Protein 7ST8 (pdb70)

Structure (mmCIF, N/CA/C/O backbone):
data_7ST8
#
_entry.id   7ST8
#
_cell.length_a   132.355
_cell.length_b   43.030
_cell.length_c   106.227
_cell.angle_alpha   90.000
_cell.angle_beta   123.890
_cell.angle_gamma   90.000
#
_symmetry.space_group_name_H-M   'C 1 2 1'
#
loop_
_entity.id
_entity.type
_entity.pdbx_description
1 polymer '7H2.2 Fab Heavy Chain'
2 polymer '7H2.2 Fab Light Chain'
3 polymer 'Astacin-like metalloendopeptidase'
4 water water
#
loop_
_atom_site.group_PDB
_atom_site.id
_atom_site.type_symbol
_atom_site.label_atom_id
_atom_site.label_alt_id
_atom_site.label_comp_id
_atom_site.label_asym_id
_atom_site.label_entity_id
_atom_site.label_seq_id
_atom_site.pdbx_PDB_ins_code
_atom_site.Cartn_x
_atom_site.Cartn_y
_atom_site.Cartn_z
_atom_site.occupancy
_atom_site.B_iso_or_equiv
_atom_site.auth_seq_id
_atom_site.auth_comp_id
_atom_site.auth_asym_id
_atom_site.auth_atom_id
_atom_site.pdbx_PDB_model_num
ATOM 1 N N . GLN A 1 1 ? 14.209 -0.525 19.615 1.00 54.86 1 GLN H N 1
ATOM 2 C CA . GLN A 1 1 ? 15.444 -0.761 18.804 1.00 54.83 1 GLN H CA 1
ATOM 3 C C . GLN A 1 1 ? 15.989 -2.174 19.069 1.00 55.21 1 GLN H C 1
ATOM 4 O O . GLN A 1 1 ? 16.285 -2.879 18.077 1.00 54.42 1 GLN H O 1
ATOM 6 N N . VAL A 1 2 ? 16.109 -2.573 20.345 1.00 53.81 2 VAL H N 1
ATOM 7 C CA . VAL A 1 2 ? 16.840 -3.804 20.786 1.00 52.75 2 VAL H CA 1
ATOM 8 C C . VAL A 1 2 ? 16.079 -5.053 20.323 1.00 51.73 2 VAL H C 1
ATOM 9 O O . VAL A 1 2 ? 15.099 -5.433 20.988 1.00 51.62 2 VAL H O 1
ATOM 13 N N . THR A 1 3 ? 16.543 -5.664 19.228 1.00 51.28 3 THR H N 1
ATOM 14 C CA . THR A 1 3 ? 16.055 -6.955 18.675 1.00 49.76 3 THR H CA 1
ATOM 15 C C . THR A 1 3 ? 17.237 -7.912 18.510 1.00 47.65 3 THR H C 1
ATOM 16 O O . THR A 1 3 ? 18.295 -7.460 18.033 1.00 46.21 3 THR H O 1
ATOM 20 N N . LEU A 1 4 ? 17.048 -9.171 18.911 1.00 45.98 4 LEU H N 1
ATOM 21 C CA . LEU A 1 4 ? 17.941 -10.319 18.606 1.00 44.99 4 LEU H CA 1
ATOM 22 C C . LEU A 1 4 ? 17.107 -11.365 17.866 1.00 43.02 4 LEU H C 1
ATOM 23 O O . LEU A 1 4 ? 15.965 -11.601 18.288 1.00 41.40 4 LEU H O 1
ATOM 28 N N . LYS A 1 5 ? 17.638 -11.954 16.796 1.00 43.06 5 LYS H N 1
ATOM 29 C CA . LYS A 1 5 ? 16.945 -13.044 16.061 1.00 43.39 5 LYS H CA 1
ATOM 30 C C . LYS A 1 5 ? 17.922 -14.193 15.820 1.00 42.17 5 LYS H C 1
ATOM 31 O O . LYS A 1 5 ? 19.007 -13.950 15.265 1.00 40.66 5 LYS H O 1
ATOM 37 N N . GLU A 1 6 ? 17.524 -15.395 16.235 1.00 43.26 6 GLU H N 1
ATOM 38 C CA . GLU A 1 6 ? 18.267 -16.656 16.001 1.00 43.86 6 GLU H CA 1
ATOM 39 C C . GLU A 1 6 ? 17.945 -17.147 14.587 1.00 43.39 6 GLU H C 1
ATOM 40 O O . GLU A 1 6 ? 16.794 -16.964 14.141 1.00 43.28 6 GLU H O 1
ATOM 46 N N . SER A 1 7 ? 18.943 -17.715 13.907 1.00 43.78 7 SER H N 1
ATOM 47 C CA . SER A 1 7 ? 18.799 -18.496 12.651 1.00 43.52 7 SER H CA 1
ATOM 48 C C . SER A 1 7 ? 19.656 -19.758 12.772 1.00 43.63 7 SER H C 1
ATOM 49 O O . SER A 1 7 ? 20.791 -19.658 13.279 1.00 42.12 7 SER H O 1
ATOM 52 N N . GLY A 1 8 ? 19.104 -20.902 12.362 1.00 45.79 8 GLY H N 1
ATOM 53 C CA . GLY A 1 8 ? 19.724 -22.229 12.527 1.00 46.71 8 GLY H CA 1
ATOM 54 C C . GLY A 1 8 ? 19.130 -23.255 11.567 1.00 47.41 8 GLY H C 1
ATOM 55 O O . GLY A 1 8 ? 18.202 -22.946 10.823 1.00 47.73 8 GLY H O 1
ATOM 56 N N . PRO A 1 9 ? 19.651 -24.502 11.569 1.00 48.52 9 PRO H N 1
ATOM 57 C CA . PRO A 1 9 ? 19.257 -25.526 10.598 1.00 49.51 9 PRO H CA 1
ATOM 58 C C . PRO A 1 9 ? 17.757 -25.865 10.571 1.00 50.94 9 PRO H C 1
ATOM 59 O O . PRO A 1 9 ? 17.188 -25.896 9.489 1.00 52.61 9 PRO H O 1
ATOM 63 N N . GLY A 1 10 ? 17.165 -26.105 11.745 1.00 50.08 10 GLY H N 1
ATOM 64 C CA . GLY A 1 10 ? 15.794 -26.627 11.894 1.00 49.30 10 GLY H CA 1
ATOM 65 C C . GLY A 1 10 ? 15.818 -28.124 12.139 1.00 49.48 10 GLY H C 1
ATOM 66 O O . GLY A 1 10 ? 15.300 -28.559 13.184 1.00 51.59 10 GLY H O 1
ATOM 67 N N . ILE A 1 11 ? 16.411 -28.884 11.212 1.00 49.49 11 ILE H N 1
ATOM 68 C CA . ILE A 1 11 ? 16.690 -30.344 11.369 1.00 50.09 11 ILE H CA 1
ATOM 69 C C . ILE A 1 11 ? 18.190 -30.579 11.180 1.00 49.57 11 ILE H C 1
ATOM 70 O O . ILE A 1 11 ? 18.810 -29.831 10.399 1.00 49.41 11 ILE H O 1
ATOM 75 N N . LEU A 1 12 ? 18.727 -31.595 11.860 1.00 49.65 12 LEU H N 1
ATOM 76 C CA . LEU A 1 12 ? 20.173 -31.939 11.875 1.00 50.28 12 LEU H CA 1
ATOM 77 C C . LEU A 1 12 ? 20.324 -33.463 11.842 1.00 50.35 12 LEU H C 1
ATOM 78 O O . LEU A 1 12 ? 19.433 -34.157 12.372 1.00 48.86 12 LEU H O 1
ATOM 83 N N . GLN A 1 13 ? 21.411 -33.950 11.235 1.00 51.66 13 GLN H N 1
ATOM 84 C CA . GLN A 1 13 ? 21.799 -35.386 11.204 1.00 52.93 13 GLN H CA 1
ATOM 85 C C . GLN A 1 13 ? 22.619 -35.700 12.455 1.00 51.63 13 GLN H C 1
ATOM 86 O O . GLN A 1 13 ? 23.610 -35.025 12.726 1.00 52.35 13 GLN H O 1
ATOM 92 N N . PRO A 1 14 ? 22.241 -36.719 13.263 1.00 50.73 14 PRO H N 1
ATOM 93 C CA . PRO A 1 14 ? 23.042 -37.112 14.423 1.00 50.43 14 PRO H CA 1
ATOM 94 C C . PRO A 1 14 ? 24.529 -37.266 14.065 1.00 51.25 14 PRO H C 1
ATOM 95 O O . PRO A 1 14 ? 24.832 -37.969 13.122 1.00 50.74 14 PRO H O 1
ATOM 99 N N . SER A 1 15 ? 25.400 -36.568 14.801 1.00 52.93 15 SER H N 1
ATOM 100 C CA . SER A 1 15 ? 26.880 -36.571 14.654 1.00 52.75 15 SER H CA 1
ATOM 101 C C . SER A 1 15 ? 27.339 -35.393 13.783 1.00 53.34 15 SER H C 1
ATOM 102 O O . SER A 1 15 ? 28.548 -35.108 13.800 1.00 55.13 15 SER H O 1
ATOM 104 N N . GLN A 1 16 ? 26.422 -34.730 13.067 1.00 54.29 16 GLN H N 1
ATOM 105 C CA . GLN A 1 16 ? 26.718 -33.509 12.265 1.00 56.56 16 GLN H CA 1
ATOM 106 C C . GLN A 1 16 ? 26.763 -32.293 13.206 1.00 55.78 16 GLN H C 1
ATOM 107 O O . GLN A 1 16 ? 26.224 -32.381 14.324 1.00 56.30 16 GLN H O 1
ATOM 113 N N . THR A 1 17 ? 27.405 -31.206 12.772 1.00 55.74 17 THR H N 1
ATOM 114 C CA . THR A 1 17 ? 27.678 -29.985 13.579 1.00 55.13 17 THR H CA 1
ATOM 115 C C . THR A 1 17 ? 26.498 -29.006 13.489 1.00 55.44 17 THR H C 1
ATOM 116 O O . THR A 1 17 ? 26.254 -28.453 12.394 1.00 56.11 17 THR H O 1
ATOM 120 N N . LEU A 1 18 ? 25.816 -28.787 14.617 1.00 53.13 18 LEU H N 1
ATOM 121 C CA . LEU A 1 18 ? 24.789 -27.727 14.807 1.00 49.91 18 LEU H CA 1
ATOM 122 C C . LEU A 1 18 ? 25.479 -26.360 14.761 1.00 46.97 18 LEU H C 1
ATOM 123 O O . LEU A 1 18 ? 26.382 -26.138 15.583 1.00 46.86 18 LEU H O 1
ATOM 128 N N . SER A 1 19 ? 25.073 -25.491 13.831 1.00 45.14 19 SER H N 1
ATOM 129 C CA . SER A 1 19 ? 25.604 -24.113 13.665 1.00 44.20 19 SER H CA 1
ATOM 130 C C . SER A 1 19 ? 24.467 -23.090 13.757 1.00 42.31 19 SER H C 1
ATOM 131 O O . SER A 1 19 ? 23.583 -23.115 12.882 1.00 41.97 19 SER H O 1
ATOM 134 N N . LEU A 1 20 ? 24.527 -22.204 14.756 1.00 41.01 20 LEU H N 1
ATOM 135 C CA . LEU A 1 20 ? 23.479 -21.196 15.071 1.00 40.45 20 LEU H CA 1
ATOM 136 C C . LEU A 1 20 ? 24.060 -19.787 14.918 1.00 39.77 20 LEU H C 1
ATOM 137 O O . LEU A 1 20 ? 25.241 -19.598 15.257 1.00 39.66 20 LEU H O 1
ATOM 142 N N . THR A 1 21 ? 23.248 -18.842 14.440 1.00 40.36 21 THR H N 1
ATOM 143 C CA . THR A 1 21 ? 23.622 -17.416 14.241 1.00 41.61 21 THR H CA 1
ATOM 144 C C . THR A 1 21 ? 22.627 -16.528 14.997 1.00 42.11 21 THR H C 1
ATOM 145 O O . THR A 1 21 ? 21.410 -16.795 14.916 1.00 42.25 21 THR H O 1
ATOM 149 N N . CYS A 1 22 ? 23.139 -15.521 15.711 1.00 41.90 22 CYS H N 1
ATOM 150 C CA . CYS A 1 22 ? 22.348 -14.523 16.476 1.00 42.34 22 CYS H CA 1
ATOM 151 C C . CYS A 1 22 ? 22.667 -13.129 15.938 1.00 41.95 22 CYS H C 1
ATOM 152 O O . CYS A 1 22 ? 23.650 -12.533 16.402 1.00 44.80 22 CYS H O 1
ATOM 155 N N . SER A 1 23 ? 21.874 -12.661 14.973 1.00 41.60 23 SER H N 1
ATOM 156 C CA . SER A 1 23 ? 21.871 -11.267 14.458 1.00 41.14 23 SER H CA 1
ATOM 157 C C . SER A 1 23 ? 21.168 -10.366 15.479 1.00 40.70 23 SER H C 1
ATOM 158 O O . SER A 1 23 ? 20.169 -10.825 16.069 1.00 40.46 23 SER H O 1
ATOM 161 N N . PHE A 1 24 ? 21.670 -9.144 15.692 1.00 40.89 24 PHE H N 1
ATOM 162 C CA . PHE A 1 24 ? 21.097 -8.164 16.656 1.00 41.67 24 PHE H CA 1
ATOM 163 C C . PHE A 1 24 ? 21.254 -6.726 16.140 1.00 43.11 24 PHE H C 1
ATOM 164 O O . PHE A 1 24 ? 22.188 -6.449 15.353 1.00 44.06 24 PHE H O 1
ATOM 172 N N . SER A 1 25 ? 20.334 -5.852 16.567 1.00 42.83 25 SER H N 1
ATOM 173 C CA . SER A 1 25 ? 20.386 -4.373 16.418 1.00 42.13 25 SER H CA 1
ATOM 174 C C . SER A 1 25 ? 19.818 -3.727 17.687 1.00 41.66 25 SER H C 1
ATOM 175 O O . SER A 1 25 ? 19.261 -4.464 18.523 1.00 41.66 25 SER H O 1
ATOM 178 N N . GLY A 1 26 ? 19.956 -2.403 17.812 1.00 41.46 26 GLY H N 1
ATOM 179 C CA . GLY A 1 26 ? 19.542 -1.619 18.993 1.00 40.44 26 GLY H CA 1
ATOM 180 C C . GLY A 1 26 ? 20.676 -1.428 19.990 1.00 38.97 26 GLY H C 1
ATOM 181 O O . GLY A 1 26 ? 20.507 -0.616 20.916 1.00 37.62 26 GLY H O 1
ATOM 182 N N . PHE A 1 27 ? 21.785 -2.154 19.819 1.00 38.57 27 PHE H N 1
ATOM 183 C CA . PHE A 1 27 ? 22.991 -2.092 20.686 1.00 39.11 27 PHE H CA 1
ATOM 184 C C . PHE A 1 27 ? 24.189 -2.672 19.932 1.00 39.21 27 PHE H C 1
ATOM 185 O O . PHE A 1 27 ? 23.979 -3.393 18.940 1.00 40.33 27 PHE H O 1
ATOM 193 N N . SER A 1 28 ? 25.395 -2.391 20.427 1.00 39.23 28 SER H N 1
ATOM 194 C CA . SER A 1 28 ? 26.691 -2.813 19.838 1.00 39.66 28 SER H CA 1
ATOM 195 C C . SER A 1 28 ? 27.464 -3.666 20.851 1.00 40.64 28 SER H C 1
ATOM 196 O O . SER A 1 28 ? 27.539 -3.258 22.025 1.00 40.81 28 SER H O 1
ATOM 199 N N . LEU A 1 29 ? 28.042 -4.785 20.402 1.00 41.79 29 LEU H N 1
ATOM 200 C CA . LEU A 1 29 ? 28.810 -5.743 21.247 1.00 42.88 29 LEU H CA 1
ATOM 201 C C . LEU A 1 29 ? 30.269 -5.273 21.384 1.00 44.25 29 LEU H C 1
ATOM 202 O O . LEU A 1 29 ? 31.156 -6.129 21.586 1.00 46.09 29 LEU H O 1
ATOM 207 N N . SER A 1 30 ? 30.515 -3.965 21.253 1.00 44.54 30 SER H N 1
ATOM 208 C CA . SER A 1 30 ? 31.788 -3.291 21.624 1.00 44.38 30 SER H CA 1
ATOM 209 C C . SER A 1 30 ? 31.523 -2.220 22.691 1.00 43.11 30 SER H C 1
ATOM 210 O O . SER A 1 30 ? 32.498 -1.631 23.184 1.00 42.50 30 SER H O 1
ATOM 213 N N . THR A 1 31 ? 30.252 -1.970 23.022 1.00 43.29 31 THR H N 1
ATOM 214 C CA . THR A 1 31 ? 29.828 -1.140 24.181 1.00 43.28 31 THR H CA 1
ATOM 215 C C . THR A 1 31 ? 30.310 -1.829 25.462 1.00 43.43 31 THR H C 1
ATOM 216 O O . THR A 1 31 ? 30.105 -3.053 25.587 1.00 42.46 31 THR H O 1
ATOM 220 N N . SER A 1 32 ? 30.949 -1.077 26.359 1.00 45.24 32 SER H N 1
ATOM 221 C CA . SER A 1 32 ? 31.472 -1.575 27.658 1.00 46.33 32 SER H CA 1
ATOM 222 C C . SER A 1 32 ? 30.319 -2.178 28.472 1.00 45.87 32 SER H C 1
ATOM 223 O O . SER A 1 32 ? 29.239 -1.549 28.523 1.00 45.02 32 SER H O 1
ATOM 226 N N . GLY A 1 33 ? 30.546 -3.360 29.059 1.00 45.13 33 GLY H N 1
ATOM 227 C CA . GLY A 1 33 ? 29.580 -4.105 29.892 1.00 43.84 33 GLY H CA 1
ATOM 228 C C . GLY A 1 33 ? 28.749 -5.101 29.098 1.00 42.65 33 GLY H C 1
ATOM 229 O O . GLY A 1 33 ? 28.324 -6.115 29.685 1.00 41.26 33 GLY H O 1
ATOM 230 N N . MET A 1 34 ? 28.518 -4.834 27.810 1.00 42.75 34 MET H N 1
ATOM 231 C CA . MET A 1 34 ? 27.590 -5.618 26.951 1.00 42.01 34 MET H CA 1
ATOM 232 C C . MET A 1 34 ? 28.134 -7.043 26.754 1.00 39.35 34 MET H C 1
ATOM 233 O O . MET A 1 34 ? 29.367 -7.229 26.788 1.00 36.86 34 MET H O 1
ATOM 238 N N . GLY A 1 35 ? 27.228 -8.010 26.587 1.00 36.34 35 GLY H N 1
ATOM 239 C CA . GLY A 1 35 ? 27.536 -9.423 26.301 1.00 34.72 35 GLY H CA 1
ATOM 240 C C . GLY A 1 35 ? 26.351 -10.102 25.639 1.00 34.19 35 GLY H C 1
ATOM 241 O O . GLY A 1 35 ? 25.232 -9.568 25.757 1.00 35.33 35 GLY H O 1
ATOM 242 N N . VAL A 1 36 A 26.583 -11.218 24.945 1.00 32.79 35 VAL H N 1
ATOM 243 C CA . VAL A 1 36 A 25.520 -12.050 24.307 1.00 32.47 35 VAL H CA 1
ATOM 244 C C . VAL A 1 36 A 25.779 -13.513 24.670 1.00 31.64 35 VAL H C 1
ATOM 245 O O . VAL A 1 36 A 26.950 -13.944 24.634 1.00 31.11 35 VAL H O 1
ATOM 249 N N . GLY A 1 37 B 24.714 -14.235 25.008 1.00 31.08 35 GLY H N 1
ATOM 250 C CA . GLY A 1 37 B 24.781 -15.624 25.492 1.00 31.34 35 GLY H CA 1
ATOM 251 C C . GLY A 1 37 B 23.718 -16.489 24.846 1.00 31.34 35 GLY H C 1
ATOM 252 O O . GLY A 1 37 B 22.730 -15.936 24.333 1.00 31.12 35 GLY H O 1
ATOM 253 N N . TRP A 1 38 ? 23.924 -17.805 24.875 1.00 31.51 36 TRP H N 1
ATOM 254 C CA . TRP A 1 38 ? 22.982 -18.817 24.342 1.00 32.30 36 TRP H CA 1
ATOM 255 C C . TRP A 1 38 ? 22.402 -19.633 25.500 1.00 31.31 36 TRP H C 1
ATOM 256 O O . TRP A 1 38 ? 23.181 -20.150 26.317 1.00 29.28 36 TRP H O 1
ATOM 267 N N . ILE A 1 39 ? 21.073 -19.701 25.562 1.00 32.12 37 ILE H N 1
ATOM 268 C CA . ILE A 1 39 ? 20.292 -20.590 26.470 1.00 32.64 37 ILE H CA 1
ATOM 269 C C . ILE A 1 39 ? 19.428 -21.480 25.574 1.00 32.50 37 ILE H C 1
ATOM 270 O O . ILE A 1 39 ? 18.960 -20.969 24.536 1.00 31.73 37 ILE H O 1
ATOM 275 N N . ARG A 1 40 ? 19.255 -22.755 25.940 1.00 32.32 38 ARG H N 1
ATOM 276 C CA . ARG A 1 40 ? 18.433 -23.725 25.170 1.00 32.33 38 ARG H CA 1
ATOM 277 C C . ARG A 1 40 ? 17.366 -24.348 26.078 1.00 32.25 38 ARG H C 1
ATOM 278 O O . ARG A 1 40 ? 17.644 -24.564 27.271 1.00 30.33 38 ARG H O 1
ATOM 286 N N . GLN A 1 41 ? 16.194 -24.630 25.499 1.00 33.35 39 GLN H N 1
ATOM 287 C CA . GLN A 1 41 ? 15.006 -25.199 26.185 1.00 33.79 39 GLN H CA 1
ATOM 288 C C . GLN A 1 41 ? 14.478 -26.387 25.385 1.00 34.88 39 GLN H C 1
ATOM 289 O O . GLN A 1 41 ? 13.912 -26.197 24.312 1.00 35.35 39 GLN H O 1
ATOM 295 N N . PRO A 1 42 ? 14.652 -27.641 25.866 1.00 36.02 40 PRO H N 1
ATOM 296 C CA . PRO A 1 42 ? 13.941 -28.791 25.300 1.00 37.49 40 PRO H CA 1
ATOM 297 C C . PRO A 1 42 ? 12.417 -28.694 25.489 1.00 39.75 40 PRO H C 1
ATOM 298 O O . PRO A 1 42 ? 11.970 -27.847 26.242 1.00 41.20 40 PRO H O 1
ATOM 302 N N . SER A 1 43 ? 11.662 -29.566 24.813 1.00 42.35 41 SER H N 1
ATOM 303 C CA . SER A 1 43 ? 10.174 -29.555 24.751 1.00 43.51 41 SER H CA 1
ATOM 304 C C . SER A 1 43 ? 9.585 -29.880 26.131 1.00 44.86 41 SER H C 1
ATOM 305 O O . SER A 1 43 ? 9.755 -31.030 26.595 1.00 46.29 41 SER H O 1
ATOM 308 N N . GLY A 1 44 ? 8.937 -28.896 26.766 1.00 44.67 42 GLY H N 1
ATOM 309 C CA . GLY A 1 44 ? 8.278 -29.030 28.082 1.00 43.09 42 GLY H CA 1
ATOM 310 C C . GLY A 1 44 ? 9.264 -29.068 29.244 1.00 41.89 42 GLY H C 1
ATOM 311 O O . GLY A 1 44 ? 8.794 -29.161 30.403 1.00 41.30 42 GLY H O 1
ATOM 312 N N . LYS A 1 45 ? 10.572 -28.996 28.965 1.00 38.68 43 LYS H N 1
ATOM 313 C CA . LYS A 1 45 ? 11.655 -29.046 29.983 1.00 36.64 43 LYS H CA 1
ATOM 314 C C . LYS A 1 45 ? 12.095 -27.614 30.315 1.00 34.85 43 LYS H C 1
ATOM 315 O O . LYS A 1 45 ? 11.539 -26.666 29.723 1.00 33.52 43 LYS H O 1
ATOM 317 N N . GLY A 1 46 ? 13.049 -27.474 31.241 1.00 33.99 44 GLY H N 1
ATOM 318 C CA . GLY A 1 46 ? 13.507 -26.182 31.789 1.00 33.40 44 GLY H CA 1
ATOM 319 C C . GLY A 1 46 ? 14.526 -25.506 30.888 1.00 32.47 44 GLY H C 1
ATOM 320 O O . GLY A 1 46 ? 14.597 -25.873 29.695 1.00 33.49 44 GLY H O 1
ATOM 321 N N . LEU A 1 47 ? 15.294 -24.561 31.443 1.00 30.35 45 LEU H N 1
ATOM 322 C CA . LEU A 1 47 ? 16.280 -23.723 30.707 1.00 28.91 45 LEU H CA 1
ATOM 323 C C . LEU A 1 47 ? 17.710 -24.134 31.084 1.00 28.26 45 LEU H C 1
ATOM 324 O O . LEU A 1 47 ? 17.922 -24.574 32.224 1.00 28.75 45 LEU H O 1
ATOM 329 N N . GLU A 1 48 ? 18.649 -24.004 30.143 1.00 28.15 46 GLU H N 1
ATOM 330 C CA . GLU A 1 48 ? 20.067 -24.435 30.289 1.00 27.90 46 GLU H CA 1
ATOM 331 C C . GLU A 1 48 ? 20.986 -23.406 29.622 1.00 27.04 46 GLU H C 1
ATOM 332 O O . GLU A 1 48 ? 20.860 -23.197 28.406 1.00 26.82 46 GLU H O 1
ATOM 338 N N . TRP A 1 49 ? 21.877 -22.789 30.397 1.00 27.08 47 TRP H N 1
ATOM 339 C CA . TRP A 1 49 ? 22.898 -21.837 29.886 1.00 27.32 47 TRP H CA 1
ATOM 340 C C . TRP A 1 49 ? 24.003 -22.628 29.180 1.00 28.14 47 TRP H C 1
ATOM 341 O O . TRP A 1 49 ? 24.619 -23.493 29.832 1.00 29.30 47 TRP H O 1
ATOM 352 N N . LEU A 1 50 ? 24.243 -22.336 27.900 1.00 28.89 48 LEU H N 1
ATOM 353 C CA . LEU A 1 50 ? 25.248 -23.038 27.059 1.00 29.46 48 LEU H CA 1
ATOM 354 C C . LEU A 1 50 ? 26.579 -22.283 27.098 1.00 29.56 48 LEU H C 1
ATOM 355 O O . LEU A 1 50 ? 27.587 -22.883 27.515 1.00 30.96 48 LEU H O 1
ATOM 360 N N . ALA A 1 51 ? 26.581 -21.024 26.660 1.00 28.63 49 ALA H N 1
ATOM 361 C CA . ALA A 1 51 ? 27.805 -20.213 26.484 1.00 28.67 49 ALA H CA 1
ATOM 362 C C . ALA A 1 51 ? 27.449 -18.732 26.395 1.00 28.07 49 ALA H C 1
ATOM 363 O O . ALA A 1 51 ? 26.257 -18.423 26.225 1.00 27.57 49 ALA H O 1
ATOM 365 N N . HIS A 1 52 ? 28.457 -17.864 26.493 1.00 27.80 50 HIS H N 1
ATOM 366 C CA . HIS A 1 52 ? 28.333 -16.408 26.223 1.00 28.47 50 HIS H CA 1
ATOM 367 C C . HIS A 1 52 ? 29.703 -15.802 25.900 1.00 28.67 50 HIS H C 1
ATOM 368 O O . HIS A 1 52 ? 30.738 -16.424 26.229 1.00 27.71 50 HIS H O 1
ATOM 375 N N . ILE A 1 53 ? 29.679 -14.638 25.247 1.00 29.11 51 ILE H N 1
ATOM 376 C CA . ILE A 1 53 ? 30.873 -13.825 24.882 1.00 30.28 51 ILE H CA 1
ATOM 377 C C . ILE A 1 53 ? 30.618 -12.397 25.365 1.00 30.66 51 ILE H C 1
ATOM 378 O O . ILE A 1 53 ? 29.493 -11.904 25.168 1.00 30.23 51 ILE H O 1
ATOM 383 N N . TRP A 1 54 ? 31.614 -11.778 26.001 1.00 31.82 52 TRP H N 1
ATOM 384 C CA . TRP A 1 54 ? 31.540 -10.380 26.496 1.00 32.50 52 TRP H CA 1
ATOM 385 C C . TRP A 1 54 ? 32.084 -9.439 25.418 1.00 33.70 52 TRP H C 1
ATOM 386 O O . TRP A 1 54 ? 32.705 -9.927 24.456 1.00 34.31 52 TRP H O 1
ATOM 397 N N . TRP A 1 55 ? 31.863 -8.136 25.599 1.00 34.80 53 TRP H N 1
ATOM 398 C CA . TRP A 1 55 ? 32.265 -7.050 24.669 1.00 35.38 53 TRP H CA 1
ATOM 399 C C . TRP A 1 55 ? 33.763 -7.128 24.341 1.00 37.62 53 TRP H C 1
ATOM 400 O O . TRP A 1 55 ? 34.141 -6.656 23.257 1.00 38.48 53 TRP H O 1
ATOM 411 N N . ASP A 1 56 ? 34.578 -7.683 25.246 1.00 40.05 54 ASP H N 1
ATOM 412 C CA . ASP A 1 56 ? 36.066 -7.707 25.159 1.00 41.58 54 ASP H CA 1
ATOM 413 C C . ASP A 1 56 ? 36.566 -9.098 24.736 1.00 42.38 54 ASP H C 1
ATOM 414 O O . ASP A 1 56 ? 37.782 -9.346 24.853 1.00 42.52 54 ASP H O 1
ATOM 419 N N . ASP A 1 57 ? 35.664 -9.974 24.283 1.00 42.58 55 ASP H N 1
ATOM 420 C CA . ASP A 1 57 ? 35.979 -11.275 23.627 1.00 42.61 55 ASP H CA 1
ATOM 421 C C . ASP A 1 57 ? 36.340 -12.342 24.670 1.00 40.70 55 ASP H C 1
ATOM 422 O O . ASP A 1 57 ? 36.818 -13.415 24.252 1.00 39.54 55 ASP H O 1
ATOM 427 N N . VAL A 1 58 ? 36.106 -12.085 25.964 1.00 40.27 56 VAL H N 1
ATOM 428 C CA . VAL A 1 58 ? 36.160 -13.132 27.030 1.00 39.70 56 VAL H CA 1
ATOM 429 C C . VAL A 1 58 ? 34.965 -14.061 26.790 1.00 39.74 56 VAL H C 1
ATOM 430 O O . VAL A 1 58 ? 33.828 -13.559 26.738 1.00 39.47 56 VAL H O 1
ATOM 434 N N . LYS A 1 59 ? 35.223 -15.357 26.615 1.00 40.11 57 LYS H N 1
ATOM 435 C CA . LYS A 1 59 ? 34.192 -16.385 26.323 1.00 40.97 57 LYS H CA 1
ATOM 436 C C . LYS A 1 59 ? 34.064 -17.307 27.537 1.00 41.31 57 LYS H C 1
ATOM 437 O O . LYS A 1 59 ? 35.079 -17.519 28.229 1.00 41.41 57 LYS H O 1
ATOM 443 N N . ARG A 1 60 ? 32.858 -17.824 27.779 1.00 41.78 58 ARG H N 1
ATOM 444 C CA . ARG A 1 60 ? 32.570 -18.831 28.834 1.00 41.70 58 ARG H CA 1
ATOM 445 C C . ARG A 1 60 ? 31.667 -19.914 28.239 1.00 39.71 58 ARG H C 1
ATOM 446 O O . ARG A 1 60 ? 30.821 -19.580 27.393 1.00 37.75 58 ARG H O 1
ATOM 454 N N . TYR A 1 61 ? 31.864 -21.160 28.670 1.00 39.16 59 TYR H N 1
ATOM 455 C CA . TYR A 1 61 ? 31.159 -22.367 28.173 1.00 39.24 59 TYR H CA 1
ATOM 456 C C . TYR A 1 61 ? 30.656 -23.180 29.368 1.00 39.54 59 TYR H C 1
ATOM 457 O O . TYR A 1 61 ? 31.315 -23.173 30.427 1.00 39.05 59 TYR H O 1
ATOM 466 N N . ASN A 1 62 ? 29.523 -23.864 29.197 1.00 40.05 60 ASN H N 1
ATOM 467 C CA . ASN A 1 62 ? 29.012 -24.857 30.176 1.00 40.74 60 ASN H CA 1
ATOM 468 C C . ASN A 1 62 ? 30.001 -26.016 30.208 1.00 42.57 60 ASN H C 1
ATOM 469 O O . ASN A 1 62 ? 30.204 -26.688 29.200 1.00 41.92 60 ASN H O 1
ATOM 474 N N . PRO A 1 63 ? 30.664 -26.273 31.356 1.00 46.54 61 PRO H N 1
ATOM 475 C CA . PRO A 1 63 ? 31.626 -27.368 31.458 1.00 50.27 61 PRO H CA 1
ATOM 476 C C . PRO A 1 63 ? 31.076 -28.701 30.929 1.00 54.28 61 PRO H C 1
ATOM 477 O O . PRO A 1 63 ? 31.816 -29.412 30.280 1.00 58.64 61 PRO H O 1
ATOM 481 N N . ALA A 1 64 ? 29.798 -28.984 31.204 1.00 57.02 62 ALA H N 1
ATOM 482 C CA . ALA A 1 64 ? 29.108 -30.263 30.904 1.00 60.06 62 ALA H CA 1
ATOM 483 C C . ALA A 1 64 ? 29.279 -30.648 29.428 1.00 62.69 62 ALA H C 1
ATOM 484 O O . ALA A 1 64 ? 29.298 -31.863 29.143 1.00 66.66 62 ALA H O 1
ATOM 486 N N . LEU A 1 65 ? 29.388 -29.664 28.529 1.00 62.21 63 LEU H N 1
ATOM 487 C CA . LEU A 1 65 ? 29.537 -29.895 27.066 1.00 62.00 63 LEU H CA 1
ATOM 488 C C . LEU A 1 65 ? 30.616 -28.970 26.482 1.00 62.02 63 LEU H C 1
ATOM 489 O O . LEU A 1 65 ? 30.603 -28.778 25.251 1.00 64.25 63 LEU H O 1
ATOM 494 N N . LYS A 1 66 ? 31.548 -28.483 27.317 1.00 61.28 64 LYS H N 1
ATOM 495 C CA . LYS A 1 66 ? 32.666 -27.567 26.933 1.00 58.89 64 LYS H CA 1
ATOM 496 C C . LYS A 1 66 ? 33.492 -28.204 25.808 1.00 57.06 64 LYS H C 1
ATOM 497 O O . LYS A 1 66 ? 34.000 -27.450 24.947 1.00 55.73 64 LYS H O 1
ATOM 499 N N . SER A 1 67 ? 33.610 -29.539 25.821 1.00 54.23 65 SER H N 1
ATOM 500 C CA . SER A 1 67 ? 34.233 -30.366 24.753 1.00 51.59 65 SER H CA 1
ATOM 501 C C . SER A 1 67 ? 33.755 -29.899 23.371 1.00 50.46 65 SER H C 1
ATOM 502 O O . SER A 1 67 ? 34.597 -29.826 22.454 1.00 50.27 65 SER H O 1
ATOM 504 N N . ARG A 1 68 ? 32.462 -29.569 23.247 1.00 47.93 66 ARG H N 1
ATOM 505 C CA . ARG A 1 68 ? 31.724 -29.481 21.957 1.00 45.18 66 ARG H CA 1
ATOM 506 C C . ARG A 1 68 ? 31.426 -28.032 21.549 1.00 42.86 66 ARG H C 1
ATOM 507 O O . ARG A 1 68 ? 30.975 -27.842 20.400 1.00 40.75 66 ARG H O 1
ATOM 515 N N . LEU A 1 69 ? 31.658 -27.054 22.431 1.00 42.06 67 LEU H N 1
ATOM 516 C CA . LEU A 1 69 ? 31.182 -25.657 22.233 1.00 42.85 67 LEU H CA 1
ATOM 517 C C . LEU A 1 69 ? 32.294 -24.782 21.644 1.00 42.19 67 LEU H C 1
ATOM 518 O O . LEU A 1 69 ? 33.472 -24.975 22.013 1.00 42.98 67 LEU H O 1
ATOM 523 N N . THR A 1 70 ? 31.897 -23.856 20.763 1.00 41.12 68 THR H N 1
ATOM 524 C CA . THR A 1 70 ? 32.739 -22.810 20.126 1.00 40.12 68 THR H CA 1
ATOM 525 C C . THR A 1 70 ? 31.852 -21.594 19.828 1.00 40.21 68 THR H C 1
ATOM 526 O O . THR A 1 70 ? 30.866 -21.755 19.087 1.00 39.58 68 THR H O 1
ATOM 530 N N . ILE A 1 71 ? 32.180 -20.430 20.395 1.00 41.07 69 ILE H N 1
ATOM 531 C CA . ILE A 1 71 ? 31.401 -19.164 20.229 1.00 41.19 69 ILE H CA 1
ATOM 532 C C . ILE A 1 71 ? 32.338 -18.087 19.674 1.00 40.07 69 ILE H C 1
ATOM 533 O O . ILE A 1 71 ? 33.546 -18.171 19.939 1.00 40.54 69 ILE H O 1
ATOM 538 N N . SER A 1 72 ? 31.795 -17.121 18.931 1.00 40.34 70 SER H N 1
ATOM 539 C CA . SER A 1 72 ? 32.546 -15.974 18.358 1.00 42.14 70 SER H CA 1
ATOM 540 C C . SER A 1 72 ? 31.577 -14.851 17.975 1.00 42.97 70 SER H C 1
ATOM 541 O O . SER A 1 72 ? 30.364 -15.122 17.878 1.00 42.14 70 SER H O 1
ATOM 544 N N . LYS A 1 73 ? 32.108 -13.644 17.758 1.00 44.78 71 LYS H N 1
ATOM 545 C CA . LYS A 1 73 ? 31.326 -12.426 17.421 1.00 46.09 71 LYS H CA 1
ATOM 546 C C . LYS A 1 73 ? 31.914 -11.757 16.175 1.00 46.18 71 LYS H C 1
ATOM 547 O O . LYS A 1 73 ? 33.149 -11.751 16.032 1.00 43.96 71 LYS H O 1
ATOM 553 N N . ASP A 1 74 ? 31.038 -11.235 15.312 1.00 49.76 72 ASP H N 1
ATOM 554 C CA . ASP A 1 74 ? 31.364 -10.279 14.222 1.00 52.33 72 ASP H CA 1
ATOM 555 C C . ASP A 1 74 ? 30.745 -8.930 14.604 1.00 53.03 72 ASP H C 1
ATOM 556 O O . ASP A 1 74 ? 29.636 -8.621 14.127 1.00 54.00 72 ASP H O 1
ATOM 561 N N . THR A 1 75 ? 31.438 -8.179 15.464 1.00 54.73 73 THR H N 1
ATOM 562 C CA . THR A 1 75 ? 31.010 -6.856 15.996 1.00 55.64 73 THR H CA 1
ATOM 563 C C . THR A 1 75 ? 30.592 -5.955 14.823 1.00 54.34 73 THR H C 1
ATOM 564 O O . THR A 1 75 ? 29.578 -5.246 14.961 1.00 52.79 73 THR H O 1
ATOM 568 N N . SER A 1 76 ? 31.331 -6.016 13.710 1.00 55.41 74 SER H N 1
ATOM 569 C CA . SER A 1 76 ? 31.095 -5.232 12.468 1.00 55.66 74 SER H CA 1
ATOM 570 C C . SER A 1 76 ? 29.666 -5.466 11.959 1.00 53.96 74 SER H C 1
ATOM 571 O O . SER A 1 76 ? 28.933 -4.472 11.787 1.00 53.68 74 SER H O 1
ATOM 574 N N . SER A 1 77 ? 29.284 -6.731 11.752 1.00 51.94 75 SER H N 1
ATOM 575 C CA . SER A 1 77 ? 27.979 -7.147 11.169 1.00 51.20 75 SER H CA 1
ATOM 576 C C . SER A 1 77 ? 26.892 -7.241 12.252 1.00 50.66 75 SER H C 1
ATOM 577 O O . SER A 1 77 ? 25.722 -7.455 11.878 1.00 51.83 75 SER H O 1
ATOM 580 N N . SER A 1 78 ? 27.258 -7.089 13.532 1.00 48.56 76 SER H N 1
ATOM 581 C CA . SER A 1 78 ? 26.365 -7.219 14.717 1.00 46.95 76 SER H CA 1
ATOM 582 C C . SER A 1 78 ? 25.760 -8.630 14.761 1.00 45.15 76 SER H C 1
ATOM 583 O O . SER A 1 78 ? 24.519 -8.750 14.748 1.00 44.48 76 SER H O 1
ATOM 586 N N . GLN A 1 79 ? 26.619 -9.652 14.811 1.00 43.55 77 GLN H N 1
ATOM 587 C CA . GLN A 1 79 ? 26.231 -11.089 14.800 1.00 42.83 77 GLN H CA 1
ATOM 588 C C . GLN A 1 79 ? 27.081 -11.865 15.812 1.00 42.96 77 GLN H C 1
ATOM 589 O O . GLN A 1 79 ? 28.243 -11.470 16.040 1.00 44.48 77 GLN H O 1
ATOM 595 N N . VAL A 1 80 ? 26.518 -12.931 16.387 1.00 41.15 78 VAL H N 1
ATOM 596 C CA . VAL A 1 80 ? 27.244 -13.909 17.251 1.00 40.73 78 VAL H CA 1
ATOM 597 C C . VAL A 1 80 ? 26.978 -15.309 16.695 1.00 40.20 78 VAL H C 1
ATOM 598 O O . VAL A 1 80 ? 25.825 -15.579 16.310 1.00 40.55 78 VAL H O 1
ATOM 602 N N . PHE A 1 81 ? 28.006 -16.158 16.661 1.00 40.28 79 PHE H N 1
ATOM 603 C CA . PHE A 1 81 ? 27.951 -17.531 16.097 1.00 41.27 79 PHE H CA 1
ATOM 604 C C . PHE A 1 81 ? 28.243 -18.550 17.203 1.00 41.23 79 PHE H C 1
ATOM 605 O O . PHE A 1 81 ? 29.188 -18.341 17.984 1.00 42.13 79 PHE H O 1
ATOM 613 N N . LEU A 1 82 ? 27.432 -19.608 17.267 1.00 40.63 80 LEU H N 1
ATOM 614 C CA . LEU A 1 82 ? 27.642 -20.779 18.155 1.00 41.22 80 LEU H CA 1
ATOM 615 C C . LEU A 1 82 ? 27.717 -22.032 17.283 1.00 40.96 80 LEU H C 1
ATOM 616 O O . LEU A 1 82 ? 26.885 -22.161 16.373 1.00 42.13 80 LEU H O 1
ATOM 621 N N . LYS A 1 83 ? 28.688 -22.904 17.552 1.00 42.10 81 LYS H N 1
ATOM 622 C CA . LYS A 1 83 ? 28.822 -24.237 16.909 1.00 43.64 81 LYS H CA 1
ATOM 623 C C . LYS A 1 83 ? 28.883 -25.305 18.006 1.00 42.67 81 LYS H C 1
ATOM 624 O O . LYS A 1 83 ? 29.590 -25.096 19.015 1.00 40.91 81 LYS H O 1
ATOM 630 N N . ILE A 1 84 ? 28.146 -26.398 17.815 1.00 41.82 82 ILE H N 1
ATOM 631 C CA . ILE A 1 84 ? 28.013 -27.504 18.805 1.00 41.86 82 ILE H CA 1
ATOM 632 C C . ILE A 1 84 ? 28.280 -28.821 18.072 1.00 42.26 82 ILE H C 1
ATOM 633 O O . ILE A 1 84 ? 27.358 -29.333 17.403 1.00 40.31 82 ILE H O 1
ATOM 638 N N . ALA A 1 85 A 29.514 -29.324 18.186 1.00 43.15 82 ALA H N 1
ATOM 639 C CA . ALA A 1 85 A 30.029 -30.514 17.470 1.00 42.96 82 ALA H CA 1
ATOM 640 C C . ALA A 1 85 A 29.240 -31.752 17.897 1.00 42.48 82 ALA H C 1
ATOM 641 O O . ALA A 1 85 A 28.468 -31.651 18.867 1.00 41.67 82 ALA H O 1
ATOM 643 N N . SER A 1 86 B 29.431 -32.866 17.185 1.00 43.36 82 SER H N 1
ATOM 644 C CA . SER A 1 86 B 28.858 -34.201 17.499 1.00 44.79 82 SER H CA 1
ATOM 645 C C . SER A 1 86 B 27.434 -34.043 18.043 1.00 45.56 82 SER H C 1
ATOM 646 O O . SER A 1 86 B 27.152 -34.576 19.139 1.00 45.95 82 SER H O 1
ATOM 649 N N . GLY A 1 87 C 26.585 -33.318 17.305 1.00 45.93 82 GLY H N 1
ATOM 650 C CA . GLY A 1 87 C 25.157 -33.116 17.621 1.00 46.49 82 GLY H CA 1
ATOM 651 C C . GLY A 1 87 C 24.433 -34.441 17.781 1.00 47.01 82 GLY H C 1
ATOM 652 O O . GLY A 1 87 C 24.675 -35.343 16.961 1.00 46.03 82 GLY H O 1
ATOM 653 N N . ASP A 1 88 ? 23.580 -34.554 18.802 1.00 48.50 83 ASP H N 1
ATOM 654 C CA . ASP A 1 88 ? 22.890 -35.812 19.190 1.00 50.34 83 ASP H CA 1
ATOM 655 C C . ASP A 1 88 ? 21.430 -35.491 19.532 1.00 50.00 83 ASP H C 1
ATOM 656 O O . ASP A 1 88 ? 21.122 -34.307 19.725 1.00 49.39 83 ASP H O 1
ATOM 661 N N . THR A 1 89 ? 20.576 -36.516 19.617 1.00 50.38 84 THR H N 1
ATOM 662 C CA . THR A 1 89 ? 19.110 -36.404 19.850 1.00 50.60 84 THR H CA 1
ATOM 663 C C . THR A 1 89 ? 18.821 -35.420 20.990 1.00 49.63 84 THR H C 1
ATOM 664 O O . THR A 1 89 ? 17.997 -34.518 20.777 1.00 51.01 84 THR H O 1
ATOM 668 N N . ILE A 1 90 ? 19.480 -35.577 22.142 1.00 48.44 85 ILE H N 1
ATOM 669 C CA . ILE A 1 90 ? 19.229 -34.758 23.373 1.00 47.16 85 ILE H CA 1
ATOM 670 C C . ILE A 1 90 ? 19.559 -33.271 23.136 1.00 45.66 85 ILE H C 1
ATOM 671 O O . ILE A 1 90 ? 19.097 -32.444 23.949 1.00 45.94 85 ILE H O 1
ATOM 676 N N . ASP A 1 91 ? 20.288 -32.921 22.067 1.00 42.84 86 ASP H N 1
ATOM 677 C CA . ASP A 1 91 ? 20.509 -31.508 21.648 1.00 40.43 86 ASP H CA 1
ATOM 678 C C . ASP A 1 91 ? 19.286 -30.981 20.880 1.00 37.69 86 ASP H C 1
ATOM 679 O O . ASP A 1 91 ? 19.348 -29.831 20.414 1.00 36.77 86 ASP H O 1
ATOM 684 N N . THR A 1 92 ? 18.222 -31.781 20.746 1.00 36.29 87 THR H N 1
ATOM 685 C CA . THR A 1 92 ? 16.890 -31.355 20.229 1.00 36.25 87 THR H CA 1
ATOM 686 C C . THR A 1 92 ? 16.274 -30.353 21.211 1.00 35.06 87 THR H C 1
ATOM 687 O O . THR A 1 92 ? 15.938 -30.772 22.335 1.00 36.66 87 THR H O 1
ATOM 691 N N . ALA A 1 93 ? 16.123 -29.090 20.806 1.00 33.36 88 ALA H N 1
ATOM 692 C CA . ALA A 1 93 ? 15.624 -28.005 21.682 1.00 33.03 88 ALA H CA 1
ATOM 693 C C . ALA A 1 93 ? 15.360 -26.720 20.891 1.00 32.24 88 ALA H C 1
ATOM 694 O O . ALA A 1 93 ? 15.722 -26.643 19.701 1.00 31.12 88 ALA H O 1
ATOM 696 N N . THR A 1 94 ? 14.718 -25.755 21.552 1.00 32.05 89 THR H N 1
ATOM 697 C CA . THR A 1 94 ? 14.682 -24.327 21.153 1.00 32.01 89 THR H CA 1
ATOM 698 C C . THR A 1 94 ? 15.972 -23.687 21.664 1.00 31.38 89 THR H C 1
ATOM 699 O O . THR A 1 94 ? 16.226 -23.791 22.878 1.00 30.77 89 THR H O 1
ATOM 703 N N . TYR A 1 95 ? 16.758 -23.084 20.770 1.00 30.35 90 TYR H N 1
ATOM 704 C CA . TYR A 1 95 ? 17.994 -22.340 21.112 1.00 30.24 90 TYR H CA 1
ATOM 705 C C . TYR A 1 95 ? 17.679 -20.844 21.072 1.00 30.23 90 TYR H C 1
ATOM 706 O O . TYR A 1 95 ? 17.286 -20.335 20.007 1.00 31.41 90 TYR H O 1
ATOM 715 N N . TYR A 1 96 ? 17.800 -20.180 22.224 1.00 29.88 91 TYR H N 1
ATOM 716 C CA . TYR A 1 96 ? 17.666 -18.710 22.379 1.00 29.90 91 TYR H CA 1
ATOM 717 C C . TYR A 1 96 ? 19.062 -18.084 22.415 1.00 31.64 91 TYR H C 1
ATOM 718 O O . TYR A 1 96 ? 19.999 -18.709 22.958 1.00 31.75 91 TYR H O 1
ATOM 727 N N . CYS A 1 97 ? 19.195 -16.891 21.834 1.00 32.88 92 CYS H N 1
ATOM 728 C CA . CYS A 1 97 ? 20.271 -15.928 22.162 1.00 34.58 92 CYS H CA 1
ATOM 729 C C . CYS A 1 97 ? 19.621 -14.761 22.909 1.00 34.26 92 CYS H C 1
ATOM 730 O O . CYS A 1 97 ? 18.452 -14.433 22.598 1.00 33.62 92 CYS H O 1
ATOM 733 N N . ALA A 1 98 ? 20.323 -14.227 23.911 1.00 33.77 93 ALA H N 1
ATOM 734 C CA . ALA A 1 98 ? 19.870 -13.107 24.765 1.00 33.29 93 ALA H CA 1
ATOM 735 C C . ALA A 1 98 ? 21.059 -12.196 25.077 1.00 32.94 93 ALA H C 1
ATOM 736 O O . ALA A 1 98 ? 22.213 -12.681 25.054 1.00 31.54 93 ALA H O 1
ATOM 738 N N . ARG A 1 99 ? 20.773 -10.923 25.351 1.00 32.88 94 ARG H N 1
ATOM 739 C CA . ARG A 1 99 ? 21.792 -9.900 25.692 1.00 33.27 94 ARG H CA 1
ATOM 740 C C . ARG A 1 99 ? 21.998 -9.874 27.209 1.00 33.21 94 ARG H C 1
ATOM 741 O O . ARG A 1 99 ? 21.002 -10.038 27.949 1.00 32.58 94 ARG H O 1
ATOM 749 N N . ILE A 1 100 ? 23.251 -9.689 27.639 1.00 33.12 95 ILE H N 1
ATOM 750 C CA . ILE A 1 100 ? 23.626 -9.295 29.029 1.00 33.21 95 ILE H CA 1
ATOM 751 C C . ILE A 1 100 ? 23.980 -7.812 28.986 1.00 33.10 95 ILE H C 1
ATOM 752 O O . ILE A 1 100 ? 25.009 -7.442 28.425 1.00 33.74 95 ILE H O 1
ATOM 757 N N . PRO A 1 101 ? 23.122 -6.924 29.542 1.00 33.18 96 PRO H N 1
ATOM 758 C CA . PRO A 1 101 ? 23.252 -5.480 29.335 1.00 33.34 96 PRO H CA 1
ATOM 759 C C . PRO A 1 101 ? 24.405 -4.761 30.058 1.00 33.69 96 PRO H C 1
ATOM 760 O O . PRO A 1 101 ? 24.761 -3.688 29.595 1.00 32.34 96 PRO H O 1
ATOM 764 N N . THR A 1 102 ? 24.946 -5.322 31.149 1.00 35.10 97 THR H N 1
ATOM 765 C CA . THR A 1 102 ? 26.012 -4.671 31.966 1.00 36.17 97 THR H CA 1
ATOM 766 C C . THR A 1 102 ? 27.085 -5.667 32.424 1.00 37.32 97 THR H C 1
ATOM 767 O O . THR A 1 102 ? 26.851 -6.891 32.377 1.00 37.27 97 THR H O 1
ATOM 771 N N . ASP A 1 103 ? 28.215 -5.097 32.857 1.00 40.14 98 ASP H N 1
ATOM 772 C CA . ASP A 1 103 ? 29.398 -5.736 33.496 1.00 40.01 98 ASP H CA 1
ATOM 773 C C . ASP A 1 103 ? 28.995 -6.259 34.885 1.00 38.83 98 ASP H C 1
ATOM 774 O O . ASP A 1 103 ? 29.628 -7.209 35.378 1.00 37.95 98 ASP H O 1
ATOM 779 N N . ASP A 1 104 ? 27.945 -5.676 35.469 1.00 37.68 99 ASP H N 1
ATOM 780 C CA . ASP A 1 104 ? 27.685 -5.653 36.931 1.00 37.45 99 ASP H CA 1
ATOM 781 C C . ASP A 1 104 ? 26.877 -6.875 37.382 1.00 35.59 99 ASP H C 1
ATOM 782 O O . ASP A 1 104 ? 27.011 -7.247 38.563 1.00 35.71 99 ASP H O 1
ATOM 787 N N . TYR A 1 105 ? 26.044 -7.450 36.511 1.00 33.05 100 TYR H N 1
ATOM 788 C CA . TYR A 1 105 ? 25.224 -8.650 36.826 1.00 31.22 100 TYR H CA 1
ATOM 789 C C . TYR A 1 105 ? 24.894 -9.412 35.539 1.00 30.41 100 TYR H C 1
ATOM 790 O O . TYR A 1 105 ? 24.561 -8.767 34.526 1.00 30.02 100 TYR H O 1
ATOM 799 N N . TYR A 1 106 A 25.001 -10.744 35.590 1.00 30.06 100 TYR H N 1
ATOM 800 C CA . TYR A 1 106 A 24.654 -11.666 34.479 1.00 30.29 100 TYR H CA 1
ATOM 801 C C . TYR A 1 106 A 23.184 -12.063 34.618 1.00 29.53 100 TYR H C 1
ATOM 802 O O . TYR A 1 106 A 22.877 -13.118 35.207 1.00 29.54 100 TYR H O 1
ATOM 811 N N . ALA A 1 107 B 22.309 -11.192 34.121 1.00 28.52 100 ALA H N 1
ATOM 812 C CA . ALA A 1 107 B 20.896 -11.477 33.804 1.00 28.97 100 ALA H CA 1
ATOM 813 C C . ALA A 1 107 B 20.697 -11.200 32.314 1.00 29.58 100 ALA H C 1
ATOM 814 O O . ALA A 1 107 B 21.569 -10.541 31.719 1.00 29.59 100 ALA H O 1
ATOM 816 N N . LEU A 1 108 C 19.599 -11.695 31.743 1.00 30.46 100 LEU H N 1
ATOM 817 C CA . LEU A 1 108 C 19.326 -11.678 30.283 1.00 31.44 100 LEU H CA 1
ATOM 818 C C . LEU A 1 108 C 18.058 -10.848 30.030 1.00 31.75 100 LEU H C 1
ATOM 819 O O . LEU A 1 108 C 16.963 -11.337 30.347 1.00 31.62 100 LEU H O 1
ATOM 824 N N . ASP A 1 109 ? 18.202 -9.621 29.517 1.00 32.01 101 ASP H N 1
ATOM 825 C CA . ASP A 1 109 ? 17.130 -8.587 29.569 1.00 33.11 101 ASP H CA 1
ATOM 826 C C . ASP A 1 109 ? 16.320 -8.580 28.263 1.00 32.92 101 ASP H C 1
ATOM 827 O O . ASP A 1 109 ? 15.109 -8.299 28.345 1.00 34.00 101 ASP H O 1
ATOM 832 N N . HIS A 1 110 ? 16.939 -8.890 27.117 1.00 32.06 102 HIS H N 1
ATOM 833 C CA . HIS A 1 110 ? 16.258 -9.051 25.801 1.00 31.48 102 HIS H CA 1
ATOM 834 C C . HIS A 1 110 ? 16.623 -10.407 25.185 1.00 30.16 102 HIS H C 1
ATOM 835 O O . HIS A 1 110 ? 17.832 -10.702 25.089 1.00 29.25 102 HIS H O 1
ATOM 842 N N . TRP A 1 111 ? 15.606 -11.191 24.800 1.00 29.06 103 TRP H N 1
ATOM 843 C CA . TRP A 1 111 ? 15.730 -12.536 24.171 1.00 28.16 103 TRP H CA 1
ATOM 844 C C . TRP A 1 111 ? 15.180 -12.489 22.746 1.00 28.65 103 TRP H C 1
ATOM 845 O O . TRP A 1 111 ? 14.196 -11.767 22.519 1.00 28.95 103 TRP H O 1
ATOM 856 N N . GLY A 1 112 ? 15.776 -13.266 21.839 1.00 29.69 104 GLY H N 1
ATOM 857 C CA . GLY A 1 112 ? 15.181 -13.586 20.530 1.00 30.33 104 GLY H CA 1
ATOM 858 C C . GLY A 1 112 ? 14.011 -14.545 20.681 1.00 30.96 104 GLY H C 1
ATOM 859 O O . GLY A 1 112 ? 13.892 -15.176 21.746 1.00 30.15 104 GLY H O 1
ATOM 860 N N . GLN A 1 113 ? 13.198 -14.676 19.629 1.00 33.34 105 GLN H N 1
ATOM 861 C CA . GLN A 1 113 ? 11.931 -15.457 19.618 1.00 34.75 105 GLN H CA 1
ATOM 862 C C . GLN A 1 113 ? 12.227 -16.964 19.641 1.00 34.02 105 GLN H C 1
ATOM 863 O O . GLN A 1 113 ? 11.261 -17.739 19.664 1.00 33.49 105 GLN H O 1
ATOM 869 N N . GLY A 1 114 ? 13.505 -17.361 19.641 1.00 34.31 106 GLY H N 1
ATOM 870 C CA . GLY A 1 114 ? 13.941 -18.770 19.690 1.00 34.72 106 GLY H CA 1
ATOM 871 C C . GLY A 1 114 ? 14.205 -19.309 18.298 1.00 35.40 106 GLY H C 1
ATOM 872 O O . GLY A 1 114 ? 13.840 -18.625 17.324 1.00 37.43 106 GLY H O 1
ATOM 873 N N . ALA A 1 115 ? 14.837 -20.480 18.207 1.00 35.36 107 ALA H N 1
ATOM 874 C CA . ALA A 1 115 ? 15.139 -21.187 16.942 1.00 35.31 107 ALA H CA 1
ATOM 875 C C . ALA A 1 115 ? 15.060 -22.695 17.187 1.00 35.80 107 ALA H C 1
ATOM 876 O O . ALA A 1 115 ? 16.042 -23.267 17.696 1.00 35.77 107 ALA H O 1
ATOM 878 N N . SER A 1 116 ? 13.922 -23.302 16.845 1.00 36.97 108 SER H N 1
ATOM 879 C CA . SER A 1 116 ? 13.624 -24.742 17.066 1.00 37.41 108 SER H CA 1
ATOM 880 C C . SER A 1 116 ? 14.628 -25.601 16.290 1.00 36.77 108 SER H C 1
ATOM 881 O O . SER A 1 116 ? 14.592 -25.571 15.047 1.00 37.24 108 SER H O 1
ATOM 884 N N . VAL A 1 117 ? 15.491 -26.327 17.005 1.00 36.45 109 VAL H N 1
ATOM 885 C CA . VAL A 1 117 ? 16.472 -27.281 16.410 1.00 36.61 109 VAL H CA 1
ATOM 886 C C . VAL A 1 117 ? 16.076 -28.701 16.819 1.00 36.56 109 VAL H C 1
ATOM 887 O O . VAL A 1 117 ? 16.079 -28.995 18.027 1.00 35.63 109 VAL H O 1
ATOM 891 N N . THR A 1 118 ? 15.734 -29.527 15.830 1.00 38.08 110 THR H N 1
ATOM 892 C CA . THR A 1 118 ? 15.521 -30.991 15.957 1.00 39.27 110 THR H CA 1
ATOM 893 C C . THR A 1 118 ? 16.752 -31.690 15.380 1.00 39.52 110 THR H C 1
ATOM 894 O O . THR A 1 118 ? 17.290 -31.180 14.386 1.00 39.37 110 THR H O 1
ATOM 898 N N . VAL A 1 119 ? 17.192 -32.791 15.989 1.00 41.58 111 VAL H N 1
ATOM 899 C CA . VAL A 1 119 ? 18.306 -33.636 15.461 1.00 44.80 111 VAL H CA 1
ATOM 900 C C . VAL A 1 119 ? 17.853 -35.101 15.511 1.00 45.14 111 VAL H C 1
ATOM 901 O O . VAL A 1 119 ? 17.596 -35.615 16.617 1.00 46.09 111 VAL H O 1
ATOM 905 N N . SER A 1 120 ? 17.748 -35.728 14.337 1.00 45.64 112 SER H N 1
ATOM 906 C CA . SER A 1 120 ? 17.001 -36.990 14.100 1.00 45.84 112 SER H CA 1
ATOM 907 C C . SER A 1 120 ? 17.373 -37.564 12.727 1.00 46.87 112 SER H C 1
ATOM 908 O O . SER A 1 120 ? 17.692 -36.772 11.813 1.00 45.08 112 SER H O 1
ATOM 911 N N . SER A 1 121 ? 17.330 -38.894 12.596 1.00 48.71 113 SER H N 1
ATOM 912 C CA . SER A 1 121 ? 17.564 -39.635 11.327 1.00 49.64 113 SER H CA 1
ATOM 913 C C . SER A 1 121 ? 16.357 -39.472 10.390 1.00 48.56 113 SER H C 1
ATOM 914 O O . SER A 1 121 ? 16.534 -39.674 9.174 1.00 46.16 113 SER H O 1
ATOM 916 N N . ALA A 1 122 ? 15.187 -39.107 10.935 1.00 48.61 114 ALA H N 1
ATOM 917 C CA . ALA A 1 122 ? 13.896 -38.965 10.215 1.00 48.99 114 ALA H CA 1
ATOM 918 C C . ALA A 1 122 ? 14.014 -37.946 9.072 1.00 50.38 114 ALA H C 1
ATOM 919 O O . ALA A 1 122 ? 14.860 -37.026 9.162 1.00 48.80 114 ALA H O 1
ATOM 921 N N . LYS A 1 123 ? 13.174 -38.111 8.043 1.00 51.90 115 LYS H N 1
ATOM 922 C CA . LYS A 1 123 ? 13.199 -37.330 6.777 1.00 52.65 115 LYS H CA 1
ATOM 923 C C . LYS A 1 123 ? 12.280 -36.111 6.897 1.00 51.24 115 LYS H C 1
ATOM 924 O O . LYS A 1 123 ? 11.134 -36.280 7.355 1.00 51.09 115 LYS H O 1
ATOM 930 N N . THR A 1 124 ? 12.772 -34.938 6.485 1.00 49.39 116 THR H N 1
ATOM 931 C CA . THR A 1 124 ? 12.007 -33.664 6.415 1.00 49.34 116 THR H CA 1
ATOM 932 C C . THR A 1 124 ? 10.777 -33.871 5.521 1.00 49.83 116 THR H C 1
ATOM 933 O O . THR A 1 124 ? 10.952 -33.966 4.294 1.00 51.96 116 THR H O 1
ATOM 937 N N . THR A 1 125 ? 9.585 -33.941 6.121 1.00 50.17 117 THR H N 1
ATOM 938 C CA . THR A 1 125 ? 8.294 -34.252 5.450 1.00 49.52 117 THR H CA 1
ATOM 939 C C . THR A 1 125 ? 7.343 -33.066 5.583 1.00 51.34 117 THR H C 1
ATOM 940 O O . THR A 1 125 ? 7.101 -32.607 6.695 1.00 54.39 117 THR H O 1
ATOM 944 N N . PRO A 1 126 ? 6.755 -32.548 4.478 1.00 53.18 118 PRO H N 1
ATOM 945 C CA . PRO A 1 126 ? 5.777 -31.464 4.558 1.00 52.06 118 PRO H CA 1
ATOM 946 C C . PRO A 1 126 ? 4.404 -31.952 5.007 1.00 49.98 118 PRO H C 1
ATOM 947 O O . PRO A 1 126 ? 4.107 -33.143 4.932 1.00 48.79 118 PRO H O 1
ATOM 951 N N . PRO A 1 127 ? 3.515 -31.039 5.456 1.00 48.64 119 PRO H N 1
ATOM 952 C CA . PRO A 1 127 ? 2.204 -31.425 5.970 1.00 48.42 119 PRO H CA 1
ATOM 953 C C . PRO A 1 127 ? 1.141 -31.562 4.873 1.00 47.79 119 PRO H C 1
ATOM 954 O O . PRO A 1 127 ? 1.219 -30.845 3.890 1.00 47.12 119 PRO H O 1
ATOM 958 N N . SER A 1 128 ? 0.192 -32.479 5.073 1.00 46.78 120 SER H N 1
ATOM 959 C CA . SER A 1 128 ? -1.128 -32.503 4.393 1.00 47.04 120 SER H CA 1
ATOM 960 C C . SER A 1 128 ? -2.133 -31.788 5.298 1.00 47.08 120 SER H C 1
ATOM 961 O O . SER A 1 128 ? -2.437 -32.342 6.365 1.00 48.28 120 SER H O 1
ATOM 964 N N . VAL A 1 129 ? -2.601 -30.598 4.909 1.00 47.74 121 VAL H N 1
ATOM 965 C CA . VAL A 1 129 ? -3.622 -29.832 5.685 1.00 49.30 121 VAL H CA 1
ATOM 966 C C . VAL A 1 129 ? -5.004 -30.199 5.130 1.00 48.16 121 VAL H C 1
ATOM 967 O O . VAL A 1 129 ? -5.175 -30.202 3.901 1.00 46.14 121 VAL H O 1
ATOM 971 N N . TYR A 1 130 ? -5.943 -30.522 6.019 1.00 48.84 122 TYR H N 1
ATOM 972 C CA . TYR A 1 130 ? -7.341 -30.885 5.681 1.00 49.81 122 TYR H CA 1
ATOM 973 C C . TYR A 1 130 ? -8.275 -29.844 6.288 1.00 51.36 122 TYR H C 1
ATOM 974 O O . TY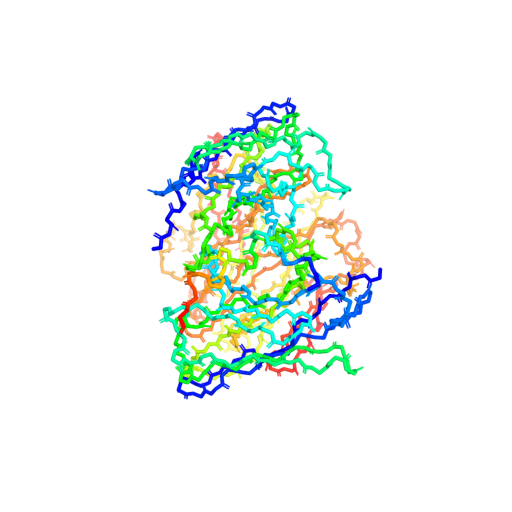R A 1 130 ? -8.087 -29.431 7.430 1.00 50.29 122 TYR H O 1
ATOM 983 N N . PRO A 1 131 ? -9.293 -29.370 5.535 1.00 54.50 123 PRO H N 1
ATOM 984 C CA . PRO A 1 131 ? -10.252 -28.398 6.055 1.00 54.49 123 PRO H CA 1
ATOM 985 C C . PRO A 1 131 ? -11.297 -29.105 6.926 1.00 54.35 123 PRO H C 1
ATOM 986 O O . PRO A 1 131 ? -11.709 -30.199 6.573 1.00 54.59 123 PRO H O 1
ATOM 990 N N . LEU A 1 132 ? -11.680 -28.478 8.038 1.00 54.14 124 LEU H N 1
ATOM 991 C CA . LEU A 1 132 ? -12.697 -29.009 8.980 1.00 54.37 124 LEU H CA 1
ATOM 992 C C . LEU A 1 132 ? -13.940 -28.114 8.924 1.00 52.75 124 LEU H C 1
ATOM 993 O O . LEU A 1 132 ? -13.893 -26.984 9.447 1.00 50.25 124 LEU H O 1
ATOM 998 N N . ALA A 1 133 ? -14.994 -28.608 8.269 1.00 53.54 125 ALA H N 1
ATOM 999 C CA . ALA A 1 133 ? -16.322 -27.966 8.157 1.00 55.06 125 ALA H CA 1
ATOM 1000 C C . ALA A 1 133 ? -17.350 -28.829 8.884 1.00 55.69 125 ALA H C 1
ATOM 1001 O O . ALA A 1 133 ? -17.172 -30.042 8.986 1.00 53.39 125 ALA H O 1
ATOM 1003 N N . PRO A 1 134 ? -18.441 -28.227 9.415 1.00 57.94 126 PRO H N 1
ATOM 1004 C CA . PRO A 1 134 ? -19.470 -28.964 10.154 1.00 59.66 126 PRO H CA 1
ATOM 1005 C C . PRO A 1 134 ? -20.000 -30.247 9.492 1.00 63.32 126 PRO H C 1
ATOM 1006 O O . PRO A 1 134 ? -20.128 -31.240 10.188 1.00 64.95 126 PRO H O 1
ATOM 1010 N N . GLY A 1 135 ? -20.301 -30.194 8.189 1.00 67.49 127 GLY H N 1
ATOM 1011 C CA . GLY A 1 135 ? -20.975 -31.276 7.442 1.00 71.67 127 GLY H CA 1
ATOM 1012 C C . GLY A 1 135 ? -22.456 -30.982 7.269 1.00 75.80 127 GLY H C 1
ATOM 1013 O O . GLY A 1 135 ? -23.037 -30.337 8.171 1.00 73.18 127 GLY H O 1
ATOM 1014 N N . SER A 1 136 ? -23.041 -31.437 6.153 1.00 80.92 128 SER H N 1
ATOM 1015 C CA . SER A 1 136 ? -24.425 -31.128 5.693 1.00 84.22 128 SER H CA 1
ATOM 1016 C C . SER A 1 136 ? -25.392 -31.054 6.884 1.00 86.34 128 SER H C 1
ATOM 1017 O O . SER A 1 136 ? -25.977 -29.971 7.097 1.00 86.31 128 SER H O 1
ATOM 1020 N N . ALA A 1 137 ? -25.541 -32.157 7.627 1.00 88.04 129 ALA H N 1
ATOM 1021 C CA . ALA A 1 137 ? -26.417 -32.282 8.817 1.00 88.39 129 ALA H CA 1
ATOM 1022 C C . ALA A 1 137 ? -25.810 -31.500 9.990 1.00 90.14 129 ALA H C 1
ATOM 1023 O O . ALA A 1 137 ? -25.116 -32.117 10.823 1.00 89.96 129 ALA H O 1
ATOM 1025 N N . ALA A 1 138 ? -26.079 -30.191 10.050 1.00 91.72 130 ALA H N 1
ATOM 1026 C CA . ALA A 1 138 ? -25.448 -29.217 10.976 1.00 92.16 130 ALA H CA 1
ATOM 1027 C C . ALA A 1 138 ? -26.312 -29.050 12.235 1.00 92.57 130 ALA H C 1
ATOM 1028 O O . ALA A 1 138 ? -26.928 -30.049 12.655 1.00 92.26 130 ALA H O 1
ATOM 1030 N N . GLN A 1 139 ? -26.336 -27.845 12.824 1.00 92.74 131 GLN H N 1
ATOM 1031 C CA . GLN A 1 139 ? -27.111 -27.507 14.051 1.00 93.02 131 GLN H CA 1
ATOM 1032 C C . GLN A 1 139 ? -27.466 -26.011 14.051 1.00 95.65 131 GLN H C 1
ATOM 1033 O O . GLN A 1 139 ? -26.868 -25.259 13.249 1.00 94.55 131 GLN H O 1
ATOM 1035 N N . THR A 1 140 ? -28.392 -25.611 14.935 1.00 97.94 132 THR H N 1
ATOM 1036 C CA . THR A 1 140 ? -28.999 -24.250 15.041 1.00 95.46 132 THR H CA 1
ATOM 1037 C C . THR A 1 140 ? -27.924 -23.165 14.895 1.00 93.63 132 THR H C 1
ATOM 1038 O O . THR A 1 140 ? -28.154 -22.214 14.122 1.00 93.17 132 THR H O 1
ATOM 1040 N N . ASN A 1 141 ? -26.811 -23.304 15.625 1.00 90.98 133 ASN H N 1
ATOM 1041 C CA . ASN A 1 141 ? -25.608 -22.428 15.547 1.00 87.17 133 ASN H CA 1
ATOM 1042 C C . ASN A 1 141 ? -25.784 -21.229 16.492 1.00 84.40 133 ASN H C 1
ATOM 1043 O O . ASN A 1 141 ? -26.021 -21.464 17.696 1.00 82.27 133 ASN H O 1
ATOM 1045 N N . SER A 1 142 ? -25.693 -20.003 15.957 1.00 81.11 134 SER H N 1
ATOM 1046 C CA . SER A 1 142 ? -25.458 -18.726 16.688 1.00 78.35 134 SER H CA 1
ATOM 1047 C C . SER A 1 142 ? -23.995 -18.321 16.481 1.00 77.11 134 SER H C 1
ATOM 1048 O O . SER A 1 142 ? -23.753 -17.188 16.023 1.00 77.61 134 SER H O 1
ATOM 1050 N N . MET A 1 143 ? -23.070 -19.232 16.813 1.00 74.05 135 MET H N 1
ATOM 1051 C CA . MET A 1 143 ? -21.626 -19.189 16.446 1.00 68.95 135 MET H CA 1
ATOM 1052 C C . MET A 1 143 ? -21.278 -20.501 15.731 1.00 62.03 135 MET H C 1
ATOM 1053 O O . MET A 1 143 ? -21.950 -21.516 16.009 1.00 56.86 135 MET H O 1
ATOM 1058 N N . VAL A 1 144 ? -20.281 -20.478 14.839 1.00 58.76 136 VAL H N 1
ATOM 1059 C CA . VAL A 1 144 ? -19.823 -21.665 14.053 1.00 56.69 136 VAL H CA 1
ATOM 1060 C C . VAL A 1 144 ? -18.303 -21.799 14.188 1.00 53.52 136 VAL H C 1
ATOM 1061 O O . VAL A 1 144 ? -17.595 -20.784 14.017 1.00 51.35 136 VAL H O 1
ATOM 1065 N N . THR A 1 145 ? -17.836 -23.016 14.476 1.00 50.75 137 THR H N 1
ATOM 1066 C CA . THR A 1 145 ? -16.403 -23.378 14.606 1.00 51.13 137 THR H CA 1
ATOM 1067 C C . THR A 1 145 ? -15.969 -24.069 13.310 1.00 50.35 137 THR H C 1
ATOM 1068 O O . THR A 1 145 ? -16.651 -25.032 12.912 1.00 52.17 137 THR H O 1
ATOM 1072 N N . LEU A 1 146 ? -14.912 -23.564 12.665 1.00 48.73 138 LEU H N 1
ATOM 1073 C CA . LEU A 1 146 ? -14.185 -24.236 11.551 1.00 47.66 138 LEU H CA 1
ATOM 1074 C C . LEU A 1 146 ? -12.833 -24.705 12.101 1.00 47.06 138 LEU H C 1
ATOM 1075 O O . LEU A 1 146 ? -12.570 -24.438 13.290 1.00 46.04 138 LEU H O 1
ATOM 1080 N N . GLY A 1 147 ? -12.008 -25.364 11.278 1.00 47.06 139 GLY H N 1
ATOM 1081 C CA . GLY A 1 147 ? -10.663 -25.818 11.684 1.00 46.91 139 GLY H CA 1
ATOM 1082 C C . GLY A 1 147 ? -9.815 -26.309 10.523 1.00 46.53 139 GLY H C 1
ATOM 1083 O O . GLY A 1 147 ? -10.355 -26.464 9.413 1.00 47.52 139 GLY H O 1
ATOM 1084 N N . CYS A 1 148 ? -8.521 -26.524 10.777 1.00 46.39 140 CYS H N 1
ATOM 1085 C CA . CYS A 1 148 ? -7.543 -27.149 9.846 1.00 46.39 140 CYS H CA 1
ATOM 1086 C C . CYS A 1 148 ? -6.781 -28.255 10.584 1.00 45.38 140 CYS H C 1
ATOM 1087 O O . CYS A 1 148 ? -6.338 -28.005 11.719 1.00 47.13 140 CYS H O 1
ATOM 1090 N N . LEU A 1 149 ? -6.647 -29.427 9.958 1.00 43.71 141 LEU H N 1
ATOM 1091 C CA . LEU A 1 149 ? -5.932 -30.611 10.506 1.00 43.18 141 LEU H CA 1
ATOM 1092 C C . LEU A 1 149 ? -4.600 -30.780 9.765 1.00 44.25 141 LEU H C 1
ATOM 1093 O O . LEU A 1 149 ? -4.625 -31.244 8.612 1.00 45.39 141 LEU H O 1
ATOM 1098 N N . VAL A 1 150 ? -3.487 -30.421 10.412 1.00 44.46 142 VAL H N 1
ATOM 1099 C CA . VAL A 1 150 ? -2.105 -30.452 9.840 1.00 43.64 142 VAL H CA 1
ATOM 1100 C C . VAL A 1 150 ? -1.444 -31.772 10.258 1.00 43.54 142 VAL H C 1
ATOM 1101 O O . VAL A 1 150 ? -1.151 -31.936 11.459 1.00 43.96 142 VAL H O 1
ATOM 1105 N N . LYS A 1 151 ? -1.203 -32.672 9.302 1.00 43.40 143 LYS H N 1
ATOM 1106 C CA . LYS A 1 151 ? -0.919 -34.102 9.584 1.00 44.62 143 LYS H CA 1
ATOM 1107 C C . LYS A 1 151 ? 0.306 -34.590 8.798 1.00 45.26 143 LYS H C 1
ATOM 1108 O O . LYS A 1 151 ? 0.588 -34.031 7.716 1.00 46.12 143 LYS H O 1
ATOM 1114 N N . GLY A 1 152 ? 1.004 -35.588 9.352 1.00 45.02 144 GLY H N 1
ATOM 1115 C CA . GLY A 1 152 ? 2.093 -36.350 8.707 1.00 44.68 144 GLY H CA 1
ATOM 1116 C C . GLY A 1 152 ? 3.270 -35.482 8.287 1.00 43.75 144 GLY H C 1
ATOM 1117 O O . GLY A 1 152 ? 3.789 -35.713 7.172 1.00 43.10 144 GLY H O 1
ATOM 1118 N N . TYR A 1 153 ? 3.697 -34.542 9.141 1.00 42.08 145 TYR H N 1
ATOM 1119 C CA . TYR A 1 153 ? 4.845 -33.630 8.879 1.00 40.98 145 TYR H CA 1
ATOM 1120 C C . TYR A 1 153 ? 5.946 -33.841 9.921 1.00 41.27 145 TYR H C 1
ATOM 1121 O O . TYR A 1 153 ? 5.688 -34.415 10.995 1.00 41.81 145 TYR H O 1
ATOM 1130 N N . PHE A 1 154 ? 7.147 -33.372 9.579 1.00 40.87 146 PHE H N 1
ATOM 1131 C CA . PHE A 1 154 ? 8.389 -33.447 10.389 1.00 40.74 146 PHE H CA 1
ATOM 1132 C C . PHE A 1 154 ? 9.434 -32.556 9.723 1.00 40.40 146 PHE H C 1
ATOM 1133 O O . PHE A 1 154 ? 9.486 -32.505 8.499 1.00 40.77 146 PHE H O 1
ATOM 1141 N N . PRO A 1 155 ? 10.276 -31.800 10.465 1.00 40.70 147 PRO H N 1
ATOM 1142 C CA . PRO A 1 155 ? 10.156 -31.626 11.912 1.00 41.20 147 PRO H CA 1
ATOM 1143 C C . PRO A 1 155 ? 9.256 -30.438 12.279 1.00 41.65 147 PRO H C 1
ATOM 1144 O O . PRO A 1 155 ? 8.750 -29.805 11.372 1.00 42.22 147 PRO H O 1
ATOM 1148 N N . GLU A 1 156 ? 9.110 -30.148 13.577 1.00 41.04 148 GLU H N 1
ATOM 1149 C CA . GLU A 1 156 ? 8.528 -28.873 14.080 1.00 40.47 148 GLU H CA 1
ATOM 1150 C C . GLU A 1 156 ? 9.503 -27.756 13.717 1.00 39.87 148 GLU H C 1
ATOM 1151 O O . GLU A 1 156 ? 10.667 -28.033 13.438 1.00 40.64 148 GLU H O 1
ATOM 1157 N N . PRO A 1 157 ? 9.084 -26.469 13.680 1.00 39.57 149 PRO H N 1
ATOM 1158 C CA . PRO A 1 157 ? 7.703 -26.067 13.938 1.00 39.90 149 PRO H CA 1
ATOM 1159 C C . PRO A 1 157 ? 6.828 -25.971 12.682 1.00 40.29 149 PRO H C 1
ATOM 1160 O O . PRO A 1 157 ? 7.363 -25.837 11.592 1.00 41.88 149 PRO H O 1
ATOM 1164 N N . VAL A 1 158 ? 5.510 -26.047 12.880 1.00 40.33 150 VAL H N 1
ATOM 1165 C CA . VAL A 1 158 ? 4.460 -25.569 11.932 1.00 40.30 150 VAL H CA 1
ATOM 1166 C C . VAL A 1 158 ? 3.877 -24.283 12.528 1.00 40.17 150 VAL H C 1
ATOM 1167 O O . VAL A 1 158 ? 3.776 -24.203 13.763 1.00 41.86 150 VAL H O 1
ATOM 1171 N N . THR A 1 159 ? 3.531 -23.311 11.684 1.00 39.84 151 THR H N 1
ATOM 1172 C CA . THR A 1 159 ? 2.981 -21.992 12.091 1.00 39.47 151 THR H CA 1
ATOM 1173 C C . THR A 1 159 ? 1.637 -21.805 11.372 1.00 38.88 151 THR H C 1
ATOM 1174 O O . THR A 1 159 ? 1.645 -21.718 10.132 1.00 41.20 151 THR H O 1
ATOM 1178 N N . VAL A 1 160 ? 0.531 -21.796 12.126 1.00 38.03 152 VAL H N 1
ATOM 1179 C CA . VAL A 1 160 ? -0.868 -21.730 11.603 1.00 38.17 152 VAL H CA 1
ATOM 1180 C C . VAL A 1 160 ? -1.431 -20.330 11.858 1.00 38.28 152 VAL H C 1
ATOM 1181 O O . VAL A 1 160 ? -1.381 -19.882 13.017 1.00 38.24 152 VAL H O 1
ATOM 1185 N N . THR A 1 161 ? -1.967 -19.685 10.819 1.00 39.26 153 THR H N 1
ATOM 1186 C CA . THR A 1 161 ? -2.766 -18.435 10.927 1.00 40.86 153 THR H CA 1
ATOM 1187 C C . THR A 1 161 ? -4.110 -18.647 10.226 1.00 42.01 153 THR H C 1
ATOM 1188 O O . THR A 1 161 ? -4.302 -19.737 9.646 1.00 41.58 153 THR H O 1
ATOM 1192 N N . TRP A 1 162 ? -4.996 -17.647 10.306 1.00 44.27 154 TRP H N 1
ATOM 1193 C CA . TRP A 1 162 ? -6.289 -17.569 9.572 1.00 46.01 154 TRP H CA 1
ATOM 1194 C C . TRP A 1 162 ? -6.409 -16.195 8.897 1.00 47.65 154 TRP H C 1
ATOM 1195 O O . TRP A 1 162 ? -6.202 -15.172 9.590 1.00 48.05 154 TRP H O 1
ATOM 1206 N N . ASN A 1 163 ? -6.728 -16.181 7.597 1.00 48.83 155 ASN H N 1
ATOM 1207 C CA . ASN A 1 163 ? -6.877 -14.952 6.770 1.00 49.01 155 ASN H CA 1
ATOM 1208 C C . ASN A 1 163 ? -5.580 -14.141 6.872 1.00 50.30 155 ASN H C 1
ATOM 1209 O O . ASN A 1 163 ? -5.658 -12.910 7.065 1.00 50.37 155 ASN H O 1
ATOM 1214 N N . SER A 1 164 ? -4.434 -14.825 6.779 1.00 51.35 156 SER H N 1
ATOM 1215 C CA . SER A 1 164 ? -3.070 -14.234 6.729 1.00 53.11 156 SER H CA 1
ATOM 1216 C C . SER A 1 164 ? -2.793 -13.412 7.993 1.00 56.20 156 SER H C 1
ATOM 1217 O O . SER A 1 164 ? -2.019 -12.434 7.898 1.00 57.23 156 SER H O 1
ATOM 1220 N N . GLY A 1 165 ? -3.394 -13.797 9.127 1.00 57.97 157 GLY H N 1
ATOM 1221 C CA . GLY A 1 165 ? -3.206 -13.139 10.435 1.00 59.43 157 GLY H CA 1
ATOM 1222 C C . GLY A 1 165 ? -4.321 -12.159 10.759 1.00 62.64 157 GLY H C 1
ATOM 1223 O O . GLY A 1 165 ? -4.344 -11.659 11.904 1.00 65.55 157 GLY H O 1
ATOM 1224 N N . SER A 1 166 ? -5.217 -11.895 9.800 1.00 63.51 158 SER H N 1
ATOM 1225 C CA . SER A 1 166 ? -6.335 -10.919 9.919 1.00 62.38 158 SER H CA 1
ATOM 1226 C C . SER A 1 166 ? -7.350 -11.392 10.969 1.00 60.29 158 SER H C 1
ATOM 1227 O O . SER A 1 166 ? -7.948 -10.526 11.638 1.00 56.48 158 SER H O 1
ATOM 1230 N N . LEU A 1 167 ? -7.523 -12.712 11.100 1.00 60.67 159 LEU H N 1
ATOM 1231 C CA . LEU A 1 167 ? -8.534 -13.374 11.971 1.00 60.70 159 LEU H CA 1
ATOM 1232 C C . LEU A 1 167 ? -7.825 -14.059 13.152 1.00 61.06 159 LEU H C 1
ATOM 1233 O O . LEU A 1 167 ? -7.545 -15.277 13.063 1.00 60.05 159 LEU H O 1
ATOM 1238 N N . SER A 1 168 ? -7.562 -13.299 14.222 1.00 59.94 160 SER H N 1
ATOM 1239 C CA . SER A 1 168 ? -6.671 -13.670 15.355 1.00 58.88 160 SER H CA 1
ATOM 1240 C C . SER A 1 168 ? -7.488 -14.123 16.571 1.00 57.37 160 SER H C 1
ATOM 1241 O O . SER A 1 168 ? -7.154 -15.177 17.148 1.00 56.43 160 SER H O 1
ATOM 1244 N N . SER A 1 169 ? -8.498 -13.337 16.957 1.00 55.80 161 SER H N 1
ATOM 1245 C CA . SER A 1 169 ? -9.383 -13.594 18.124 1.00 53.89 161 SER H CA 1
ATOM 1246 C C . SER A 1 169 ? -10.207 -14.862 17.879 1.00 51.10 161 SER H C 1
ATOM 1247 O O . SER A 1 169 ? -10.495 -15.160 16.700 1.00 49.45 161 SER H O 1
ATOM 1250 N N . GLY A 1 170 ? -10.563 -15.569 18.958 1.00 48.34 162 GLY H N 1
ATOM 1251 C CA . GLY A 1 170 ? -11.360 -16.811 18.924 1.00 47.34 162 GLY H CA 1
ATOM 1252 C C . GLY A 1 170 ? -10.669 -17.911 18.137 1.00 46.78 162 GLY H C 1
ATOM 1253 O O . GLY A 1 170 ? -11.365 -18.630 17.398 1.00 45.72 162 GLY H O 1
ATOM 1254 N N . VAL A 1 171 ? -9.346 -18.033 18.286 1.00 47.67 163 VAL H N 1
ATOM 1255 C CA . VAL A 1 171 ? -8.498 -19.077 17.634 1.00 47.08 163 VAL H CA 1
ATOM 1256 C C . VAL A 1 171 ? -7.904 -19.969 18.733 1.00 46.47 163 VAL H C 1
ATOM 1257 O O . VAL A 1 171 ? -7.586 -19.435 19.818 1.00 46.70 163 VAL H O 1
ATOM 1261 N N . HIS A 1 172 ? -7.769 -21.271 18.460 1.00 44.44 164 HIS H N 1
ATOM 1262 C CA . HIS A 1 172 ? -7.078 -22.260 19.333 1.00 43.89 164 HIS H CA 1
ATOM 1263 C C . HIS A 1 172 ? -6.228 -23.192 18.464 1.00 43.50 164 HIS H C 1
ATOM 1264 O O . HIS A 1 172 ? -6.800 -24.134 17.883 1.00 45.42 164 HIS H O 1
ATOM 1271 N N . THR A 1 173 ? -4.921 -22.922 18.369 1.00 41.84 165 THR H N 1
ATOM 1272 C CA . THR A 1 173 ? -3.921 -23.790 17.692 1.00 40.13 165 THR H CA 1
ATOM 1273 C C . THR A 1 173 ? -3.368 -24.772 18.727 1.00 39.75 165 THR H C 1
ATOM 1274 O O . THR A 1 173 ? -2.679 -24.321 19.661 1.00 41.71 165 THR H O 1
ATOM 1278 N N . PHE A 1 174 ? -3.677 -26.059 18.570 1.00 38.09 166 PHE H N 1
ATOM 1279 C CA . PHE A 1 174 ? -3.373 -27.123 19.560 1.00 36.68 166 PHE H CA 1
ATOM 1280 C C . PHE A 1 174 ? -1.914 -27.537 19.393 1.00 37.26 166 PHE H C 1
ATOM 1281 O O . PHE A 1 174 ? -1.393 -27.525 18.281 1.00 36.65 166 PHE H O 1
ATOM 1289 N N . PRO A 1 175 ? -1.184 -27.844 20.490 1.00 38.51 167 PRO H N 1
ATOM 1290 C CA . PRO A 1 175 ? 0.181 -28.357 20.382 1.00 37.62 167 PRO H CA 1
ATOM 1291 C C . PRO A 1 175 ? 0.260 -29.634 19.536 1.00 37.31 167 PRO H C 1
ATOM 1292 O O . PRO A 1 175 ? -0.681 -30.414 19.546 1.00 35.93 167 PRO H O 1
ATOM 1296 N N . ALA A 1 176 ? 1.381 -29.794 18.830 1.00 37.50 168 ALA H N 1
ATOM 1297 C CA . ALA A 1 176 ? 1.700 -30.947 17.963 1.00 38.94 168 ALA H CA 1
ATOM 1298 C C . ALA A 1 176 ? 1.892 -32.189 18.832 1.00 40.11 168 ALA H C 1
ATOM 1299 O O . ALA A 1 176 ? 2.289 -32.028 19.999 1.00 40.91 168 ALA H O 1
ATOM 1301 N N . VAL A 1 177 ? 1.608 -33.369 18.273 1.00 42.22 169 VAL H N 1
ATOM 1302 C CA . VAL A 1 177 ? 1.844 -34.700 18.908 1.00 45.04 169 VAL H CA 1
ATOM 1303 C C . VAL A 1 177 ? 2.417 -35.639 17.842 1.00 46.23 169 VAL H C 1
ATOM 1304 O O . VAL A 1 177 ? 2.030 -35.506 16.669 1.00 45.30 169 VAL H O 1
ATOM 1308 N N . LEU A 1 178 ? 3.300 -36.553 18.248 1.00 49.23 170 LEU H N 1
ATOM 1309 C CA . LEU A 1 178 ? 4.175 -37.338 17.338 1.00 52.99 170 LEU H CA 1
ATOM 1310 C C . LEU A 1 178 ? 3.734 -38.808 17.318 1.00 55.97 170 LEU H C 1
ATOM 1311 O O . LEU A 1 178 ? 4.211 -39.578 18.166 1.00 58.09 170 LEU H O 1
ATOM 1316 N N . GLN A 1 179 ? 2.849 -39.173 16.384 1.00 60.61 171 GLN H N 1
ATOM 1317 C CA . GLN A 1 179 ? 2.477 -40.581 16.071 1.00 62.24 171 GLN H CA 1
ATOM 1318 C C . GLN A 1 179 ? 3.414 -41.085 14.967 1.00 64.92 171 GLN H C 1
ATOM 1319 O O . GLN A 1 179 ? 3.502 -40.413 13.915 1.00 68.02 171 GLN H O 1
ATOM 1321 N N . SER A 1 180 ? 4.086 -42.216 15.203 1.00 64.81 172 SER H N 1
ATOM 1322 C CA . SER A 1 180 ? 5.239 -42.699 14.400 1.00 63.47 172 SER H CA 1
ATOM 1323 C C . SER A 1 180 ? 6.330 -41.618 14.434 1.00 64.31 172 SER H C 1
ATOM 1324 O O . SER A 1 180 ? 6.597 -41.105 15.539 1.00 65.82 172 SER H O 1
ATOM 1327 N N . ASP A 1 181 ? 6.925 -41.271 13.286 1.00 64.83 173 ASP H N 1
ATOM 1328 C CA . ASP A 1 181 ? 7.918 -40.168 13.156 1.00 62.79 173 ASP H CA 1
ATOM 1329 C C . ASP A 1 181 ? 7.298 -39.035 12.325 1.00 60.62 173 ASP H C 1
ATOM 1330 O O . ASP A 1 181 ? 7.988 -38.514 11.422 1.00 60.94 173 ASP H O 1
ATOM 1332 N N . LEU A 1 182 ? 6.046 -38.671 12.627 1.00 56.72 174 LEU H N 1
ATOM 1333 C CA . LEU A 1 182 ? 5.298 -37.577 11.952 1.00 54.24 174 LEU H CA 1
ATOM 1334 C C . LEU A 1 182 ? 4.439 -36.842 12.988 1.00 52.22 174 LEU H C 1
ATOM 1335 O O . LEU A 1 182 ? 3.726 -37.522 13.752 1.00 51.81 174 LEU H O 1
ATOM 1337 N N . TYR A 1 183 ? 4.526 -35.508 13.015 1.00 49.99 175 TYR H N 1
ATOM 1338 C CA . TYR A 1 183 ? 3.768 -34.611 13.928 1.00 48.74 175 TYR H CA 1
ATOM 1339 C C . TYR A 1 183 ? 2.355 -34.391 13.372 1.00 47.34 175 TYR H C 1
ATOM 1340 O O . TYR A 1 183 ? 2.223 -34.183 12.153 1.00 47.28 175 TYR H O 1
ATOM 1349 N N . THR A 1 184 ? 1.344 -34.418 14.247 1.00 46.45 176 THR H N 1
ATOM 1350 C CA . THR A 1 184 ? -0.082 -34.119 13.937 1.00 45.31 176 THR H CA 1
ATOM 1351 C C . THR A 1 184 ? -0.534 -32.921 14.780 1.00 44.28 176 THR H C 1
ATOM 1352 O O . THR A 1 184 ? -0.456 -33.004 16.018 1.00 44.39 176 THR H O 1
ATOM 1356 N N . LEU A 1 185 ? -0.993 -31.856 14.120 1.00 43.73 177 LEU H N 1
ATOM 1357 C CA . LEU A 1 185 ? -1.393 -30.569 14.748 1.00 44.00 177 LEU H CA 1
ATOM 1358 C C . LEU A 1 185 ? -2.766 -30.158 14.209 1.00 44.36 177 LEU H C 1
ATOM 1359 O O . LEU A 1 185 ? -2.955 -30.220 12.985 1.00 47.68 177 LEU H O 1
ATOM 1364 N N . SER A 1 186 ? -3.681 -29.749 15.090 1.00 43.81 178 SER H N 1
ATOM 1365 C CA . SER A 1 186 ? -5.017 -29.198 14.742 1.00 43.07 178 SER H CA 1
ATOM 1366 C C . SER A 1 186 ? -5.092 -27.735 15.189 1.00 41.35 178 SER H C 1
ATOM 1367 O O . SER A 1 186 ? -4.325 -27.349 16.089 1.00 41.80 178 SER H O 1
ATOM 1370 N N . SER A 1 187 ? -5.968 -26.951 14.560 1.00 40.08 179 SER H N 1
ATOM 1371 C CA . SER A 1 187 ? -6.255 -25.537 14.916 1.00 39.03 179 SER H CA 1
ATOM 1372 C C . SER A 1 187 ? -7.729 -25.233 14.633 1.00 40.08 179 SER H C 1
ATOM 1373 O O . SER A 1 187 ? -8.222 -25.666 13.576 1.00 41.96 179 SER H O 1
ATOM 1376 N N . SER A 1 188 ? -8.396 -24.528 15.551 1.00 39.65 180 SER H N 1
ATOM 1377 C CA . SER A 1 188 ? -9.832 -24.156 15.465 1.00 39.37 180 SER H CA 1
ATOM 1378 C C . SER A 1 188 ? -9.950 -22.634 15.373 1.00 39.72 180 SER H C 1
ATOM 1379 O O . SER A 1 188 ? -9.085 -21.938 15.932 1.00 41.50 180 SER H O 1
ATOM 1382 N N . VAL A 1 189 ? -10.981 -22.155 14.677 1.00 40.04 181 VAL H N 1
ATOM 1383 C CA . VAL A 1 189 ? -11.420 -20.729 14.660 1.00 40.29 181 VAL H CA 1
ATOM 1384 C C . VAL A 1 189 ? -12.945 -20.727 14.812 1.00 41.55 181 VAL H C 1
ATOM 1385 O O . VAL A 1 189 ? -13.589 -21.635 14.248 1.00 40.53 181 VAL H O 1
ATOM 1389 N N . THR A 1 190 ? -13.487 -19.776 15.580 1.00 44.17 182 THR H N 1
ATOM 1390 C CA . THR A 1 190 ? -14.929 -19.692 15.944 1.00 46.56 182 THR H CA 1
ATOM 1391 C C . THR A 1 190 ? -15.485 -18.346 15.465 1.00 47.90 182 THR H C 1
ATOM 1392 O O . THR A 1 190 ? -15.066 -17.312 16.014 1.00 46.86 182 THR H O 1
ATOM 1396 N N . VAL A 1 191 ? -16.391 -18.378 14.479 1.00 51.90 183 VAL H N 1
ATOM 1397 C CA . VAL A 1 191 ? -16.951 -17.183 13.775 1.00 53.81 183 VAL H CA 1
ATOM 1398 C C . VAL A 1 191 ? -18.449 -17.094 14.065 1.00 55.88 183 VAL H C 1
ATOM 1399 O O . VAL A 1 191 ? -19.081 -18.104 14.365 1.00 56.12 183 VAL H O 1
ATOM 1401 N N . PRO A 1 192 ? -19.047 -15.879 14.002 1.00 59.10 184 PRO H N 1
ATOM 1402 C CA . PRO A 1 192 ? -20.476 -15.672 14.283 1.00 60.84 184 PRO H CA 1
ATOM 1403 C C . PRO A 1 192 ? -21.561 -16.432 13.495 1.00 62.79 184 PRO H C 1
ATOM 1404 O O . PRO A 1 192 ? -22.713 -16.040 13.621 1.00 63.75 184 PRO H O 1
ATOM 1408 N N . SER A 1 193 ? -21.212 -17.458 12.710 1.00 64.21 185 SER H N 1
ATOM 1409 C CA . SER A 1 193 ? -22.171 -18.356 12.005 1.00 65.68 185 SER H CA 1
ATOM 1410 C C . SER A 1 193 ? -22.805 -17.633 10.808 1.00 68.92 185 SER H C 1
ATOM 1411 O O . SER A 1 193 ? -22.856 -18.238 9.716 1.00 70.27 185 SER H O 1
ATOM 1413 N N . SER A 1 194 ? -23.287 -16.401 11.015 1.00 70.13 186 SER H N 1
ATOM 1414 C CA . SER A 1 194 ? -23.864 -15.505 9.976 1.00 70.16 186 SER H CA 1
ATOM 1415 C C . SER A 1 194 ? -22.800 -15.136 8.933 1.00 70.89 186 SER H C 1
ATOM 1416 O O . SER A 1 194 ? -23.157 -14.966 7.752 1.00 70.61 186 SER H O 1
ATOM 1419 N N . THR A 1 195 ? -21.541 -15.025 9.363 1.00 71.98 187 THR H N 1
ATOM 1420 C CA . THR A 1 195 ? -20.402 -14.500 8.563 1.00 72.57 187 THR H CA 1
ATOM 1421 C C . THR A 1 195 ? -19.869 -15.571 7.598 1.00 71.14 187 THR H C 1
ATOM 1422 O O . THR A 1 195 ? -19.197 -15.183 6.628 1.00 73.46 187 THR H O 1
ATOM 1426 N N . TRP A 1 196 ? -20.141 -16.856 7.855 1.00 68.57 188 TRP H N 1
ATOM 1427 C CA . TRP A 1 196 ? -19.649 -18.004 7.043 1.00 64.84 188 TRP H CA 1
ATOM 1428 C C . TRP A 1 196 ? -20.839 -18.768 6.466 1.00 66.69 188 TRP H C 1
ATOM 1429 O O . TRP A 1 196 ? -21.760 -19.114 7.205 1.00 66.00 188 TRP H O 1
ATOM 1440 N N . PRO A 1 197 ? -20.866 -19.081 5.147 1.00 66.90 189 PRO H N 1
ATOM 1441 C CA . PRO A 1 197 ? -19.738 -18.859 4.240 1.00 64.29 189 PRO H CA 1
ATOM 1442 C C . PRO A 1 197 ? -19.742 -17.511 3.505 1.00 61.41 189 PRO H C 1
ATOM 1443 O O . PRO A 1 197 ? -18.908 -17.336 2.645 1.00 60.38 189 PRO H O 1
ATOM 1447 N N . SER A 1 198 ? -20.661 -16.604 3.854 1.00 61.64 190 SER H N 1
ATOM 1448 C CA . SER A 1 198 ? -20.836 -15.278 3.200 1.00 63.18 190 SER H CA 1
ATOM 1449 C C . SER A 1 198 ? -19.492 -14.531 3.145 1.00 63.38 190 SER H C 1
ATOM 1450 O O . SER A 1 198 ? -19.186 -13.943 2.085 1.00 64.28 190 SER H O 1
ATOM 1453 N N . GLU A 1 199 ? -18.721 -14.565 4.239 1.00 62.62 191 GLU H N 1
ATOM 1454 C CA . GLU A 1 199 ? -17.340 -14.015 4.339 1.00 63.19 191 GLU H CA 1
ATOM 1455 C C . GLU A 1 199 ? -16.361 -15.194 4.413 1.00 63.17 191 GLU H C 1
ATOM 1456 O O . GLU A 1 199 ? -16.620 -16.122 5.207 1.00 63.35 191 GLU H O 1
ATOM 1462 N N . THR A 1 200 ? -15.282 -15.156 3.623 1.00 62.49 192 THR H N 1
ATOM 1463 C CA . THR A 1 200 ? -14.364 -16.307 3.388 1.00 62.07 192 THR H CA 1
ATOM 1464 C C . THR A 1 200 ? -13.499 -16.549 4.631 1.00 60.12 192 THR H C 1
ATOM 1465 O O . THR A 1 200 ? -12.981 -15.566 5.193 1.00 57.36 192 THR H O 1
ATOM 1469 N N . VAL A 1 201 ? -13.354 -17.817 5.026 1.00 58.73 193 VAL H N 1
ATOM 1470 C CA . VAL A 1 201 ? -12.494 -18.270 6.160 1.00 57.55 193 VAL H CA 1
ATOM 1471 C C . VAL A 1 201 ? -11.402 -19.180 5.591 1.00 57.13 193 VAL H C 1
ATOM 1472 O O . VAL A 1 201 ? -11.723 -20.327 5.213 1.00 56.04 193 VAL H O 1
ATOM 1476 N N . THR A 1 202 ? -10.166 -18.671 5.538 1.00 56.73 194 THR H N 1
ATOM 1477 C CA . THR A 1 202 ? -8.967 -19.348 4.976 1.00 55.88 194 THR H CA 1
ATOM 1478 C C . THR A 1 202 ? -7.941 -19.558 6.096 1.00 54.78 194 THR H C 1
ATOM 1479 O O . THR A 1 202 ? -7.640 -18.578 6.804 1.00 54.63 194 THR H O 1
ATOM 1483 N N . CYS A 1 203 ? -7.426 -20.783 6.241 1.00 51.77 195 CYS H N 1
ATOM 1484 C CA . CYS A 1 203 ? -6.334 -21.130 7.190 1.00 50.61 195 CYS H CA 1
ATOM 1485 C C . CYS A 1 203 ? -5.011 -21.217 6.419 1.00 49.41 195 CYS H C 1
ATOM 1486 O O . CYS A 1 203 ? -4.988 -21.840 5.337 1.00 47.35 195 CYS H O 1
ATOM 1489 N N . ASN A 1 204 ? -3.962 -20.588 6.959 1.00 48.45 196 ASN H N 1
ATOM 1490 C CA . ASN A 1 204 ? -2.610 -20.490 6.345 1.00 47.11 196 ASN H CA 1
ATOM 1491 C C . ASN A 1 204 ? -1.646 -21.328 7.191 1.00 46.79 196 ASN H C 1
ATOM 1492 O O . ASN A 1 204 ? -1.560 -21.078 8.409 1.00 48.06 196 ASN H O 1
ATOM 1497 N N . VAL A 1 205 ? -0.970 -22.295 6.567 1.00 45.41 197 VAL H N 1
ATOM 1498 C CA . VAL A 1 205 ? -0.137 -23.323 7.259 1.00 45.56 197 VAL H CA 1
ATOM 1499 C C . VAL A 1 205 ? 1.256 -23.328 6.623 1.00 45.04 197 VAL H C 1
ATOM 1500 O O . VAL A 1 205 ? 1.420 -23.956 5.562 1.00 45.87 197 VAL H O 1
ATOM 1504 N N . ALA A 1 206 ? 2.217 -22.647 7.250 1.00 45.65 198 ALA H N 1
ATOM 1505 C CA . ALA A 1 206 ? 3.634 -22.592 6.819 1.00 45.66 198 ALA H CA 1
ATOM 1506 C C . ALA A 1 206 ? 4.445 -23.630 7.603 1.00 45.25 198 ALA H C 1
ATOM 1507 O O . ALA A 1 206 ? 4.231 -23.761 8.826 1.00 45.96 198 ALA H O 1
ATOM 1509 N N . HIS A 1 207 ? 5.322 -24.358 6.906 1.00 44.29 199 HIS H N 1
ATOM 1510 C CA . HIS A 1 207 ? 6.274 -25.346 7.479 1.00 43.22 199 HIS H CA 1
ATOM 1511 C C . HIS A 1 207 ? 7.665 -25.059 6.922 1.00 41.33 199 HIS H C 1
ATOM 1512 O O . HIS A 1 207 ? 8.087 -25.694 5.958 1.00 41.25 199 HIS H O 1
ATOM 1519 N N . PRO A 1 208 ? 8.416 -24.100 7.512 1.00 40.23 200 PRO H N 1
ATOM 1520 C CA . PRO A 1 208 ? 9.637 -23.580 6.892 1.00 39.67 200 PRO H CA 1
ATOM 1521 C C . PRO A 1 208 ? 10.691 -24.668 6.632 1.00 38.60 200 PRO H C 1
ATOM 1522 O O . PRO A 1 208 ? 11.386 -24.561 5.637 1.00 37.20 200 PRO H O 1
ATOM 1526 N N . ALA A 1 209 ? 10.753 -25.683 7.502 1.00 37.59 201 ALA H N 1
ATOM 1527 C CA . ALA A 1 209 ? 11.697 -26.824 7.432 1.00 37.98 201 ALA H CA 1
ATOM 1528 C C . ALA A 1 209 ? 11.633 -27.515 6.061 1.00 38.84 201 ALA H C 1
ATOM 1529 O O . ALA A 1 209 ? 12.701 -27.937 5.571 1.00 38.05 201 ALA H O 1
ATOM 1531 N N . SER A 1 210 ? 10.435 -27.641 5.475 1.00 39.73 202 SER H N 1
ATOM 1532 C CA . SER A 1 210 ? 10.184 -28.303 4.165 1.00 39.89 202 SER H CA 1
ATOM 1533 C C . SER A 1 210 ? 9.977 -27.255 3.062 1.00 41.00 202 SER H C 1
ATOM 1534 O O . SER A 1 210 ? 9.673 -27.661 1.921 1.00 40.78 202 SER H O 1
ATOM 1537 N N . SER A 1 211 ? 10.144 -25.966 3.384 1.00 42.04 203 SER H N 1
ATOM 1538 C CA . SER A 1 211 ? 9.994 -24.825 2.444 1.00 42.29 203 SER H CA 1
ATOM 1539 C C . SER A 1 211 ? 8.599 -24.880 1.814 1.00 43.88 203 SER H C 1
ATOM 1540 O O . SER A 1 211 ? 8.505 -24.907 0.566 1.00 45.95 203 SER H O 1
ATOM 1543 N N . THR A 1 212 ? 7.560 -24.923 2.652 1.00 43.20 204 THR H N 1
ATOM 1544 C CA . THR A 1 212 ? 6.151 -25.161 2.244 1.00 43.26 204 THR H CA 1
ATOM 1545 C C . THR A 1 212 ? 5.227 -24.168 2.954 1.00 44.51 204 THR H C 1
ATOM 1546 O O . THR A 1 212 ? 5.375 -23.994 4.176 1.00 44.10 204 THR H O 1
ATOM 1550 N N . LYS A 1 213 ? 4.304 -23.562 2.205 1.00 47.16 205 LYS H N 1
ATOM 1551 C CA . LYS A 1 213 ? 3.219 -22.686 2.727 1.00 48.89 205 LYS H CA 1
ATOM 1552 C C . LYS A 1 213 ? 1.915 -23.074 2.018 1.00 47.81 205 LYS H C 1
ATOM 1553 O O . LYS A 1 213 ? 1.863 -22.974 0.780 1.00 49.50 205 LYS H O 1
ATOM 1559 N N . VAL A 1 214 ? 0.912 -23.515 2.781 1.00 46.96 206 VAL H N 1
ATOM 1560 C CA . VAL A 1 214 ? -0.377 -24.052 2.254 1.00 46.88 206 VAL H CA 1
ATOM 1561 C C . VAL A 1 214 ? -1.524 -23.177 2.765 1.00 45.90 206 VAL H C 1
ATOM 1562 O O . VAL A 1 214 ? -1.683 -23.081 3.993 1.00 46.42 206 VAL H O 1
ATOM 1566 N N . ASP A 1 215 ? -2.282 -22.574 1.844 1.00 46.94 207 ASP H N 1
ATOM 1567 C CA . ASP A 1 215 ? -3.584 -21.905 2.108 1.00 47.42 207 ASP H CA 1
ATOM 1568 C C . ASP A 1 215 ? -4.701 -22.931 1.887 1.00 47.64 207 ASP H C 1
ATOM 1569 O O . ASP A 1 215 ? -4.636 -23.658 0.880 1.00 49.82 207 ASP H O 1
ATOM 1574 N N . LYS A 1 216 ? -5.672 -22.994 2.803 1.00 48.02 208 LYS H N 1
ATOM 1575 C CA . LYS A 1 216 ? -6.834 -23.917 2.731 1.00 48.48 208 LYS H CA 1
ATOM 1576 C C . LYS A 1 216 ? -8.109 -23.142 3.073 1.00 49.82 208 LYS H C 1
ATOM 1577 O O . LYS A 1 216 ? -8.321 -22.831 4.259 1.00 50.81 208 LYS H O 1
ATOM 1583 N N . LYS A 1 217 ? -8.918 -22.835 2.060 1.00 52.86 209 LYS H N 1
ATOM 1584 C CA . LYS A 1 217 ? -10.237 -22.177 2.232 1.00 54.35 209 LYS H CA 1
ATOM 1585 C C . LYS A 1 217 ? -11.226 -23.228 2.750 1.00 53.47 209 LYS H C 1
ATOM 1586 O O . LYS A 1 217 ? -11.312 -24.323 2.146 1.00 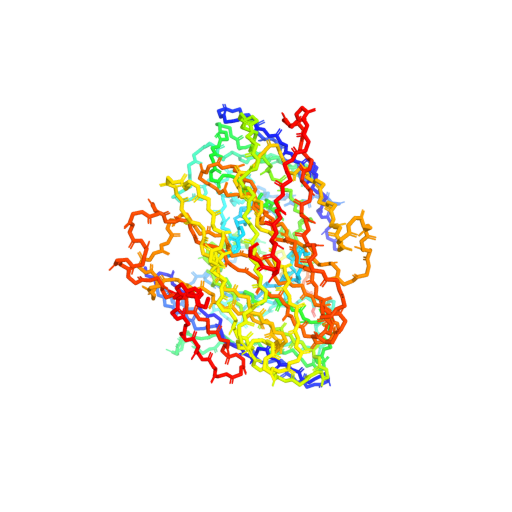50.51 209 LYS H O 1
ATOM 1592 N N . ILE A 1 218 ? -11.922 -22.915 3.843 1.00 53.15 210 ILE H N 1
ATOM 1593 C CA . ILE A 1 218 ? -12.968 -23.795 4.438 1.00 54.55 210 ILE H CA 1
ATOM 1594 C C . ILE A 1 218 ? -14.273 -23.497 3.695 1.00 55.59 210 ILE H C 1
ATOM 1595 O O . ILE A 1 218 ? -14.696 -22.325 3.710 1.00 54.25 210 ILE H O 1
ATOM 1600 N N . VAL A 1 219 ? -14.847 -24.507 3.032 1.00 58.06 211 VAL H N 1
ATOM 1601 C CA . VAL A 1 219 ? -16.089 -24.387 2.211 1.00 60.59 211 VAL H CA 1
ATOM 1602 C C . VAL A 1 219 ? -17.071 -25.454 2.685 1.00 62.37 211 VAL H C 1
ATOM 1603 O O . VAL A 1 219 ? -16.660 -26.575 2.981 1.00 64.05 211 VAL H O 1
ATOM 1607 N N . PRO A 1 220 ? -18.385 -25.136 2.788 1.00 64.16 212 PRO H N 1
ATOM 1608 C CA . PRO A 1 220 ? -19.402 -26.129 3.145 1.00 64.94 212 PRO H CA 1
ATOM 1609 C C . PRO A 1 220 ? -19.328 -27.435 2.336 1.00 65.89 212 PRO H C 1
ATOM 1610 O O . PRO A 1 220 ? -18.926 -27.395 1.188 1.00 64.47 212 PRO H O 1
ATOM 1614 N N . ARG A 1 221 ? -19.734 -28.547 2.959 1.00 70.09 213 ARG H N 1
ATOM 1615 C CA . ARG A 1 221 ? -19.583 -29.933 2.432 1.00 74.36 213 ARG H CA 1
ATOM 1616 C C . ARG A 1 221 ? -20.507 -30.155 1.224 1.00 78.30 213 ARG H C 1
ATOM 1617 O O . ARG A 1 221 ? -20.093 -30.889 0.299 1.00 77.68 213 ARG H O 1
ATOM 1619 N N . ASP A 1 222 ? -21.705 -29.555 1.231 1.00 82.43 214 ASP H N 1
ATOM 1620 C CA . ASP A 1 222 ? -22.743 -29.713 0.173 1.00 85.81 214 ASP H CA 1
ATOM 1621 C C . ASP A 1 222 ? -23.235 -31.169 0.185 1.00 90.81 214 ASP H C 1
ATOM 1622 O O . ASP A 1 222 ? -23.800 -31.585 1.224 1.00 90.72 214 ASP H O 1
ATOM 1624 N N . CYS A 1 223 ? -23.030 -31.906 -0.917 1.00 91.68 215 CYS H N 1
ATOM 1625 C CA . CYS A 1 223 ? -23.359 -33.351 -1.073 1.00 90.12 215 CYS H CA 1
ATOM 1626 C C . CYS A 1 223 ? -24.589 -33.704 -0.225 1.00 86.61 215 CYS H C 1
ATOM 1627 O O . CYS A 1 223 ? -25.590 -34.237 -0.712 1.00 81.90 215 CYS H O 1
ATOM 1630 N N . ASP B 2 1 ? 28.591 -27.110 41.225 1.00 44.66 1 ASP L N 1
ATOM 1631 C CA . ASP B 2 1 ? 27.398 -26.567 40.512 1.00 43.30 1 ASP L CA 1
ATOM 1632 C C . ASP B 2 1 ? 26.311 -26.250 41.542 1.00 40.99 1 ASP L C 1
ATOM 1633 O O . ASP B 2 1 ? 25.969 -27.148 42.336 1.00 39.67 1 ASP L O 1
ATOM 1638 N N . ILE B 2 2 ? 25.800 -25.018 41.522 1.00 39.62 2 ILE L N 1
ATOM 1639 C CA . ILE B 2 2 ? 24.656 -24.570 42.372 1.00 37.71 2 ILE L CA 1
ATOM 1640 C C . ILE B 2 2 ? 23.358 -25.105 41.753 1.00 36.48 2 ILE L C 1
ATOM 1641 O O . ILE B 2 2 ? 23.085 -24.785 40.578 1.00 36.54 2 ILE L O 1
ATOM 1646 N N . VAL B 2 3 ? 22.607 -25.907 42.513 1.00 34.18 3 VAL L N 1
ATOM 1647 C CA . VAL B 2 3 ? 21.262 -26.421 42.125 1.00 32.86 3 VAL L CA 1
ATOM 1648 C C . VAL B 2 3 ? 20.212 -25.488 42.732 1.00 31.31 3 VAL L C 1
ATOM 1649 O O . VAL B 2 3 ? 20.221 -25.311 43.959 1.00 30.95 3 VAL L O 1
ATOM 1653 N N . LEU B 2 4 ? 19.359 -24.911 41.888 1.00 30.60 4 LEU L N 1
ATOM 1654 C CA . LEU B 2 4 ? 18.172 -24.121 42.300 1.00 31.07 4 LEU L CA 1
ATOM 1655 C C . LEU B 2 4 ? 16.948 -25.043 42.306 1.00 30.99 4 LEU L C 1
ATOM 1656 O O . LEU B 2 4 ? 16.659 -25.655 41.261 1.00 31.42 4 LEU L O 1
ATOM 1661 N N . THR B 2 5 ? 16.283 -25.155 43.457 1.00 30.67 5 THR L N 1
ATOM 1662 C CA . THR B 2 5 ? 15.003 -25.886 43.642 1.00 30.68 5 THR L CA 1
ATOM 1663 C C . THR B 2 5 ? 13.887 -24.853 43.819 1.00 30.27 5 THR L C 1
ATOM 1664 O O . THR B 2 5 ? 13.964 -24.079 44.793 1.00 31.08 5 THR L O 1
ATOM 1668 N N . GLN B 2 6 ? 12.908 -24.837 42.910 1.00 29.45 6 GLN L N 1
ATOM 1669 C CA . GLN B 2 6 ? 11.718 -23.948 42.991 1.00 29.26 6 GLN L CA 1
ATOM 1670 C C . GLN B 2 6 ? 10.609 -24.658 43.774 1.00 29.27 6 GLN L C 1
ATOM 1671 O O . GLN B 2 6 ? 10.473 -25.885 43.629 1.00 29.12 6 GLN L O 1
ATOM 1677 N N . SER B 2 7 ? 9.873 -23.898 44.589 1.00 29.91 7 SER L N 1
ATOM 1678 C CA . SER B 2 7 ? 8.761 -24.365 45.458 1.00 30.20 7 SER L CA 1
ATOM 1679 C C . SER B 2 7 ? 7.701 -23.270 45.525 1.00 31.02 7 SER L C 1
ATOM 1680 O O . SER B 2 7 ? 7.983 -22.175 46.002 1.00 30.86 7 SER L O 1
ATOM 1683 N N . PRO B 2 8 ? 6.456 -23.501 45.052 1.00 32.48 8 PRO L N 1
ATOM 1684 C CA . PRO B 2 8 ? 6.030 -24.788 44.504 1.00 32.62 8 PRO L CA 1
ATOM 1685 C C . PRO B 2 8 ? 6.347 -24.939 43.012 1.00 32.21 8 PRO L C 1
ATOM 1686 O O . PRO B 2 8 ? 6.715 -23.956 42.407 1.00 31.95 8 PRO L O 1
ATOM 1690 N N . ALA B 2 9 ? 6.150 -26.145 42.472 1.00 31.96 9 ALA L N 1
ATOM 1691 C CA . ALA B 2 9 ? 6.278 -26.471 41.032 1.00 31.15 9 ALA L CA 1
ATOM 1692 C C . ALA B 2 9 ? 5.071 -25.915 40.268 1.00 31.44 9 ALA L C 1
ATOM 1693 O O . ALA B 2 9 ? 5.260 -25.434 39.133 1.00 31.98 9 ALA L O 1
ATOM 1695 N N . SER B 2 10 ? 3.873 -26.004 40.858 1.00 31.04 10 SER L N 1
ATOM 1696 C CA . SER B 2 10 ? 2.606 -25.463 40.295 1.00 30.90 10 SER L CA 1
ATOM 1697 C C . SER B 2 10 ? 1.799 -24.760 41.391 1.00 30.97 10 SER L C 1
ATOM 1698 O O . SER B 2 10 ? 1.851 -25.195 42.564 1.00 29.15 10 SER L O 1
ATOM 1701 N N . LEU B 2 11 ? 1.084 -23.706 40.994 1.00 32.12 11 LEU L N 1
ATOM 1702 C CA . LEU B 2 11 ? 0.375 -22.758 41.891 1.00 33.07 11 LEU L CA 1
ATOM 1703 C C . LEU B 2 11 ? -0.849 -22.217 41.144 1.00 32.27 11 LEU L C 1
ATOM 1704 O O . LEU B 2 11 ? -0.674 -21.738 40.014 1.00 32.53 11 LEU L O 1
ATOM 1709 N N . ALA B 2 12 ? -2.042 -22.348 41.729 1.00 31.60 12 ALA L N 1
ATOM 1710 C CA . ALA B 2 12 ? -3.314 -21.818 41.188 1.00 30.98 12 ALA L CA 1
ATOM 1711 C C . ALA B 2 12 ? -3.821 -20.706 42.107 1.00 30.57 12 ALA L C 1
ATOM 1712 O O . ALA B 2 12 ? -4.104 -21.001 43.282 1.00 29.96 12 ALA L O 1
ATOM 1714 N N . VAL B 2 13 ? -3.921 -19.480 41.583 1.00 30.42 13 VAL L N 1
ATOM 1715 C CA . VAL B 2 13 ? -4.295 -18.257 42.353 1.00 30.80 13 VAL L CA 1
ATOM 1716 C C . VAL B 2 13 ? -5.382 -17.503 41.584 1.00 31.29 13 VAL L C 1
ATOM 1717 O O . VAL B 2 13 ? -5.304 -17.461 40.345 1.00 31.82 13 VAL L O 1
ATOM 1721 N N . SER B 2 14 ? -6.348 -16.933 42.310 1.00 32.78 14 SER L N 1
ATOM 1722 C CA . SER B 2 14 ? -7.474 -16.122 41.774 1.00 33.89 14 SER L CA 1
ATOM 1723 C C . SER B 2 14 ? -6.992 -14.692 41.488 1.00 34.08 14 SER L C 1
ATOM 1724 O O . SER B 2 14 ? -6.086 -14.216 42.210 1.00 32.12 14 SER L O 1
ATOM 1727 N N . LEU B 2 15 ? -7.579 -14.034 40.479 1.00 34.43 15 LEU L N 1
ATOM 1728 C CA . LEU B 2 15 ? -7.277 -12.624 40.108 1.00 34.84 15 LEU L CA 1
ATOM 1729 C C . LEU B 2 15 ? -7.286 -11.755 41.369 1.00 35.78 15 LEU L C 1
ATOM 1730 O O . LEU B 2 15 ? -8.155 -11.979 42.228 1.00 36.28 15 LEU L O 1
ATOM 1735 N N . GLY B 2 16 ? -6.339 -10.820 41.483 1.00 37.30 16 GLY L N 1
ATOM 1736 C CA . GLY B 2 16 ? -6.266 -9.849 42.592 1.00 37.70 16 GLY L CA 1
ATOM 1737 C C . GLY B 2 16 ? -5.556 -10.408 43.817 1.00 39.30 16 GLY L C 1
ATOM 1738 O O . GLY B 2 16 ? -5.289 -9.615 44.747 1.00 40.78 16 GLY L O 1
ATOM 1739 N N . GLN B 2 17 ? -5.252 -11.712 43.828 1.00 39.46 17 GLN L N 1
ATOM 1740 C CA . GLN B 2 17 ? -4.671 -12.431 44.995 1.00 38.93 17 GLN L CA 1
ATOM 1741 C C . GLN B 2 17 ? -3.160 -12.587 44.788 1.00 38.52 17 GLN L C 1
ATOM 1742 O O . GLN B 2 17 ? -2.629 -12.013 43.816 1.00 37.29 17 GLN L O 1
ATOM 1748 N N . ARG B 2 18 ? -2.502 -13.328 45.682 1.00 38.89 18 ARG L N 1
ATOM 1749 C CA . ARG B 2 18 ? -1.027 -13.350 45.847 1.00 39.01 18 ARG L CA 1
ATOM 1750 C C . ARG B 2 18 ? -0.474 -14.731 45.480 1.00 37.49 18 ARG L C 1
ATOM 1751 O O . ARG B 2 18 ? -0.804 -15.714 46.177 1.00 36.35 18 ARG L O 1
ATOM 1759 N N . ALA B 2 19 ? 0.357 -14.789 44.438 1.00 35.41 19 ALA L N 1
ATOM 1760 C CA . ALA B 2 19 ? 1.212 -15.950 44.108 1.00 34.13 19 ALA L CA 1
ATOM 1761 C C . ALA B 2 19 ? 2.588 -15.716 44.739 1.00 33.61 19 ALA L C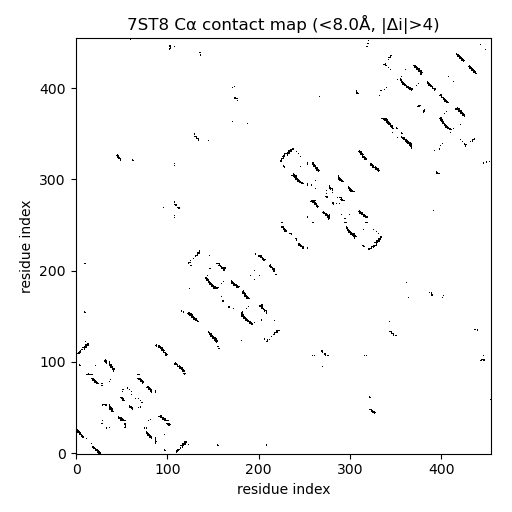 1
ATOM 1762 O O . ALA B 2 19 ? 3.150 -14.620 44.536 1.00 34.00 19 ALA L O 1
ATOM 1764 N N . THR B 2 20 ? 3.076 -16.689 45.513 1.00 32.86 20 THR L N 1
ATOM 1765 C CA . THR B 2 20 ? 4.428 -16.695 46.129 1.00 32.30 20 THR L CA 1
ATOM 1766 C C . THR B 2 20 ? 5.196 -17.906 45.591 1.00 31.90 20 THR L C 1
ATOM 1767 O O . THR B 2 20 ? 4.630 -19.021 45.611 1.00 31.20 20 THR L O 1
ATOM 1771 N N . ILE B 2 21 ? 6.425 -17.674 45.113 1.00 31.37 21 ILE L N 1
ATOM 1772 C CA . ILE B 2 21 ? 7.322 -18.707 44.517 1.00 31.14 21 ILE L CA 1
ATOM 1773 C C . ILE B 2 21 ? 8.683 -18.631 45.218 1.00 30.76 21 ILE L C 1
ATOM 1774 O O . ILE B 2 21 ? 9.333 -17.576 45.137 1.00 30.50 21 ILE L O 1
ATOM 1779 N N . SER B 2 22 ? 9.071 -19.716 45.893 1.00 30.37 22 SER L N 1
ATOM 1780 C CA . SER B 2 22 ? 10.400 -19.906 46.524 1.00 30.30 22 SER L CA 1
ATOM 1781 C C . SER B 2 22 ? 11.394 -20.378 45.463 1.00 30.18 22 SER L C 1
ATOM 1782 O O . SER B 2 22 ? 10.968 -21.047 44.497 1.00 29.21 22 SER L O 1
ATOM 1785 N N . CYS B 2 23 ? 12.660 -19.997 45.636 1.00 30.48 23 CYS L N 1
ATOM 1786 C CA . CYS B 2 23 ? 13.842 -20.596 44.968 1.00 30.91 23 CYS L CA 1
ATOM 1787 C C . CYS B 2 23 ? 14.915 -20.781 46.041 1.00 29.89 23 CYS L C 1
ATOM 1788 O O . CYS B 2 23 ? 15.329 -19.763 46.615 1.00 30.73 23 CYS L O 1
ATOM 1791 N N . ARG B 2 24 ? 15.267 -22.032 46.351 1.00 29.10 24 ARG L N 1
ATOM 1792 C CA . ARG B 2 24 ? 16.338 -22.390 47.318 1.00 29.28 24 ARG L CA 1
ATOM 1793 C C . ARG B 2 24 ? 17.565 -22.828 46.511 1.00 28.79 24 ARG L C 1
ATOM 1794 O O . ARG B 2 24 ? 17.389 -23.624 45.575 1.00 28.59 24 ARG L O 1
ATOM 1796 N N . ALA B 2 25 ? 18.746 -22.303 46.849 1.00 28.69 25 ALA L N 1
ATOM 1797 C CA . ALA B 2 25 ? 20.034 -22.578 46.171 1.00 29.53 25 ALA L CA 1
ATOM 1798 C C . ALA B 2 25 ? 20.917 -23.446 47.075 1.00 30.22 25 ALA L C 1
ATOM 1799 O O . ALA B 2 25 ? 21.089 -23.080 48.252 1.00 31.09 25 ALA L O 1
ATOM 1801 N N . SER B 2 26 ? 21.470 -24.536 46.530 1.00 30.93 26 SER L N 1
ATOM 1802 C CA . SER B 2 26 ? 22.311 -25.538 47.244 1.00 31.63 26 SER L CA 1
ATOM 1803 C C . SER B 2 26 ? 23.533 -24.877 47.901 1.00 32.32 26 SER L C 1
ATOM 1804 O O . SER B 2 26 ? 24.069 -25.465 48.858 1.00 33.15 26 SER L O 1
ATOM 1807 N N . LYS B 2 27 ? 23.974 -23.724 47.388 1.00 32.90 27 LYS L N 1
ATOM 1808 C CA . LYS B 2 27 ? 25.006 -22.848 48.010 1.00 33.22 27 LYS L CA 1
ATOM 1809 C C . LYS B 2 27 ? 24.487 -21.408 48.030 1.00 32.56 27 LYS L C 1
ATOM 1810 O O . LYS B 2 27 ? 23.620 -21.088 47.195 1.00 33.60 27 LYS L O 1
ATOM 1816 N N . SER B 2 28 A 25.007 -20.576 48.936 1.00 30.92 27 SER L N 1
ATOM 1817 C CA . SER B 2 28 A 24.748 -19.114 48.975 1.00 30.19 27 SER L CA 1
ATOM 1818 C C . SER B 2 28 A 25.118 -18.510 47.619 1.00 29.20 27 SER L C 1
ATOM 1819 O O . SER B 2 28 A 26.227 -18.788 47.145 1.00 29.76 27 SER L O 1
ATOM 1822 N N . VAL B 2 29 B 24.220 -17.723 47.023 1.00 28.74 27 VAL L N 1
ATOM 1823 C CA . VAL B 2 29 B 24.473 -16.961 45.764 1.00 28.54 27 VAL L CA 1
ATOM 1824 C C . VAL B 2 29 B 24.672 -15.479 46.111 1.00 29.20 27 VAL L C 1
ATOM 1825 O O . VAL B 2 29 B 24.613 -14.646 45.180 1.00 29.33 27 VAL L O 1
ATOM 1829 N N . SER B 2 30 C 24.902 -15.168 47.395 1.00 29.80 27 SER L N 1
ATOM 1830 C CA . SER B 2 30 C 25.125 -13.797 47.927 1.00 30.13 27 SER L CA 1
ATOM 1831 C C . SER B 2 30 C 26.541 -13.685 48.498 1.00 30.12 27 SER L C 1
ATOM 1832 O O . SER B 2 30 C 26.956 -14.599 49.240 1.00 31.45 27 SER L O 1
ATOM 1835 N N . THR B 2 31 D 27.242 -12.599 48.174 1.00 29.48 27 THR L N 1
ATOM 1836 C CA . THR B 2 31 D 28.561 -12.248 48.761 1.00 29.27 27 THR L CA 1
ATOM 1837 C C . THR B 2 31 D 28.834 -10.756 48.541 1.00 30.51 27 THR L C 1
ATOM 1838 O O . THR B 2 31 D 28.416 -10.222 47.490 1.00 31.07 27 THR L O 1
ATOM 1842 N N . SER B 2 32 ? 29.464 -10.112 49.529 1.00 31.37 28 SER L N 1
ATOM 1843 C CA . SER B 2 32 ? 30.126 -8.787 49.417 1.00 31.59 28 SER L CA 1
ATOM 1844 C C . SER B 2 32 ? 29.174 -7.753 48.804 1.00 30.73 28 SER L C 1
ATOM 1845 O O . SER B 2 32 ? 29.606 -6.992 47.921 1.00 30.20 28 SER L O 1
ATOM 1848 N N . GLY B 2 33 ? 27.922 -7.741 49.263 1.00 30.95 29 GLY L N 1
ATOM 1849 C CA . GLY B 2 33 ? 26.933 -6.693 48.950 1.00 31.50 29 GLY L CA 1
ATOM 1850 C C . GLY B 2 33 ? 26.026 -7.062 47.791 1.00 31.59 29 GLY L C 1
ATOM 1851 O O . GLY B 2 33 ? 25.099 -6.285 47.522 1.00 33.43 29 GLY L O 1
ATOM 1852 N N . TYR B 2 34 ? 26.274 -8.194 47.127 1.00 31.35 30 TYR L N 1
ATOM 1853 C CA . TYR B 2 34 ? 25.505 -8.664 45.945 1.00 31.34 30 TYR L CA 1
ATOM 1854 C C . TYR B 2 34 ? 24.797 -9.980 46.284 1.00 31.19 30 TYR L C 1
ATOM 1855 O O . TYR B 2 34 ? 25.423 -10.868 46.895 1.00 30.40 30 TYR L O 1
ATOM 1864 N N . SER B 2 35 ? 23.522 -10.080 45.902 1.00 31.38 31 SER L N 1
ATOM 1865 C CA . SER B 2 35 ? 22.731 -11.335 45.840 1.00 31.49 31 SER L CA 1
ATOM 1866 C C . SER B 2 35 ? 22.475 -11.651 44.365 1.00 31.13 31 SER L C 1
ATOM 1867 O O . SER B 2 35 ? 21.676 -10.928 43.753 1.00 32.52 31 SER L O 1
ATOM 1870 N N . PHE B 2 36 ? 23.151 -12.660 43.806 1.00 30.25 32 PHE L N 1
ATOM 1871 C CA . PHE B 2 36 ? 23.196 -12.925 42.341 1.00 29.88 32 PHE L CA 1
ATOM 1872 C C . PHE B 2 36 ? 22.071 -13.885 41.943 1.00 29.14 32 PHE L C 1
ATOM 1873 O O . PHE B 2 36 ? 22.361 -14.967 41.398 1.00 29.33 32 PHE L O 1
ATOM 1881 N N . MET B 2 37 ? 20.827 -13.468 42.195 1.00 28.37 33 MET L N 1
ATOM 1882 C CA . MET B 2 37 ? 19.581 -14.189 41.818 1.00 27.57 33 MET L CA 1
ATOM 1883 C C . MET B 2 37 ? 18.779 -13.314 40.848 1.00 26.77 33 MET L C 1
ATOM 1884 O O . MET B 2 37 ? 18.828 -12.079 40.982 1.00 25.92 33 MET L O 1
ATOM 1889 N N . HIS B 2 38 ? 18.080 -13.940 39.899 1.00 26.26 34 HIS L N 1
ATOM 1890 C CA . HIS B 2 38 ? 17.311 -13.262 38.826 1.00 26.88 34 HIS L CA 1
ATOM 1891 C C . HIS B 2 38 ? 16.045 -14.074 38.531 1.00 26.36 34 HIS L C 1
ATOM 1892 O O . HIS B 2 38 ? 16.111 -15.308 38.624 1.00 26.09 34 HIS L O 1
ATOM 1899 N N . TRP B 2 39 ? 14.940 -13.399 38.202 1.00 26.14 35 TRP L N 1
ATOM 1900 C CA . TRP B 2 39 ? 13.609 -14.015 37.955 1.00 26.28 35 TRP L CA 1
ATOM 1901 C C . TRP B 2 39 ? 13.135 -13.700 36.536 1.00 26.18 35 TRP L C 1
ATOM 1902 O O . TRP B 2 39 ? 13.252 -12.529 36.127 1.00 25.24 35 TRP L O 1
ATOM 1913 N N . TYR B 2 40 ? 12.588 -14.704 35.842 1.00 27.13 36 TYR L N 1
ATOM 1914 C CA . TYR B 2 40 ? 11.988 -14.576 34.490 1.00 28.35 36 TYR L CA 1
ATOM 1915 C C . TYR B 2 40 ? 10.566 -15.152 34.471 1.00 29.66 36 TYR L C 1
ATOM 1916 O O . TYR B 2 40 ? 10.305 -16.142 35.177 1.00 30.95 36 TYR L O 1
ATOM 1925 N N . GLN B 2 41 ? 9.690 -14.535 33.670 1.00 30.22 37 GLN L N 1
ATOM 1926 C CA . GLN B 2 41 ? 8.325 -15.009 33.319 1.00 30.57 37 GLN L CA 1
ATOM 1927 C C . GLN B 2 41 ? 8.362 -15.485 31.866 1.00 31.40 37 GLN L C 1
ATOM 1928 O O . GLN B 2 41 ? 8.593 -14.636 30.985 1.00 31.82 37 GLN L O 1
ATOM 1934 N N . GLN B 2 42 ? 8.172 -16.785 31.624 1.00 31.93 38 GLN L N 1
ATOM 1935 C CA . GLN B 2 42 ? 8.046 -17.346 30.254 1.00 32.37 38 GLN L CA 1
ATOM 1936 C C . GLN B 2 42 ? 6.574 -17.667 29.988 1.00 33.18 38 GLN L C 1
ATOM 1937 O O . GLN B 2 42 ? 6.035 -18.577 30.653 1.00 32.33 38 GLN L O 1
ATOM 1943 N N . LYS B 2 43 ? 5.967 -16.939 29.048 1.00 34.67 39 LYS L N 1
ATOM 1944 C CA . LYS B 2 43 ? 4.601 -17.204 28.529 1.00 35.90 39 LYS L CA 1
ATOM 1945 C C . LYS B 2 43 ? 4.708 -18.243 27.421 1.00 36.94 39 LYS L C 1
ATOM 1946 O O . LYS B 2 43 ? 5.726 -18.307 26.736 1.00 37.46 39 LYS L O 1
ATOM 1952 N N . PRO B 2 44 ? 3.664 -19.073 27.200 1.00 37.66 40 PRO L N 1
ATOM 1953 C CA . PRO B 2 44 ? 3.679 -20.045 26.107 1.00 38.21 40 PRO L CA 1
ATOM 1954 C C . PRO B 2 44 ? 3.947 -19.364 24.755 1.00 38.15 40 PRO L C 1
ATOM 1955 O O . PRO B 2 44 ? 3.277 -18.392 24.441 1.00 37.49 40 PRO L O 1
ATOM 1959 N N . GLY B 2 45 ? 4.946 -19.865 24.019 1.00 39.46 41 GLY L N 1
ATOM 1960 C CA . GLY B 2 45 ? 5.280 -19.438 22.645 1.00 40.04 41 GLY L CA 1
ATOM 1961 C C . GLY B 2 45 ? 6.210 -18.234 22.594 1.00 40.65 41 GLY L C 1
ATOM 1962 O O . GLY B 2 45 ? 6.520 -17.803 21.474 1.00 40.08 41 GLY L O 1
ATOM 1963 N N . GLN B 2 46 ? 6.641 -17.704 23.747 1.00 41.88 42 GLN L N 1
ATOM 1964 C CA . GLN B 2 46 ? 7.596 -16.565 23.842 1.00 41.27 42 GLN L CA 1
ATOM 1965 C C . GLN B 2 46 ? 8.841 -16.991 24.614 1.00 40.67 42 GLN L C 1
ATOM 1966 O O . GLN B 2 46 ? 8.809 -17.953 25.379 1.00 40.73 42 GLN L O 1
ATOM 1972 N N . PRO B 2 47 ? 9.974 -16.271 24.453 1.00 39.39 43 PRO L N 1
ATOM 1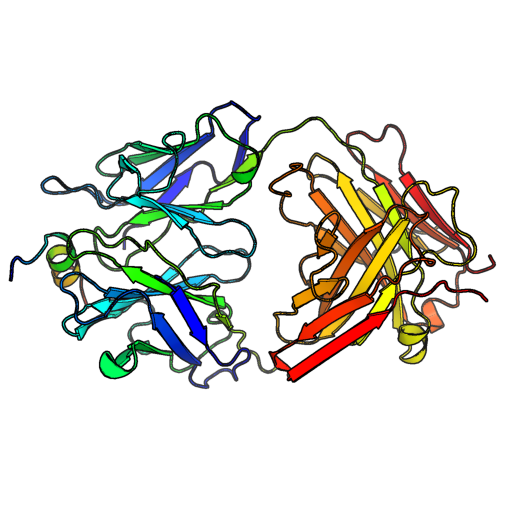973 C CA . PRO B 2 47 ? 11.127 -16.457 25.330 1.00 37.97 43 PRO L CA 1
ATOM 1974 C C . PRO B 2 47 ? 10.857 -15.903 26.724 1.00 36.40 43 PRO L C 1
ATOM 1975 O O . PRO B 2 47 ? 9.975 -15.066 26.900 1.00 36.07 43 PRO L O 1
ATOM 1979 N N . PRO B 2 48 ? 11.601 -16.356 27.755 1.00 35.41 44 PRO L N 1
ATOM 1980 C CA . PRO B 2 48 ? 11.576 -15.702 29.062 1.00 35.41 44 PRO L CA 1
ATOM 1981 C C . PRO B 2 48 ? 11.761 -14.179 28.969 1.00 35.13 44 PRO L C 1
ATOM 1982 O O . PRO B 2 48 ? 12.424 -13.717 28.059 1.00 33.89 44 PRO L O 1
ATOM 1986 N N . LYS B 2 49 ? 11.145 -13.452 29.902 1.00 36.38 45 LYS L N 1
ATOM 1987 C CA . LYS B 2 49 ? 11.242 -11.976 30.060 1.00 38.64 45 LYS L CA 1
ATOM 1988 C C . LYS B 2 49 ? 11.768 -11.689 31.471 1.00 37.49 45 LYS L C 1
ATOM 1989 O O . LYS B 2 49 ? 11.252 -12.304 32.425 1.00 37.10 45 LYS L O 1
ATOM 1995 N N . LEU B 2 50 ? 12.764 -10.808 31.598 1.00 36.14 46 LEU L N 1
ATOM 1996 C CA . LEU B 2 50 ? 13.403 -10.466 32.900 1.00 34.67 46 LEU L CA 1
ATOM 1997 C C . LEU B 2 50 ? 12.449 -9.590 33.721 1.00 33.35 46 LEU L C 1
ATOM 1998 O O . LEU B 2 50 ? 12.056 -8.517 33.218 1.00 33.76 46 LEU L O 1
ATOM 2003 N N . LEU B 2 51 ? 12.110 -10.034 34.935 1.00 31.30 47 LEU L N 1
ATOM 2004 C CA . LEU B 2 51 ? 11.260 -9.290 35.902 1.00 31.13 47 LEU L CA 1
ATOM 2005 C C . LEU B 2 51 ? 12.156 -8.607 36.938 1.00 30.38 47 LEU L C 1
ATOM 2006 O O . LEU B 2 51 ? 12.017 -7.388 37.123 1.00 30.75 47 LEU L O 1
ATOM 2011 N N . ILE B 2 52 ? 13.028 -9.385 37.587 1.00 30.08 48 ILE L N 1
ATOM 2012 C CA . ILE B 2 52 ? 13.889 -8.957 38.730 1.00 29.80 48 ILE L CA 1
ATOM 2013 C C . ILE B 2 52 ? 15.342 -9.358 38.444 1.00 29.84 48 ILE L C 1
ATOM 2014 O O . ILE B 2 52 ? 15.574 -10.527 38.084 1.00 28.72 48 ILE L O 1
ATOM 2019 N N . TYR B 2 53 ? 16.285 -8.432 38.640 1.00 30.20 49 TYR L N 1
ATOM 2020 C CA . TYR B 2 53 ? 17.743 -8.717 38.706 1.00 30.54 49 TYR L CA 1
ATOM 2021 C C . TYR B 2 53 ? 18.232 -8.450 40.134 1.00 30.51 49 TYR L C 1
ATOM 2022 O O . TYR B 2 53 ? 17.576 -7.702 40.870 1.00 29.73 49 TYR L O 1
ATOM 2031 N N . LEU B 2 54 ? 19.344 -9.085 40.507 1.00 31.50 50 LEU L N 1
ATOM 2032 C CA . LEU B 2 54 ? 19.983 -9.025 41.851 1.00 32.67 50 LEU L CA 1
ATOM 2033 C C . LEU B 2 54 ? 18.931 -9.050 42.976 1.00 33.03 50 LEU L C 1
ATOM 2034 O O . LEU B 2 54 ? 19.006 -8.211 43.895 1.00 33.67 50 LEU L O 1
ATOM 2039 N N . ALA B 2 55 ? 17.993 -9.998 42.900 1.00 34.07 51 ALA L N 1
ATOM 2040 C CA . ALA B 2 55 ? 17.068 -10.427 43.981 1.00 34.96 51 ALA L CA 1
ATOM 2041 C C . ALA B 2 55 ? 15.846 -9.503 44.105 1.00 34.50 51 ALA L C 1
ATOM 2042 O O . ALA B 2 55 ? 14.742 -10.052 44.219 1.00 33.24 51 ALA L O 1
ATOM 2044 N N . SER B 2 56 ? 16.017 -8.176 44.096 1.00 35.44 52 SER L N 1
ATOM 2045 C CA . SER B 2 56 ? 14.937 -7.209 44.435 1.00 36.18 52 SER L CA 1
ATOM 2046 C C . SER B 2 56 ? 14.906 -5.989 43.504 1.00 37.35 52 SER L C 1
ATOM 2047 O O . SER B 2 56 ? 14.152 -5.052 43.821 1.00 39.35 52 SER L O 1
ATOM 2050 N N . ASN B 2 57 ? 15.662 -5.982 42.404 1.00 38.74 53 ASN L N 1
ATOM 2051 C CA . ASN B 2 57 ? 15.669 -4.854 41.432 1.00 38.25 53 ASN L CA 1
ATOM 2052 C C . ASN B 2 57 ? 14.610 -5.106 40.357 1.00 37.43 53 ASN L C 1
ATOM 2053 O O . ASN B 2 57 ? 14.850 -5.943 39.472 1.00 37.79 53 ASN L O 1
ATOM 2058 N N . LEU B 2 58 ? 13.486 -4.397 40.449 1.00 36.61 54 LEU L N 1
ATOM 2059 C CA . LEU B 2 58 ? 12.390 -4.425 39.451 1.00 36.19 54 LEU L CA 1
ATOM 2060 C C . LEU B 2 58 ? 12.936 -3.884 38.127 1.00 36.25 54 LEU L C 1
ATOM 2061 O O . LEU B 2 58 ? 13.215 -2.676 38.061 1.00 37.17 54 LEU L O 1
ATOM 2066 N N . GLU B 2 59 ? 13.117 -4.761 37.135 1.00 36.01 55 GLU L N 1
ATOM 2067 C CA . GLU B 2 59 ? 13.544 -4.396 35.757 1.00 36.27 55 GLU L CA 1
ATOM 2068 C C . GLU B 2 59 ? 12.574 -3.353 35.194 1.00 36.50 55 GLU L C 1
ATOM 2069 O O . GLU B 2 59 ? 11.358 -3.585 35.268 1.00 36.30 55 GLU L O 1
ATOM 2075 N N . SER B 2 60 ? 13.110 -2.259 34.647 1.00 37.89 56 SER L N 1
ATOM 2076 C CA . SER B 2 60 ? 12.362 -1.150 33.998 1.00 38.34 56 SER L CA 1
ATOM 2077 C C . SER B 2 60 ? 11.294 -1.713 33.050 1.00 38.25 56 SER L C 1
ATOM 2078 O O . SER B 2 60 ? 11.599 -2.683 32.326 1.00 37.00 56 SER L O 1
ATOM 2081 N N . GLY B 2 61 ? 10.093 -1.119 33.065 1.00 38.13 57 GLY L N 1
ATOM 2082 C CA . GLY B 2 61 ? 8.958 -1.484 32.194 1.00 37.94 57 GLY L CA 1
ATOM 2083 C C . GLY B 2 61 ? 8.105 -2.599 32.781 1.00 37.64 57 GLY L C 1
ATOM 2084 O O . GLY B 2 61 ? 7.100 -2.970 32.142 1.00 37.38 57 GLY L O 1
ATOM 2085 N N . VAL B 2 62 ? 8.480 -3.119 33.953 1.00 36.93 58 VAL L N 1
ATOM 2086 C CA . VAL B 2 62 ? 7.784 -4.250 34.638 1.00 36.93 58 VAL L CA 1
ATOM 2087 C C . VAL B 2 62 ? 7.064 -3.693 35.864 1.00 36.22 58 VAL L C 1
ATOM 2088 O O . VAL B 2 62 ? 7.677 -2.988 36.665 1.00 35.82 58 VAL L O 1
ATOM 2092 N N . PRO B 2 63 ? 5.751 -3.984 36.038 1.00 34.54 59 PRO L N 1
ATOM 2093 C CA . PRO B 2 63 ? 4.974 -3.431 37.148 1.00 34.12 59 PRO L CA 1
ATOM 2094 C C . P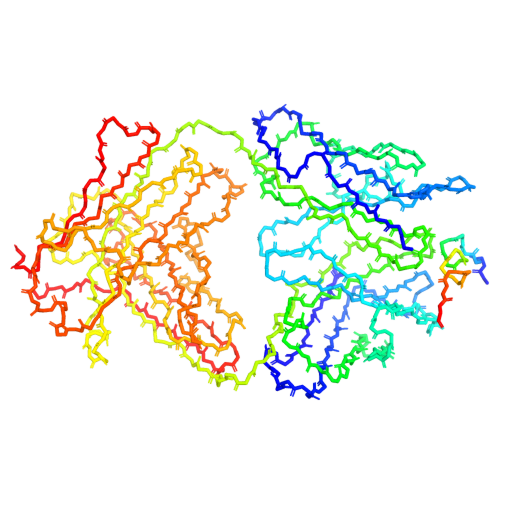RO B 2 63 ? 5.385 -3.990 38.520 1.00 33.57 59 PRO L C 1
ATOM 2095 O O . PRO B 2 63 ? 5.830 -5.121 38.597 1.00 33.47 59 PRO L O 1
ATOM 2099 N N . ALA B 2 64 ? 5.200 -3.188 39.572 1.00 33.24 60 ALA L N 1
ATOM 2100 C CA . ALA B 2 64 ? 5.688 -3.460 40.946 1.00 32.63 60 ALA L CA 1
ATOM 2101 C C . ALA B 2 64 ? 4.829 -4.527 41.640 1.00 32.35 60 ALA L C 1
ATOM 2102 O O . ALA B 2 64 ? 5.075 -4.781 42.833 1.00 32.60 60 ALA L O 1
ATOM 2104 N N . ARG B 2 65 ? 3.857 -5.120 40.936 1.00 32.48 61 ARG L N 1
ATOM 2105 C CA . ARG B 2 65 ? 3.090 -6.305 41.417 1.00 32.61 61 ARG L CA 1
ATOM 2106 C C . ARG B 2 65 ? 4.023 -7.523 41.417 1.00 31.55 61 ARG L C 1
ATOM 2107 O O . ARG B 2 65 ? 3.694 -8.523 42.094 1.00 31.03 61 ARG L O 1
ATOM 2115 N N . PHE B 2 66 ? 5.139 -7.437 40.686 1.00 30.51 62 PHE L N 1
ATOM 2116 C CA . PHE B 2 66 ? 6.307 -8.343 40.819 1.00 30.24 62 PHE L CA 1
ATOM 2117 C C . PHE B 2 66 ? 7.270 -7.742 41.842 1.00 30.68 62 PHE L C 1
ATOM 2118 O O . PHE B 2 66 ? 7.844 -6.683 41.562 1.00 30.59 62 PHE L O 1
ATOM 2126 N N . SER B 2 67 ? 7.409 -8.386 43.002 1.00 32.09 63 SER L N 1
ATOM 2127 C CA . SER B 2 67 ? 8.430 -8.065 44.032 1.00 32.76 63 SER L CA 1
ATOM 2128 C C . SER B 2 67 ? 9.351 -9.275 44.206 1.00 33.10 63 SER L C 1
ATOM 2129 O O . SER B 2 67 ? 8.843 -10.418 44.224 1.00 32.67 63 SER L O 1
ATOM 2132 N N . GLY B 2 68 ? 10.657 -9.019 44.294 1.00 33.26 64 GLY L N 1
ATOM 2133 C CA . GLY B 2 68 ? 11.681 -10.028 44.612 1.00 33.72 64 GLY L CA 1
ATOM 2134 C C . GLY B 2 68 ? 12.288 -9.764 45.978 1.00 34.11 64 GLY L C 1
ATOM 2135 O O . GLY B 2 68 ? 12.568 -8.587 46.283 1.00 34.57 64 GLY L O 1
ATOM 2136 N N . SER B 2 69 ? 12.469 -10.815 46.779 1.00 33.63 65 SER L N 1
ATOM 2137 C CA . SER B 2 69 ? 13.126 -10.763 48.110 1.00 33.54 65 SER L CA 1
ATOM 2138 C C . SER B 2 69 ? 13.994 -12.010 48.281 1.00 33.49 65 SER L C 1
ATOM 2139 O O . SER B 2 69 ? 13.935 -12.896 47.403 1.00 32.66 65 SER L O 1
ATOM 2142 N N . GLY B 2 70 ? 14.757 -12.061 49.374 1.00 33.75 66 GLY L N 1
ATOM 2143 C CA . GLY B 2 70 ? 15.628 -13.194 49.733 1.00 33.93 66 GLY L CA 1
ATOM 2144 C C . GLY B 2 70 ? 17.090 -12.799 49.710 1.00 34.19 66 GLY L C 1
ATOM 2145 O O . GLY B 2 70 ? 17.414 -11.756 49.117 1.00 35.05 66 GLY L O 1
ATOM 2146 N N . SER B 2 71 ? 17.939 -13.616 50.332 1.00 34.57 67 SER L N 1
ATOM 2147 C CA . SER B 2 71 ? 19.394 -13.377 50.507 1.00 35.02 67 SER L CA 1
ATOM 2148 C C . SER B 2 71 ? 20.070 -14.700 50.887 1.00 34.69 67 SER L C 1
ATOM 2149 O O . SER B 2 71 ? 19.425 -15.520 51.560 1.00 34.17 67 SER L O 1
ATOM 2152 N N . GLY B 2 72 ? 21.314 -14.905 50.457 1.00 34.52 68 GLY L N 1
ATOM 2153 C CA . GLY B 2 72 ? 22.056 -16.154 50.701 1.00 35.31 68 GLY L CA 1
ATOM 2154 C C . GLY B 2 72 ? 21.554 -17.282 49.814 1.00 35.97 68 GLY L C 1
ATOM 2155 O O . GLY B 2 72 ? 21.928 -17.297 48.627 1.00 37.19 68 GLY L O 1
ATOM 2156 N N . THR B 2 73 ? 20.732 -18.185 50.366 1.00 35.03 69 THR L N 1
ATOM 2157 C CA . THR B 2 73 ? 20.288 -19.456 49.727 1.00 33.89 69 THR L CA 1
ATOM 2158 C C . THR B 2 73 ? 18.786 -19.439 49.418 1.00 34.15 69 THR L C 1
ATOM 2159 O O . THR B 2 73 ? 18.376 -20.192 48.516 1.00 34.27 69 THR L O 1
ATOM 2163 N N . ASP B 2 74 ? 17.992 -18.640 50.137 1.00 34.46 70 ASP L N 1
ATOM 2164 C CA . ASP B 2 74 ? 16.506 -18.695 50.085 1.00 35.11 70 ASP L CA 1
ATOM 2165 C C . ASP B 2 74 ? 15.970 -17.383 49.495 1.00 33.04 70 ASP L C 1
ATOM 2166 O O . ASP B 2 74 ? 16.130 -16.332 50.136 1.00 32.49 70 ASP L O 1
ATOM 2171 N N . PHE B 2 75 ? 15.353 -17.464 48.311 1.00 31.44 71 PHE L N 1
ATOM 2172 C CA . PHE B 2 75 ? 14.816 -16.318 47.534 1.00 30.85 71 PHE L CA 1
ATOM 2173 C C . PHE B 2 75 ? 13.338 -16.547 47.216 1.00 30.80 71 PHE L C 1
ATOM 2174 O O . PHE B 2 75 ? 12.908 -17.709 47.139 1.00 31.08 71 PHE L O 1
ATOM 2182 N N . THR B 2 76 ? 12.607 -15.448 47.023 1.00 30.96 72 THR L N 1
ATOM 2183 C CA . THR B 2 76 ? 11.124 -15.395 46.969 1.00 31.72 72 THR L CA 1
ATOM 2184 C C . THR B 2 76 ? 10.692 -14.327 45.961 1.00 32.25 72 THR L C 1
ATOM 2185 O O . THR B 2 76 ? 11.117 -13.166 46.115 1.00 32.17 72 THR L O 1
ATOM 2189 N N . LEU B 2 77 ? 9.878 -14.716 44.976 1.00 33.27 73 LEU L N 1
ATOM 2190 C CA . LEU B 2 77 ? 9.198 -13.796 44.027 1.00 34.81 73 LEU L CA 1
ATOM 2191 C C . LEU B 2 77 ? 7.701 -13.791 44.347 1.00 36.28 73 LEU L C 1
ATOM 2192 O O . LEU B 2 77 ? 7.098 -14.881 44.374 1.00 38.12 73 LEU L O 1
ATOM 2197 N N . ASN B 2 78 ? 7.127 -12.610 44.568 1.00 37.43 74 ASN L N 1
ATOM 2198 C CA . ASN B 2 78 ? 5.673 -12.441 44.819 1.00 37.71 74 ASN L CA 1
ATOM 2199 C C . ASN B 2 78 ? 5.054 -11.747 43.604 1.00 37.55 74 ASN L C 1
ATOM 2200 O O . ASN B 2 78 ? 5.563 -10.681 43.209 1.00 40.23 74 ASN L O 1
ATOM 2205 N N . ILE B 2 79 ? 4.030 -12.360 43.011 1.00 35.95 75 ILE L N 1
ATOM 2206 C CA . ILE B 2 79 ? 3.099 -11.688 42.059 1.00 36.01 75 ILE L CA 1
ATOM 2207 C C . ILE B 2 79 ? 1.842 -11.358 42.867 1.00 34.64 75 ILE L C 1
ATOM 2208 O O . ILE B 2 79 ? 1.194 -12.307 43.351 1.00 34.38 75 ILE L O 1
ATOM 2213 N N . HIS B 2 80 ? 1.549 -10.070 43.068 1.00 33.19 76 HIS L N 1
ATOM 2214 C CA . HIS B 2 80 ? 0.539 -9.614 44.059 1.00 32.80 76 HIS L CA 1
ATOM 2215 C C . HIS B 2 80 ? 0.176 -8.144 43.837 1.00 32.85 76 HIS L C 1
ATOM 2216 O O . HIS B 2 80 ? 0.899 -7.250 44.276 1.00 35.47 76 HIS L O 1
ATOM 2223 N N . PRO B 2 81 ? -0.967 -7.827 43.186 1.00 31.46 77 PRO L N 1
ATOM 2224 C CA . PRO B 2 81 ? -1.956 -8.820 42.770 1.00 31.28 77 PRO L CA 1
ATOM 2225 C C . PRO B 2 81 ? -1.655 -9.520 41.433 1.00 31.86 77 PRO L C 1
ATOM 2226 O O . PRO B 2 81 ? -1.117 -8.894 40.523 1.00 31.56 77 PRO L O 1
ATOM 2230 N N . VAL B 2 82 ? -2.033 -10.798 41.344 1.00 31.67 78 VAL L N 1
ATOM 2231 C CA . VAL B 2 82 ? -1.970 -11.625 40.103 1.00 32.42 78 VAL L CA 1
ATOM 2232 C C . VAL B 2 82 ? -2.994 -11.070 39.109 1.00 33.49 78 VAL L C 1
ATOM 2233 O O . VAL B 2 82 ? -4.023 -10.535 39.563 1.00 33.75 78 VAL L O 1
ATOM 2237 N N . GLU B 2 83 ? -2.707 -11.197 37.810 1.00 35.67 79 GLU L N 1
ATOM 2238 C CA . GLU B 2 83 ? -3.580 -10.758 36.688 1.00 37.58 79 GLU L CA 1
ATOM 2239 C C . GLU B 2 83 ? -3.687 -11.893 35.660 1.00 39.05 79 GLU L C 1
ATOM 2240 O O . GLU B 2 83 ? -3.025 -12.929 35.854 1.00 37.93 79 GLU L O 1
ATOM 2246 N N . GLU B 2 84 ? -4.508 -11.705 34.620 1.00 42.91 80 GLU L N 1
ATOM 2247 C CA . GLU B 2 84 ? -4.842 -12.740 33.602 1.00 46.16 80 GLU L CA 1
ATOM 2248 C C . GLU B 2 84 ? -3.574 -13.169 32.852 1.00 48.20 80 GLU L C 1
ATOM 2249 O O . GLU B 2 84 ? -3.461 -14.377 32.544 1.00 50.29 80 GLU L O 1
ATOM 2255 N N . GLU B 2 85 ? -2.660 -12.224 32.587 1.00 48.45 81 GLU L N 1
ATOM 2256 C CA . GLU B 2 85 ? -1.472 -12.418 31.706 1.00 47.65 81 GLU L CA 1
ATOM 2257 C C . GLU B 2 85 ? -0.333 -13.105 32.476 1.00 44.63 81 GLU L C 1
ATOM 2258 O O . GLU B 2 85 ? 0.746 -13.290 31.877 1.00 45.45 81 GLU L O 1
ATOM 2264 N N . ASP B 2 86 ? -0.569 -13.511 33.729 1.00 40.47 82 ASP L N 1
ATOM 2265 C CA . ASP B 2 86 ? 0.423 -14.226 34.576 1.00 38.11 82 ASP L CA 1
ATOM 2266 C C . ASP B 2 86 ? 0.298 -15.749 34.407 1.00 37.31 82 ASP L C 1
ATOM 2267 O O . ASP B 2 86 ? 1.027 -16.470 35.124 1.00 37.43 82 ASP L O 1
ATOM 2272 N N . ALA B 2 87 ? -0.579 -16.224 33.509 1.00 36.04 83 ALA L N 1
ATOM 2273 C CA . ALA B 2 87 ? -0.681 -17.646 33.095 1.00 34.28 83 ALA L CA 1
ATOM 2274 C C . ALA B 2 87 ? 0.580 -18.015 32.307 1.00 33.40 83 ALA L C 1
ATOM 2275 O O . ALA B 2 87 ? 0.516 -18.093 31.058 1.00 32.31 83 ALA L O 1
ATOM 2277 N N . ALA B 2 88 ? 1.680 -18.218 33.037 1.00 32.45 84 ALA L N 1
ATOM 2278 C CA . ALA B 2 88 ? 3.059 -18.377 32.520 1.00 32.60 84 ALA L CA 1
ATOM 2279 C C . ALA B 2 88 ? 3.819 -19.376 33.395 1.00 32.15 84 ALA L C 1
ATOM 2280 O O . ALA B 2 88 ? 3.241 -19.843 34.401 1.00 33.11 84 ALA L O 1
ATOM 2282 N N . THR B 2 89 ? 5.065 -19.680 33.022 1.00 30.46 85 THR L N 1
ATOM 2283 C CA . THR B 2 89 ? 6.042 -20.424 33.858 1.00 29.31 85 THR L CA 1
ATOM 2284 C C . THR B 2 89 ? 7.126 -19.442 34.315 1.00 28.94 85 THR L C 1
ATOM 2285 O O . THR B 2 89 ? 7.555 -18.604 33.508 1.00 28.40 85 THR L O 1
ATOM 2289 N N . PHE B 2 90 ? 7.513 -19.528 35.587 1.00 29.56 86 PHE L N 1
ATOM 2290 C CA . PHE B 2 90 ? 8.441 -18.589 36.264 1.00 29.09 86 PHE L CA 1
ATOM 2291 C C . PHE B 2 90 ? 9.711 -19.355 36.630 1.00 29.13 86 PHE L C 1
ATOM 2292 O O . PHE B 2 90 ? 9.604 -20.471 37.172 1.00 30.10 86 PHE L O 1
ATOM 2300 N N . TYR B 2 91 ? 10.870 -18.779 36.308 1.00 28.76 87 TYR L N 1
ATOM 2301 C CA . TYR B 2 91 ? 12.213 -19.362 36.555 1.00 28.18 87 TYR L CA 1
ATOM 2302 C C . TYR B 2 91 ? 13.033 -18.405 37.420 1.00 28.22 87 TYR L C 1
ATOM 2303 O O . TYR B 2 91 ? 12.969 -17.187 37.186 1.00 28.63 87 TYR L O 1
ATOM 2312 N N . CYS B 2 92 ? 13.767 -18.945 38.392 1.00 28.71 88 CYS L N 1
ATOM 2313 C CA . CYS B 2 92 ? 14.918 -18.259 39.033 1.00 29.72 88 CYS L CA 1
ATOM 2314 C C . CYS B 2 92 ? 16.192 -18.636 38.262 1.00 28.84 88 CYS L C 1
ATOM 2315 O O . CYS B 2 92 ? 16.184 -19.678 37.583 1.00 29.41 88 CYS L O 1
ATOM 2318 N N . GLN B 2 93 ? 17.218 -17.787 38.334 1.00 27.84 89 GLN L N 1
ATOM 2319 C CA . GLN B 2 93 ? 18.550 -17.987 37.704 1.00 26.82 89 GLN L CA 1
ATOM 2320 C C . GLN B 2 93 ? 19.608 -17.310 38.580 1.00 26.84 89 GLN L C 1
ATOM 2321 O O . GLN B 2 93 ? 19.382 -16.156 38.988 1.00 26.28 89 GLN L O 1
ATOM 2327 N N . HIS B 2 94 ? 20.713 -18.009 38.852 1.00 27.48 90 HIS L N 1
ATOM 2328 C CA . HIS B 2 94 ? 21.876 -17.493 39.618 1.00 27.65 90 HIS L CA 1
ATOM 2329 C C . HIS B 2 94 ? 23.042 -17.236 38.660 1.00 27.42 90 HIS L C 1
ATOM 2330 O O . HIS B 2 94 ? 23.190 -18.007 37.697 1.00 26.96 90 HIS L O 1
ATOM 2337 N N . SER B 2 95 ? 23.827 -16.190 38.930 1.00 28.09 91 SER L N 1
ATOM 2338 C CA . SER B 2 95 ? 25.117 -15.894 38.255 1.00 28.60 91 SER L CA 1
ATOM 2339 C C . SER B 2 95 ? 26.236 -15.822 39.300 1.00 28.94 91 SER L C 1
ATOM 2340 O O . SER B 2 95 ? 27.233 -15.138 39.052 1.00 28.37 91 SER L O 1
ATOM 2343 N N . ARG B 2 96 ? 26.064 -16.514 40.427 1.00 30.21 92 ARG L N 1
ATOM 2344 C CA . ARG B 2 96 ? 27.047 -16.566 41.540 1.00 31.53 92 ARG L CA 1
ATOM 2345 C C . ARG B 2 96 ? 28.370 -17.126 41.013 1.00 32.29 92 ARG L C 1
ATOM 2346 O O . ARG B 2 96 ? 29.429 -16.544 41.313 1.00 32.87 92 ARG L O 1
ATOM 2354 N N . GLU B 2 97 ? 28.299 -18.224 40.264 1.00 32.75 93 GLU L N 1
ATOM 2355 C CA . GLU B 2 97 ? 29.486 -18.922 39.708 1.00 33.37 93 GLU L CA 1
ATOM 2356 C C . GLU B 2 97 ? 29.077 -19.673 38.440 1.00 32.15 93 GLU L C 1
ATOM 2357 O O . GLU B 2 97 ? 27.866 -19.855 38.230 1.00 32.64 93 GLU L O 1
ATOM 2363 N N . LEU B 2 98 ? 30.053 -20.095 37.635 1.00 30.86 94 LEU L N 1
ATOM 2364 C CA . LEU B 2 98 ? 29.826 -21.063 36.534 1.00 30.02 94 LEU L CA 1
ATOM 2365 C C . LEU B 2 98 ? 29.750 -22.452 37.158 1.00 29.57 94 LEU L C 1
ATOM 2366 O O . LEU B 2 98 ? 30.383 -22.705 38.180 1.00 29.36 94 LEU L O 1
ATOM 2371 N N . PRO B 2 99 ? 28.909 -23.367 36.631 1.00 29.77 95 PRO L N 1
ATOM 2372 C CA . PRO B 2 99 ? 27.962 -23.044 35.562 1.00 29.83 95 PRO L CA 1
ATOM 2373 C C . PRO B 2 99 ? 26.739 -22.277 36.087 1.00 29.28 95 PRO L C 1
ATOM 2374 O O . PRO B 2 99 ? 26.287 -22.573 37.193 1.00 29.35 95 PRO L O 1
ATOM 2378 N N . TYR B 2 100 ? 26.244 -21.315 35.302 1.00 28.25 96 TYR L N 1
ATOM 2379 C CA . TYR B 2 100 ? 24.970 -20.597 35.566 1.00 28.08 96 TYR L CA 1
ATOM 2380 C C . TYR B 2 100 ? 23.816 -21.570 35.317 1.00 27.58 96 TYR L C 1
ATOM 2381 O O . TYR B 2 100 ? 23.805 -22.214 34.251 1.00 28.45 96 TYR L O 1
ATOM 2390 N N . THR B 2 101 ? 22.884 -21.681 36.265 1.00 27.03 97 THR L N 1
ATOM 2391 C CA . THR B 2 101 ? 21.734 -22.620 36.187 1.00 26.52 97 THR L CA 1
ATOM 2392 C C . THR B 2 101 ? 20.428 -21.908 36.548 1.00 25.74 97 THR L C 1
ATOM 2393 O O . THR B 2 101 ? 20.469 -20.919 37.307 1.00 25.20 97 THR L O 1
ATOM 2397 N N . PHE B 2 102 ? 19.323 -22.418 36.003 1.00 25.43 98 PHE L N 1
ATOM 2398 C CA . PHE B 2 102 ? 17.928 -22.016 36.308 1.00 25.39 98 PHE L CA 1
ATOM 2399 C C . PHE B 2 102 ? 17.249 -23.103 37.148 1.00 25.27 98 PHE L C 1
ATOM 2400 O O . PHE B 2 102 ? 17.617 -24.281 37.026 1.00 25.53 98 PHE L O 1
ATOM 2408 N N . GLY B 2 103 ? 16.253 -22.723 37.948 1.00 25.91 99 GLY L N 1
ATOM 2409 C CA . GLY B 2 103 ? 15.325 -23.675 38.586 1.00 26.56 99 GLY L CA 1
ATOM 2410 C C . GLY B 2 103 ? 14.493 -24.391 37.535 1.00 27.46 99 GLY L C 1
ATOM 2411 O O . GLY B 2 103 ? 14.486 -23.923 36.375 1.00 28.83 99 GLY L O 1
ATOM 2412 N N . GLY B 2 104 ? 13.816 -25.480 37.917 1.00 27.91 100 GLY L N 1
ATOM 2413 C CA . GLY B 2 104 ? 12.971 -26.303 37.025 1.00 28.14 100 GLY L CA 1
ATOM 2414 C C . GLY B 2 104 ? 11.719 -25.566 36.565 1.00 28.95 100 GLY L C 1
ATOM 2415 O O . GLY B 2 104 ? 11.069 -26.046 35.613 1.00 30.15 100 GLY L O 1
ATOM 2416 N N . GLY B 2 105 ? 11.369 -24.458 37.226 1.00 28.29 101 GLY L N 1
ATOM 2417 C CA . GLY B 2 105 ? 10.268 -23.566 36.822 1.00 28.90 101 GLY L CA 1
ATOM 2418 C C . GLY B 2 105 ? 9.023 -23.781 37.665 1.00 29.10 101 GLY L C 1
ATOM 2419 O O . GLY B 2 105 ? 8.860 -24.891 38.205 1.00 29.23 101 GLY L O 1
ATOM 2420 N N . THR B 2 106 ? 8.179 -22.750 37.772 1.00 28.74 102 THR L N 1
ATOM 2421 C CA . THR B 2 106 ? 6.907 -22.754 38.542 1.00 28.93 102 THR L CA 1
ATOM 2422 C C . THR B 2 106 ? 5.792 -22.222 37.640 1.00 29.77 102 THR L C 1
ATOM 2423 O O . THR B 2 106 ? 5.877 -21.037 37.265 1.00 29.41 102 THR L O 1
ATOM 2427 N N . LYS B 2 107 ? 4.805 -23.064 37.301 1.00 30.91 103 LYS L N 1
ATOM 2428 C CA . LYS B 2 107 ? 3.662 -22.686 36.426 1.00 31.73 103 LYS L CA 1
ATOM 2429 C C . LYS B 2 107 ? 2.517 -22.166 37.302 1.00 32.49 103 LYS L C 1
ATOM 2430 O O . LYS B 2 107 ? 2.089 -22.896 38.220 1.00 32.97 103 LYS L O 1
ATOM 2436 N N . LEU B 2 108 ? 2.053 -20.947 37.019 1.00 32.87 104 LEU L N 1
ATOM 2437 C CA . LEU B 2 108 ? 0.960 -20.265 37.757 1.00 33.99 104 LEU L CA 1
ATOM 2438 C C . LEU B 2 108 ? -0.345 -20.393 36.961 1.00 34.17 104 LEU L C 1
ATOM 2439 O O . LEU B 2 108 ? -0.451 -19.752 35.897 1.00 34.70 104 LEU L O 1
ATOM 2444 N N . GLU B 2 109 ? -1.289 -21.197 37.457 1.00 34.14 105 GLU L N 1
ATOM 2445 C CA . GLU B 2 109 ? -2.684 -21.274 36.943 1.00 34.62 105 GLU L CA 1
ATOM 2446 C C . GLU B 2 109 ? -3.469 -20.108 37.550 1.00 34.77 105 GLU L C 1
ATOM 2447 O O . GLU B 2 109 ? -3.488 -19.993 38.786 1.00 33.79 105 GLU L O 1
ATOM 2453 N N . ILE B 2 110 ? -4.064 -19.260 36.712 1.00 35.79 106 ILE L N 1
ATOM 2454 C CA . ILE B 2 110 ? -5.037 -18.217 37.150 1.00 37.53 106 ILE L CA 1
ATOM 2455 C C . ILE B 2 110 ? -6.387 -18.916 37.365 1.00 38.22 106 ILE L C 1
ATOM 2456 O O . ILE B 2 110 ? -6.895 -19.531 36.402 1.00 37.52 106 ILE L O 1
ATOM 2461 N N . LYS B 2 111 ? -6.917 -18.867 38.593 1.00 39.35 107 LYS L N 1
ATOM 2462 C CA . LYS B 2 111 ? -8.259 -19.410 38.943 1.00 39.96 107 LYS L CA 1
ATOM 2463 C C . LYS B 2 111 ? -9.319 -18.444 38.412 1.00 39.26 107 LYS L C 1
ATOM 2464 O O . LYS B 2 111 ? -9.143 -17.216 38.565 1.00 38.31 107 LYS L O 1
ATOM 2470 N N . ARG B 2 112 ? -10.361 -18.994 37.790 1.00 39.76 108 ARG L N 1
ATOM 2471 C CA . ARG B 2 112 ? -11.514 -18.234 37.244 1.00 40.26 108 ARG L CA 1
ATOM 2472 C C . ARG B 2 112 ? -12.805 -18.994 37.559 1.00 39.72 108 ARG L C 1
ATOM 2473 O O . ARG B 2 112 ? -12.723 -20.125 38.077 1.00 39.12 108 ARG L O 1
ATOM 2481 N N . ALA B 2 113 ? -13.952 -18.388 37.253 1.00 40.85 109 ALA L N 1
ATOM 2482 C CA . ALA B 2 113 ? -15.280 -19.035 37.327 1.00 40.85 109 ALA L CA 1
ATOM 2483 C C . ALA B 2 113 ? -15.257 -20.303 36.470 1.00 41.37 109 ALA L C 1
ATOM 2484 O O . ALA B 2 113 ? -14.668 -20.268 35.367 1.00 41.13 109 ALA L O 1
ATOM 2486 N N . ASP B 2 114 ? -15.854 -21.385 36.972 1.00 42.36 110 ASP L N 1
ATOM 2487 C CA . ASP B 2 114 ? -16.139 -22.615 36.188 1.00 43.50 110 ASP L CA 1
ATOM 2488 C C . ASP B 2 114 ? -16.713 -22.208 34.825 1.00 42.49 110 ASP L C 1
ATOM 2489 O O . ASP B 2 114 ? -17.490 -21.230 34.773 1.00 43.49 110 ASP L O 1
ATOM 2494 N N . ALA B 2 115 ? -16.324 -22.920 33.766 1.00 40.80 111 ALA L N 1
ATOM 2495 C CA . ALA B 2 115 ? -16.893 -22.795 32.405 1.00 40.00 111 ALA L CA 1
ATOM 2496 C C . ALA B 2 115 ? -17.025 -24.194 31.798 1.00 39.30 111 ALA L C 1
ATOM 2497 O O . ALA B 2 115 ? -16.096 -25.007 31.981 1.00 40.10 111 ALA L O 1
ATOM 2499 N N . ALA B 2 116 ? -18.148 -24.465 31.130 1.00 38.44 112 ALA L N 1
ATOM 2500 C CA . ALA B 2 116 ? -18.434 -25.736 30.426 1.00 37.70 112 ALA L CA 1
ATOM 2501 C C . ALA B 2 116 ? -17.833 -25.675 29.024 1.00 37.06 112 ALA L C 1
ATOM 2502 O O . ALA B 2 116 ? -17.774 -24.607 28.419 1.00 36.45 112 ALA L O 1
ATOM 2504 N N . PRO B 2 117 ? -17.356 -26.810 28.468 1.00 36.79 113 PRO L N 1
ATOM 2505 C CA . PRO B 2 117 ? -16.800 -26.818 27.116 1.00 38.17 113 PRO L CA 1
ATOM 2506 C C . PRO B 2 117 ? -17.863 -26.605 26.030 1.00 40.46 113 PRO L C 1
ATOM 2507 O O . PRO B 2 117 ? -18.985 -27.024 26.218 1.00 42.46 113 PRO L O 1
ATOM 2511 N N . THR B 2 118 ? -17.476 -25.923 24.949 1.00 42.95 114 THR L N 1
ATOM 2512 C CA . THR B 2 118 ? -18.174 -25.893 23.637 1.00 44.00 114 THR L CA 1
ATOM 2513 C C . THR B 2 118 ? -17.607 -27.032 22.787 1.00 44.85 114 THR L C 1
ATOM 2514 O O . THR B 2 118 ? -16.420 -26.950 22.435 1.00 46.24 114 THR L O 1
ATOM 2518 N N . VAL B 2 119 ? -18.414 -28.051 22.484 1.00 46.32 115 VAL L N 1
ATOM 2519 C CA . VAL B 2 119 ? -17.965 -29.272 21.749 1.00 46.80 115 VAL L CA 1
ATOM 2520 C C . VAL B 2 119 ? -18.415 -29.165 20.288 1.00 46.63 115 VAL L C 1
ATOM 2521 O O . VAL B 2 119 ? -19.613 -28.930 20.057 1.00 44.79 115 VAL L O 1
ATOM 2525 N N . SER B 2 120 ? -17.475 -29.336 19.352 1.00 47.39 116 SER L N 1
ATOM 2526 C CA . SER B 2 120 ? -17.685 -29.255 17.882 1.00 46.52 116 SER L CA 1
ATOM 2527 C C . SER B 2 120 ? -17.045 -30.479 17.221 1.00 46.60 116 SER L C 1
ATOM 2528 O O . SER B 2 120 ? -15.834 -30.678 17.426 1.00 49.41 116 SER L O 1
ATOM 2531 N N . ILE B 2 121 ? -17.822 -31.267 16.472 1.00 46.93 117 ILE L N 1
ATOM 2532 C CA . ILE B 2 121 ? -17.326 -32.489 15.768 1.00 47.62 117 ILE L CA 1
ATOM 2533 C C . ILE B 2 121 ? -17.245 -32.215 14.261 1.00 49.67 117 ILE L C 1
ATOM 2534 O O . ILE B 2 121 ? -18.055 -31.409 13.745 1.00 48.49 117 ILE L O 1
ATOM 2539 N N . PHE B 2 122 ? -16.285 -32.867 13.598 1.00 51.18 118 PHE L N 1
ATOM 2540 C CA . PHE B 2 122 ? -15.967 -32.712 12.157 1.00 52.42 118 PHE L CA 1
ATOM 2541 C C . PHE B 2 122 ? -15.737 -34.092 11.547 1.00 55.07 118 PHE L C 1
ATOM 2542 O O . PHE B 2 122 ? -15.044 -34.918 12.138 1.00 57.02 118 PHE L O 1
ATOM 2550 N N . PRO B 2 123 ? -16.333 -34.396 10.370 1.00 56.83 119 PRO L N 1
ATOM 2551 C CA . PRO B 2 123 ? -16.025 -35.627 9.644 1.00 55.77 119 PRO L CA 1
ATOM 2552 C C . PRO B 2 123 ? -14.737 -35.491 8.835 1.00 54.29 119 PRO L C 1
ATOM 2553 O O . PRO B 2 123 ? -14.317 -34.376 8.533 1.00 52.87 119 PRO L O 1
ATOM 2557 N N . PRO B 2 124 ? -14.074 -36.613 8.467 1.00 53.44 120 PRO L N 1
ATOM 2558 C CA . PRO B 2 124 ? -12.919 -36.576 7.569 1.00 52.61 120 PRO L CA 1
ATOM 2559 C C . PRO B 2 124 ? -13.164 -35.708 6.327 1.00 52.06 120 PRO L C 1
ATOM 2560 O O . PRO B 2 124 ? -14.254 -35.746 5.791 1.00 50.75 120 PRO L O 1
ATOM 2564 N N . SER B 2 125 ? -12.151 -34.948 5.907 1.00 53.37 121 SER L N 1
ATOM 2565 C CA . SER B 2 125 ? -12.178 -34.133 4.666 1.00 53.46 121 SER L CA 1
ATOM 2566 C C . SER B 2 125 ? -12.263 -35.067 3.454 1.00 54.59 121 SER L C 1
ATOM 2567 O O . SER B 2 125 ? -11.896 -36.256 3.591 1.00 51.42 121 SER L O 1
ATOM 2570 N N . SER B 2 126 ? -12.743 -34.545 2.321 1.00 57.13 122 SER L N 1
ATOM 2571 C CA . SER B 2 126 ? -12.707 -35.221 0.996 1.00 57.21 122 SER L CA 1
ATOM 2572 C C . SER B 2 126 ? -11.245 -35.413 0.573 1.00 55.74 122 SER L C 1
ATOM 2573 O O . SER B 2 126 ? -10.928 -36.481 0.017 1.00 57.44 122 SER L O 1
ATOM 2576 N N . GLU B 2 127 ? -10.392 -34.426 0.869 1.00 54.03 123 GLU L N 1
ATOM 2577 C CA . GLU B 2 127 ? -8.942 -34.411 0.528 1.00 54.81 123 GLU L CA 1
ATOM 2578 C C . GLU B 2 127 ? -8.216 -35.572 1.223 1.00 56.06 123 GLU L C 1
ATOM 2579 O O . GLU B 2 127 ? -7.371 -36.205 0.564 1.00 56.44 123 GLU L O 1
ATOM 2585 N N . GLN B 2 128 ? -8.519 -35.825 2.502 1.00 57.60 124 GLN L N 1
ATOM 2586 C CA . GLN B 2 128 ? -7.855 -36.867 3.336 1.00 58.42 124 GLN L CA 1
ATOM 2587 C C . GLN B 2 128 ? -8.298 -38.259 2.876 1.00 60.65 124 GLN L C 1
ATOM 2588 O O . GLN B 2 128 ? -7.429 -39.144 2.751 1.00 61.41 124 GLN L O 1
ATOM 2594 N N . LEU B 2 129 ? -9.605 -38.442 2.663 1.00 62.36 125 LEU L N 1
ATOM 2595 C CA . LEU B 2 129 ? -10.214 -39.714 2.188 1.00 63.41 125 LEU L CA 1
ATOM 2596 C C . LEU B 2 129 ? -9.536 -40.164 0.887 1.00 64.10 125 LEU L C 1
ATOM 2597 O O . LEU B 2 129 ? -9.432 -41.390 0.686 1.00 64.30 125 LEU L O 1
ATOM 2602 N N . THR B 2 130 ? -9.084 -39.211 0.060 1.00 64.48 126 THR L N 1
ATOM 2603 C CA . THR B 2 130 ? -8.402 -39.443 -1.245 1.00 64.41 126 THR L CA 1
ATOM 2604 C C . THR B 2 130 ? -7.057 -40.152 -1.032 1.00 64.21 126 THR L C 1
ATOM 2605 O O . THR B 2 130 ? -6.721 -41.024 -1.858 1.00 62.87 126 THR L O 1
ATOM 2609 N N . SER B 2 131 ? -6.312 -39.775 0.015 1.00 65.00 127 SER L N 1
ATOM 2610 C CA . SER B 2 131 ? -5.008 -40.380 0.404 1.00 64.89 127 SER L CA 1
ATOM 2611 C C . SER B 2 131 ? -5.233 -41.709 1.141 1.00 62.57 127 SER L C 1
ATOM 2612 O O . SER B 2 131 ? -4.272 -42.500 1.235 1.00 60.68 127 SER L O 1
ATOM 2615 N N . GLY B 2 132 ? -6.452 -41.938 1.643 1.00 60.74 128 GLY L N 1
ATOM 2616 C CA . GLY B 2 132 ? -6.867 -43.196 2.293 1.00 60.36 128 GLY L CA 1
ATOM 2617 C C . GLY B 2 132 ? -6.769 -43.122 3.807 1.00 58.44 128 GLY L C 1
ATOM 2618 O O . GLY B 2 132 ? -6.674 -44.189 4.438 1.00 57.33 128 GLY L O 1
ATOM 2619 N N . GLY B 2 133 ? -6.777 -41.907 4.364 1.00 59.04 129 GLY L N 1
ATOM 2620 C CA . GLY B 2 133 ? -6.872 -41.647 5.813 1.00 59.30 129 GLY L CA 1
ATOM 2621 C C . GLY B 2 133 ? -8.278 -41.219 6.192 1.00 60.01 129 GLY L C 1
ATOM 2622 O O . GLY B 2 133 ? -9.030 -40.801 5.286 1.00 61.55 129 GLY L O 1
ATOM 2623 N N . ALA B 2 134 ? -8.630 -41.328 7.477 1.00 59.56 130 ALA L N 1
ATOM 2624 C CA . ALA B 2 134 ? -9.947 -40.930 8.027 1.00 61.49 130 ALA L CA 1
ATOM 2625 C C . ALA B 2 134 ? -9.779 -40.433 9.469 1.00 61.71 130 ALA L C 1
ATOM 2626 O O . ALA B 2 134 ? -9.628 -41.273 10.381 1.00 60.50 130 ALA L O 1
ATOM 2628 N N . SER B 2 135 ? -9.814 -39.111 9.655 1.00 61.28 131 SER L N 1
ATOM 2629 C CA . SER B 2 135 ? -9.595 -38.422 10.953 1.00 62.13 131 SER L CA 1
ATOM 2630 C C . SER B 2 135 ? -10.863 -37.659 11.354 1.00 60.84 131 SER L C 1
ATOM 2631 O O . SER B 2 135 ? -11.176 -36.634 10.704 1.00 60.52 131 SER L O 1
ATOM 2634 N N . VAL B 2 136 ? -11.558 -38.148 12.385 1.00 58.44 132 VAL L N 1
ATOM 2635 C CA . VAL B 2 136 ? -12.722 -37.459 13.018 1.00 58.06 132 VAL L CA 1
ATOM 2636 C C . VAL B 2 136 ? -12.181 -36.647 14.201 1.00 57.89 132 VAL L C 1
ATOM 2637 O O . VAL B 2 136 ? -11.742 -37.266 15.197 1.00 59.78 132 VAL L O 1
ATOM 2641 N N . VAL B 2 137 ? -12.185 -35.316 14.075 1.00 54.82 133 VAL L N 1
ATOM 2642 C CA . VAL B 2 137 ? -11.635 -34.361 15.083 1.00 51.93 133 VAL L CA 1
ATOM 2643 C C . VAL B 2 137 ? -12.774 -33.923 16.010 1.00 51.44 133 VAL L C 1
ATOM 2644 O O . VAL B 2 137 ? -13.929 -33.877 15.548 1.00 51.72 133 VAL L O 1
ATOM 2648 N N . CYS B 2 138 ? -12.452 -33.621 17.271 1.00 50.71 134 CYS L N 1
ATOM 2649 C CA . CYS B 2 138 ? -13.403 -33.112 18.293 1.00 51.02 134 CYS L CA 1
ATOM 2650 C C . CYS B 2 138 ? -12.751 -31.956 19.058 1.00 48.47 134 CYS L C 1
ATOM 2651 O O . CYS B 2 138 ? -11.791 -32.213 19.805 1.00 49.16 134 CYS L O 1
ATOM 2654 N N . PHE B 2 139 ? -13.239 -30.731 18.857 1.00 45.63 135 PHE L N 1
ATOM 2655 C CA . PHE B 2 139 ? -12.780 -29.522 19.586 1.00 45.20 135 PHE L CA 1
ATOM 2656 C C . PHE B 2 139 ? -13.669 -29.306 20.815 1.00 44.47 135 PHE L C 1
ATOM 2657 O O . PHE B 2 139 ? -14.905 -29.229 20.661 1.00 45.20 135 PHE L O 1
ATOM 2665 N N . LEU B 2 140 ? -13.039 -29.243 21.992 1.00 42.35 136 LEU L N 1
ATOM 2666 C CA . LEU B 2 140 ? -13.655 -28.847 23.284 1.00 41.32 136 LEU L CA 1
ATOM 2667 C C . LEU B 2 140 ? -13.001 -27.532 23.722 1.00 39.99 136 LEU L C 1
ATOM 2668 O O . LEU B 2 140 ? -11.820 -27.563 24.112 1.00 37.89 136 LEU L O 1
ATOM 2673 N N . ASN B 2 141 ? -13.736 -26.420 23.627 1.00 39.66 137 ASN L N 1
ATOM 2674 C CA . ASN B 2 141 ? -13.157 -25.050 23.580 1.00 41.02 137 ASN L CA 1
ATOM 2675 C C . ASN B 2 141 ? -13.595 -24.219 24.792 1.00 40.68 137 ASN L C 1
ATOM 2676 O O . ASN B 2 141 ? -14.787 -24.255 25.155 1.00 39.61 137 ASN L O 1
ATOM 2681 N N . ASN B 2 142 ? -12.633 -23.501 25.379 1.00 40.82 138 ASN L N 1
ATOM 2682 C CA . ASN B 2 142 ? -12.840 -22.389 26.346 1.00 41.61 138 ASN L CA 1
ATOM 2683 C C . ASN B 2 142 ? -13.594 -22.904 27.578 1.00 40.91 138 ASN L C 1
ATOM 2684 O O . ASN B 2 142 ? -14.605 -22.283 27.961 1.00 41.96 138 ASN L O 1
ATOM 2689 N N . PHE B 2 143 ? -13.102 -23.994 28.173 1.00 39.51 139 PHE L N 1
ATOM 2690 C CA . PHE B 2 143 ? -13.645 -24.598 29.417 1.00 39.06 139 PHE L CA 1
ATOM 2691 C C . PHE B 2 143 ? -12.681 -24.328 30.575 1.00 39.67 139 PHE L C 1
ATOM 2692 O O . PHE B 2 143 ? -11.501 -23.979 30.324 1.00 38.47 139 PHE L O 1
ATOM 2700 N N . TYR B 2 144 ? -13.185 -24.480 31.804 1.00 39.07 140 TYR L N 1
ATOM 2701 C CA . TYR B 2 144 ? -12.409 -24.373 33.065 1.00 39.65 140 TYR L CA 1
ATOM 2702 C C . TYR B 2 144 ? -13.103 -25.177 34.160 1.00 40.41 140 TYR L C 1
ATOM 2703 O O . TYR B 2 144 ? -14.315 -25.058 34.317 1.00 41.90 140 TYR L O 1
ATOM 2712 N N . PRO B 2 145 ? -12.379 -25.963 34.995 1.00 40.89 141 PRO L N 1
ATOM 2713 C CA . PRO B 2 145 ? -10.916 -26.043 34.981 1.00 41.57 141 PRO L CA 1
ATOM 2714 C C . PRO B 2 145 ? -10.296 -27.009 33.953 1.00 41.41 141 PRO L C 1
ATOM 2715 O O . PRO B 2 145 ? -11.012 -27.567 33.153 1.00 40.17 141 PRO L O 1
ATOM 2719 N N . LYS B 2 146 ? -8.969 -27.169 34.027 1.00 43.10 142 LYS L N 1
ATOM 2720 C CA . LYS B 2 146 ? -8.092 -27.940 33.097 1.00 44.60 142 LYS L CA 1
ATOM 2721 C C . LYS B 2 146 ? -8.673 -29.331 32.798 1.00 44.35 142 LYS L C 1
ATOM 2722 O O . LYS B 2 146 ? -8.581 -29.762 31.634 1.00 43.49 142 LYS L O 1
ATOM 2728 N N . ASP B 2 147 ? -9.227 -30.010 33.808 1.00 44.91 143 ASP L N 1
ATOM 2729 C CA . ASP B 2 147 ? -9.593 -31.454 33.758 1.00 44.95 143 ASP L CA 1
ATOM 2730 C C . ASP B 2 147 ? -10.802 -31.658 32.833 1.00 44.19 143 ASP L C 1
ATOM 2731 O O . ASP B 2 147 ? -11.805 -30.941 33.005 1.00 44.58 143 ASP L O 1
ATOM 2736 N N . ILE B 2 148 ? -10.697 -32.610 31.898 1.00 42.99 144 ILE L N 1
ATOM 2737 C CA . ILE B 2 148 ? -11.749 -32.972 30.899 1.00 42.03 144 ILE L CA 1
ATOM 2738 C C . ILE B 2 148 ? -11.572 -34.450 30.529 1.00 43.21 144 ILE L C 1
ATOM 2739 O O . ILE B 2 148 ? -10.419 -34.909 30.471 1.00 42.56 144 ILE L O 1
ATOM 2744 N N . ASN B 2 149 ? -12.675 -35.163 30.293 1.00 46.60 145 ASN L N 1
ATOM 2745 C CA . ASN B 2 149 ? -12.687 -36.590 29.874 1.00 48.51 145 ASN L CA 1
ATOM 2746 C C . ASN B 2 149 ? -13.408 -36.697 28.528 1.00 50.41 145 ASN L C 1
ATOM 2747 O O . ASN B 2 149 ? -14.563 -36.237 28.443 1.00 50.30 145 ASN L O 1
ATOM 2752 N N . VAL B 2 150 ? -12.742 -37.267 27.520 1.00 52.43 146 VAL L N 1
ATOM 2753 C CA . VAL B 2 150 ? -13.322 -37.534 26.171 1.00 55.38 146 VAL L CA 1
ATOM 2754 C C . VAL B 2 150 ? -13.453 -39.051 26.005 1.00 59.62 146 VAL L C 1
ATOM 2755 O O . VAL B 2 150 ? -12.424 -39.752 26.097 1.00 61.35 146 VAL L O 1
ATOM 2759 N N . LYS B 2 151 ? -14.683 -39.523 25.783 1.00 63.21 147 LYS L N 1
ATOM 2760 C CA . LYS B 2 151 ? -15.011 -40.928 25.432 1.00 64.04 147 LYS L CA 1
ATOM 2761 C C . LYS B 2 151 ? -15.514 -40.944 23.984 1.00 64.49 147 LYS L C 1
ATOM 2762 O O . LYS B 2 151 ? -16.534 -40.283 23.708 1.00 63.18 147 LYS L O 1
ATOM 2768 N N . TRP B 2 152 ? -14.790 -41.625 23.090 1.00 66.92 148 TRP L N 1
ATOM 2769 C CA . TRP B 2 152 ? -15.186 -41.855 21.674 1.00 69.45 148 TRP L CA 1
ATOM 2770 C C . TRP B 2 152 ? -16.000 -43.149 21.580 1.00 70.98 148 TRP L C 1
ATOM 2771 O O . TRP B 2 152 ? -15.726 -44.069 22.374 1.00 73.19 148 TRP L O 1
ATOM 2782 N N . LYS B 2 153 ? -16.952 -43.215 20.642 1.00 71.76 149 LYS L N 1
ATOM 2783 C CA . LYS B 2 153 ? -17.738 -44.439 20.329 1.00 71.82 149 LYS L CA 1
ATOM 2784 C C . LYS B 2 153 ? -17.999 -44.514 18.819 1.00 72.94 149 LYS L C 1
ATOM 2785 O O . LYS B 2 153 ? -18.756 -43.663 18.309 1.00 70.53 149 LYS L O 1
ATOM 2791 N N . ILE B 2 154 ? -17.388 -45.493 18.142 1.00 75.77 150 ILE L N 1
ATOM 2792 C CA . ILE B 2 154 ? -17.657 -45.838 16.713 1.00 77.53 150 ILE L CA 1
ATOM 2793 C C . ILE B 2 154 ? -18.879 -46.767 16.668 1.00 80.78 150 ILE L C 1
ATOM 2794 O O . ILE B 2 154 ? -18.686 -47.999 16.732 1.00 84.52 150 ILE L O 1
ATOM 2796 N N . ASP B 2 155 ? -20.083 -46.184 16.589 1.00 80.84 151 ASP L N 1
ATOM 2797 C CA . ASP B 2 155 ? -21.389 -46.888 16.458 1.00 80.64 151 ASP L CA 1
ATOM 2798 C C . ASP B 2 155 ? -21.636 -47.742 17.706 1.00 81.51 151 ASP L C 1
ATOM 2799 O O . ASP B 2 155 ? -21.752 -48.976 17.560 1.00 81.47 151 ASP L O 1
ATOM 2801 N N . GLY B 2 156 ? -21.693 -47.099 18.880 1.00 83.28 152 GLY L N 1
ATOM 2802 C CA . GLY B 2 156 ? -22.116 -47.707 20.160 1.00 82.19 152 GLY L CA 1
ATOM 2803 C C . GLY B 2 156 ? -20.948 -48.107 21.049 1.00 81.17 152 GLY L C 1
ATOM 2804 O O . GLY B 2 156 ? -21.080 -47.965 22.282 1.00 77.16 152 GLY L O 1
ATOM 2805 N N . SER B 2 157 ? -19.852 -48.597 20.455 1.00 81.65 153 SER L N 1
ATOM 2806 C CA . SER B 2 157 ? -18.672 -49.177 21.153 1.00 80.64 153 SER L CA 1
ATOM 2807 C C . SER B 2 157 ? -17.531 -48.154 21.214 1.00 80.40 153 SER L C 1
ATOM 2808 O O . SER B 2 157 ? -17.249 -47.527 20.176 1.00 80.57 153 SER L O 1
ATOM 2811 N N . GLU B 2 158 ? -16.885 -48.027 22.379 1.00 79.23 154 GLU L N 1
ATOM 2812 C CA . GLU B 2 158 ? -15.723 -47.126 22.609 1.00 79.55 154 GLU L CA 1
ATOM 2813 C C . GLU B 2 158 ? -14.475 -47.720 21.941 1.00 79.57 154 GLU L C 1
ATOM 2814 O O . GLU B 2 158 ? -14.267 -48.944 22.065 1.00 79.62 154 GLU L O 1
ATOM 2816 N N . ARG B 2 159 ? -13.686 -46.880 21.258 1.00 78.53 155 ARG L N 1
ATOM 2817 C CA . ARG B 2 159 ? -12.423 -47.260 20.566 1.00 79.00 155 ARG L CA 1
ATOM 2818 C C . ARG B 2 159 ? -11.241 -46.634 21.315 1.00 80.67 155 ARG L C 1
ATOM 2819 O O . ARG B 2 159 ? -11.197 -45.392 21.404 1.00 80.50 155 ARG L O 1
ATOM 2821 N N . GLN B 2 160 ? -10.328 -47.466 21.832 1.00 82.15 156 GLN L N 1
ATOM 2822 C CA . GLN B 2 160 ? -9.142 -47.041 22.626 1.00 82.90 156 GLN L CA 1
ATOM 2823 C C . GLN B 2 160 ? -7.962 -46.752 21.686 1.00 83.80 156 GLN L C 1
ATOM 2824 O O . GLN B 2 160 ? -7.142 -45.875 22.030 1.00 84.46 156 GLN L O 1
ATOM 2826 N N . ASN B 2 161 ? -7.882 -47.458 20.552 1.00 83.54 157 ASN L N 1
ATOM 2827 C CA . ASN B 2 161 ? -6.778 -47.348 19.558 1.00 83.37 157 ASN L CA 1
ATOM 2828 C C . ASN B 2 161 ? -7.049 -46.166 18.616 1.00 82.19 157 ASN L C 1
ATOM 2829 O O . ASN B 2 161 ? -8.220 -45.987 18.215 1.00 85.15 157 ASN L O 1
ATOM 2831 N N . GLY B 2 162 ? -6.006 -45.389 18.296 1.00 77.19 158 GLY L N 1
ATOM 2832 C CA . GLY B 2 162 ? -6.016 -44.327 17.269 1.00 72.74 158 GLY L CA 1
ATOM 2833 C C . GLY B 2 162 ? -6.677 -43.037 17.734 1.00 69.81 158 GLY L C 1
ATOM 2834 O O . GLY B 2 162 ? -7.206 -42.314 16.863 1.00 68.29 158 GLY L O 1
ATOM 2835 N N . VAL B 2 163 ? -6.643 -42.738 19.040 1.00 66.63 159 VAL L N 1
ATOM 2836 C CA . VAL B 2 163 ? -7.145 -41.454 19.625 1.00 64.30 159 VAL L CA 1
ATOM 2837 C C . VAL B 2 163 ? -5.946 -40.665 20.165 1.00 61.51 159 VAL L C 1
ATOM 2838 O O . VAL B 2 163 ? -5.218 -41.210 21.021 1.00 57.86 159 VAL L O 1
ATOM 2842 N N . LEU B 2 164 ? -5.753 -39.439 19.663 1.00 59.97 160 LEU L N 1
ATOM 2843 C CA . LEU B 2 164 ? -4.675 -38.505 20.091 1.00 59.49 160 LEU L CA 1
ATOM 2844 C C . LEU B 2 164 ? -5.305 -37.215 20.626 1.00 57.39 160 LEU L C 1
ATOM 2845 O O . LEU B 2 164 ? -6.091 -36.576 19.894 1.00 56.96 160 LEU L O 1
ATOM 2850 N N . ASN B 2 165 ? -4.952 -36.858 21.863 1.00 55.51 161 ASN L N 1
ATOM 2851 C CA . ASN B 2 165 ? -5.464 -35.672 22.594 1.00 54.30 161 ASN L CA 1
ATOM 2852 C C . ASN B 2 165 ? -4.359 -34.614 22.674 1.00 53.17 161 ASN L C 1
ATOM 2853 O O . ASN B 2 165 ? -3.176 -34.969 22.501 1.00 54.44 161 ASN L O 1
ATOM 2858 N N . SER B 2 166 ? -4.746 -33.361 22.917 1.00 50.54 162 SER L N 1
ATOM 2859 C CA . SER B 2 166 ? -3.848 -32.179 22.941 1.00 48.18 162 SER L CA 1
ATOM 2860 C C . SER B 2 166 ? -4.561 -31.024 23.649 1.00 45.07 162 SER L C 1
ATOM 2861 O O . SER B 2 166 ? -5.611 -30.597 23.149 1.00 44.52 162 SER L O 1
ATOM 2864 N N . TRP B 2 167 ? -4.017 -30.563 24.776 1.00 43.94 163 TRP L N 1
ATOM 2865 C CA . TRP B 2 167 ? -4.530 -29.402 25.550 1.00 43.84 163 TRP L CA 1
ATOM 2866 C C . TRP B 2 167 ? -3.760 -28.147 25.136 1.00 41.17 163 TRP L C 1
ATOM 2867 O O . TRP B 2 167 ? -2.536 -28.257 24.931 1.00 40.26 163 TRP L O 1
ATOM 2878 N N . THR B 2 168 ? -4.447 -27.007 25.036 1.00 37.98 164 THR L N 1
ATOM 2879 C CA . THR B 2 168 ? -3.811 -25.668 24.938 1.00 37.27 164 THR L CA 1
ATOM 2880 C C . THR B 2 168 ? -3.276 -25.279 26.318 1.00 36.38 164 THR L C 1
ATOM 2881 O O . THR B 2 168 ? -3.805 -25.780 27.328 1.00 36.23 164 THR L O 1
ATOM 2885 N N . ASP B 2 169 ? -2.244 -24.439 26.344 1.00 36.45 165 ASP L N 1
ATOM 2886 C CA . ASP B 2 169 ? -1.825 -23.678 27.547 1.00 36.99 165 ASP L CA 1
ATOM 2887 C C . ASP B 2 169 ? -2.967 -22.724 27.902 1.00 36.56 165 ASP L C 1
ATOM 2888 O O . ASP B 2 169 ? -3.659 -22.277 26.971 1.00 36.43 165 ASP L O 1
ATOM 2893 N N . GLN B 2 170 ? -3.154 -22.446 29.195 1.00 37.06 166 GLN L N 1
ATOM 2894 C CA . GLN B 2 170 ? -4.184 -21.511 29.721 1.00 38.37 166 GLN L CA 1
ATOM 2895 C C . GLN B 2 170 ? -4.108 -20.190 28.946 1.00 39.15 166 GLN L C 1
ATOM 2896 O O . GLN B 2 170 ? -3.055 -19.527 29.009 1.00 38.66 166 GLN L O 1
ATOM 2902 N N . ASP B 2 171 ? -5.179 -19.841 28.229 1.00 40.84 167 ASP L N 1
ATOM 2903 C CA . ASP B 2 171 ? -5.333 -18.538 27.529 1.00 43.37 167 ASP L CA 1
ATOM 2904 C C . ASP B 2 171 ? -5.061 -17.426 28.550 1.00 45.30 167 ASP L C 1
ATOM 2905 O O . ASP B 2 171 ? -5.618 -17.492 29.668 1.00 45.52 167 ASP L O 1
ATOM 2910 N N . SER B 2 172 ? -4.222 -16.455 28.183 1.00 46.73 168 SER L N 1
ATOM 2911 C CA . SER B 2 172 ? -3.732 -15.368 29.073 1.00 47.81 168 SER L CA 1
ATOM 2912 C C . SER B 2 172 ? -4.700 -14.175 29.067 1.00 47.88 168 SER L C 1
ATOM 2913 O O . SER B 2 172 ? -4.344 -13.132 29.656 1.00 47.44 168 SER L O 1
ATOM 2916 N N . LYS B 2 173 ? -5.882 -14.322 28.454 1.00 48.42 169 LYS L N 1
ATOM 2917 C CA . 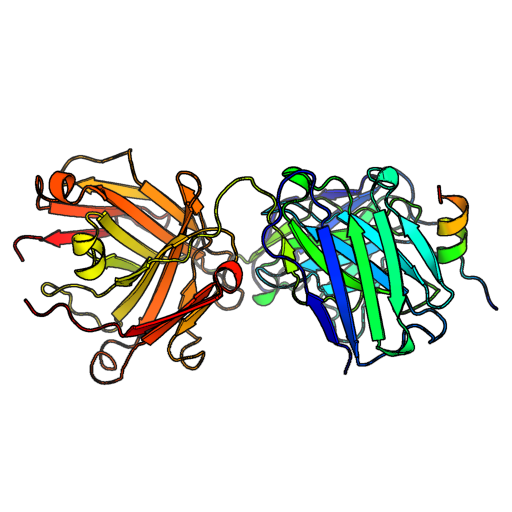LYS B 2 173 ? -6.942 -13.275 28.442 1.00 49.35 169 LYS L CA 1
ATOM 2918 C C . LYS B 2 173 ? -8.192 -13.771 29.185 1.00 47.51 169 LYS L C 1
ATOM 2919 O O . LYS B 2 173 ? -8.604 -13.081 30.137 1.00 46.44 169 LYS L O 1
ATOM 2925 N N . ASP B 2 174 ? -8.764 -14.911 28.780 1.00 46.16 170 ASP L N 1
ATOM 2926 C CA . ASP B 2 174 ? -10.044 -15.436 29.334 1.00 44.92 170 ASP L CA 1
ATOM 2927 C C . ASP B 2 174 ? -9.777 -16.541 30.369 1.00 44.08 170 ASP L C 1
ATOM 2928 O O . ASP B 2 174 ? -10.756 -16.970 31.017 1.00 45.29 170 ASP L O 1
ATOM 2933 N N . SER B 2 175 ? -8.523 -16.998 30.504 1.00 41.42 171 SER L N 1
ATOM 2934 C CA . SER B 2 175 ? -8.040 -17.962 31.536 1.00 39.01 171 SER L CA 1
ATOM 2935 C C . SER B 2 175 ? -8.639 -19.363 31.329 1.00 36.76 171 SER L C 1
ATOM 2936 O O . SER B 2 175 ? -8.455 -20.214 32.224 1.00 34.60 171 SER L O 1
ATOM 2939 N N . THR B 2 176 ? -9.288 -19.617 30.188 1.00 35.89 172 THR L N 1
ATOM 2940 C CA . THR B 2 176 ? -9.870 -20.941 29.839 1.00 35.80 172 THR L CA 1
ATOM 2941 C C . THR B 2 176 ? -8.785 -21.847 29.246 1.00 35.65 172 THR L C 1
ATOM 2942 O O . THR B 2 176 ? -7.672 -21.355 28.960 1.00 34.23 172 THR L O 1
ATOM 2946 N N . TYR B 2 177 ? -9.110 -23.131 29.093 1.00 35.61 173 TYR L N 1
ATOM 2947 C CA . TYR B 2 177 ? -8.310 -24.137 28.351 1.00 35.91 173 TYR L CA 1
ATOM 2948 C C . TYR B 2 177 ? -9.125 -24.584 27.136 1.00 36.74 173 TYR L C 1
ATOM 2949 O O . TYR B 2 177 ? -10.322 -24.240 27.051 1.00 38.21 173 TYR L O 1
ATOM 2958 N N . SER B 2 178 ? -8.486 -25.317 26.225 1.00 36.68 174 SER L N 1
ATOM 2959 C CA . SER B 2 178 ? -9.123 -25.952 25.045 1.00 36.78 174 SER L CA 1
ATOM 2960 C C . SER B 2 178 ? -8.425 -27.281 24.770 1.00 37.90 174 SER L C 1
ATOM 2961 O O . SER B 2 178 ? -7.352 -27.506 25.351 1.00 39.81 174 SER L O 1
ATOM 2964 N N . MET B 2 179 ? -9.022 -28.135 23.941 1.00 40.42 175 MET L N 1
ATOM 2965 C CA . MET B 2 179 ? -8.516 -29.510 23.699 1.00 41.74 175 MET L CA 1
ATOM 2966 C C . MET B 2 179 ? -9.097 -30.068 22.398 1.00 41.06 175 MET L C 1
ATOM 2967 O O . MET B 2 179 ? -10.320 -29.960 22.200 1.00 38.95 175 MET L O 1
ATOM 2972 N N . SER B 2 180 ? -8.231 -30.639 21.557 1.00 42.68 176 SER L N 1
ATOM 2973 C CA . SER B 2 180 ? -8.590 -31.413 20.343 1.00 44.22 176 SER L CA 1
ATOM 2974 C C . SER B 2 180 ? -8.397 -32.903 20.632 1.00 45.49 176 SER L C 1
ATOM 2975 O O . SER B 2 180 ? -7.278 -33.282 21.028 1.00 44.49 176 SER L O 1
ATOM 2978 N N . SER B 2 181 ? -9.454 -33.701 20.457 1.00 48.26 177 SER L N 1
ATOM 2979 C CA . SER B 2 181 ? -9.397 -35.185 20.404 1.00 50.35 177 SER L CA 1
ATOM 2980 C C . SER B 2 181 ? -9.609 -35.640 18.957 1.00 53.62 177 SER L C 1
ATOM 2981 O O . SER B 2 181 ? -10.719 -35.424 18.419 1.00 54.57 177 SER L O 1
ATOM 2984 N N . THR B 2 182 ? -8.572 -36.230 18.359 1.00 56.10 178 THR L N 1
ATOM 2985 C CA . THR B 2 182 ? -8.545 -36.700 16.950 1.00 57.93 178 THR L CA 1
ATOM 2986 C C . THR B 2 182 ? -8.617 -38.229 16.932 1.00 60.42 178 THR L C 1
ATOM 2987 O O . THR B 2 182 ? -7.766 -38.864 17.585 1.00 60.90 178 THR L O 1
ATOM 2991 N N . LEU B 2 183 ? -9.601 -38.778 16.212 1.00 63.27 179 LEU L N 1
ATOM 2992 C CA . LEU B 2 183 ? -9.819 -40.237 16.020 1.00 63.09 179 LEU L CA 1
ATOM 2993 C C . LEU B 2 183 ? -9.417 -40.619 14.589 1.00 62.17 179 LEU L C 1
ATOM 2994 O O . LEU B 2 183 ? -10.203 -40.342 13.661 1.00 60.53 179 LEU L O 1
ATOM 2999 N N . THR B 2 184 ? -8.241 -41.237 14.434 1.00 63.90 180 THR L N 1
ATOM 3000 C CA . THR B 2 184 ? -7.583 -41.543 13.133 1.00 65.32 180 THR L CA 1
ATOM 3001 C C . THR B 2 184 ? -7.635 -43.056 12.864 1.00 66.41 180 THR L C 1
ATOM 3002 O O . THR B 2 184 ? -7.307 -43.831 13.789 1.00 67.07 180 THR L O 1
ATOM 3006 N N . LEU B 2 185 ? -8.025 -43.449 11.643 1.00 66.21 181 LEU L N 1
ATOM 3007 C CA . LEU B 2 185 ? -8.138 -44.865 11.190 1.00 64.75 181 LEU L CA 1
ATOM 3008 C C . LEU B 2 185 ? -8.130 -44.931 9.655 1.00 64.07 181 LEU L C 1
ATOM 3009 O O . LEU B 2 185 ? -8.243 -43.866 9.011 1.00 59.42 181 LEU L O 1
ATOM 3014 N N . THR B 2 186 ? -7.997 -46.138 9.094 1.00 66.26 182 THR L N 1
ATOM 3015 C CA . THR B 2 186 ? -7.988 -46.407 7.628 1.00 67.20 182 THR L CA 1
ATOM 3016 C C . THR B 2 186 ? -9.383 -46.116 7.059 1.00 70.45 182 THR L C 1
ATOM 3017 O O . THR B 2 186 ? -10.369 -46.364 7.783 1.00 70.16 182 THR L O 1
ATOM 3019 N N . LYS B 2 187 ? -9.449 -45.612 5.818 1.00 73.79 183 LYS L N 1
ATOM 3020 C CA . LYS B 2 187 ? -10.693 -45.160 5.128 1.00 73.59 183 LYS L CA 1
ATOM 3021 C C . LYS B 2 187 ? -11.631 -46.353 4.899 1.00 73.09 183 LYS L C 1
ATOM 3022 O O . LYS B 2 187 ? -12.861 -46.144 4.899 1.00 69.90 183 LYS L O 1
ATOM 3024 N N . ASP B 2 188 ? -11.069 -47.551 4.704 1.00 73.75 184 ASP L N 1
ATOM 3025 C CA . ASP B 2 188 ? -11.823 -48.831 4.622 1.00 76.14 184 ASP L CA 1
ATOM 3026 C C . ASP B 2 188 ? -12.416 -49.144 6.003 1.00 77.77 184 ASP L C 1
ATOM 3027 O O . ASP B 2 188 ? -13.634 -49.404 6.073 1.00 78.14 184 ASP L O 1
ATOM 3032 N N . GLU B 2 189 ? -11.585 -49.101 7.053 1.00 79.74 185 GLU L N 1
ATOM 3033 C CA . GLU B 2 189 ? -11.979 -49.340 8.472 1.00 80.16 185 GLU L CA 1
ATOM 3034 C C . GLU B 2 189 ? -13.054 -48.327 8.889 1.00 80.87 185 GLU L C 1
ATOM 3035 O O . GLU B 2 189 ? -13.965 -48.713 9.647 1.00 82.09 185 GLU L O 1
ATOM 3037 N N . TYR B 2 190 ? -12.936 -47.080 8.417 1.00 81.68 186 TYR L N 1
ATOM 3038 C CA . TYR B 2 190 ? -13.914 -45.978 8.628 1.00 79.82 186 TYR L CA 1
ATOM 3039 C C . TYR B 2 190 ? -15.237 -46.328 7.941 1.00 79.83 186 TYR L C 1
ATOM 3040 O O . TYR B 2 190 ? -16.301 -45.964 8.475 1.00 79.76 186 TYR L O 1
ATOM 3049 N N . GLU B 2 191 ? -15.163 -47.014 6.794 1.00 81.91 187 GLU L N 1
ATOM 3050 C CA . GLU B 2 191 ? -16.337 -47.395 5.963 1.00 83.90 187 GLU L CA 1
ATOM 3051 C C . GLU B 2 191 ? -16.782 -48.825 6.313 1.00 85.07 187 GLU L C 1
ATOM 3052 O O . GLU B 2 191 ? -17.050 -49.613 5.383 1.00 87.38 187 GLU L O 1
ATOM 3058 N N . ARG B 2 192 ? -16.860 -49.138 7.612 1.00 83.50 188 ARG L N 1
ATOM 3059 C CA . ARG B 2 192 ? -17.560 -50.328 8.166 1.00 81.62 188 ARG L CA 1
ATOM 3060 C C . ARG B 2 192 ? -18.784 -49.839 8.950 1.00 81.29 188 ARG L C 1
ATOM 3061 O O . ARG B 2 192 ? -19.901 -50.286 8.635 1.00 84.13 188 ARG L O 1
ATOM 3063 N N . HIS B 2 193 ? -18.572 -48.930 9.910 1.00 80.63 189 HIS L N 1
ATOM 3064 C CA . HIS B 2 193 ? -19.616 -48.337 10.792 1.00 78.54 189 HIS L CA 1
ATOM 3065 C C . HIS B 2 193 ? -20.029 -46.966 10.237 1.00 76.21 189 HIS L C 1
ATOM 3066 O O . HIS B 2 193 ? -19.297 -46.443 9.374 1.00 74.76 189 HIS L O 1
ATOM 3073 N N . ASN B 2 194 ? -21.168 -46.424 10.693 1.00 74.93 190 ASN L N 1
ATOM 3074 C CA . ASN B 2 194 ? -21.776 -45.168 10.163 1.00 73.18 190 ASN L CA 1
ATOM 3075 C C . ASN B 2 194 ? -22.077 -44.164 11.289 1.00 74.69 190 ASN L C 1
ATOM 3076 O O . ASN B 2 194 ? -22.221 -42.964 10.965 1.00 73.85 190 ASN L O 1
ATOM 3081 N N . SER B 2 195 ? -22.197 -44.617 12.545 1.00 76.07 191 SER L N 1
ATOM 3082 C CA . SER B 2 195 ? -22.491 -43.769 13.734 1.00 77.10 191 SER L CA 1
ATOM 3083 C C . SER B 2 195 ? -21.197 -43.469 14.503 1.00 76.61 191 SER L C 1
ATOM 3084 O O . SER B 2 195 ? -20.650 -44.403 15.119 1.00 76.29 191 SER L O 1
ATOM 3087 N N . TYR B 2 196 ? -20.735 -42.214 14.463 1.00 74.02 192 TYR L N 1
ATOM 3088 C CA . TYR B 2 196 ? -19.564 -41.701 15.225 1.00 72.88 192 TYR L CA 1
ATOM 3089 C C . TYR B 2 196 ? -20.040 -40.636 16.218 1.00 73.39 192 TYR L C 1
ATOM 3090 O O . TYR B 2 196 ? -20.644 -39.636 15.772 1.00 71.43 192 TYR L O 1
ATOM 3099 N N . THR B 2 197 ? -19.776 -40.849 17.513 1.00 74.60 193 THR L N 1
ATOM 3100 C CA . THR B 2 197 ? -20.213 -39.965 18.629 1.00 75.16 193 THR L CA 1
ATOM 3101 C C . THR B 2 197 ? -19.018 -39.643 19.538 1.00 71.68 193 THR L C 1
ATOM 3102 O O . THR B 2 197 ? -18.199 -40.548 19.792 1.00 71.48 193 THR L O 1
ATOM 3106 N N . CYS B 2 198 ? -18.953 -38.395 20.016 1.00 68.61 194 CYS L N 1
ATOM 3107 C CA . CYS B 2 198 ? -17.831 -37.803 20.795 1.00 65.65 194 CYS L CA 1
ATOM 3108 C C . CYS B 2 198 ? -18.345 -37.343 22.167 1.00 63.81 194 CYS L C 1
ATOM 3109 O O . CYS B 2 198 ? -18.911 -36.231 22.239 1.00 64.06 194 CYS L O 1
ATOM 3112 N N . GLU B 2 199 ? -18.164 -38.167 23.207 1.00 60.49 195 GLU L N 1
ATOM 3113 C CA . GLU B 2 199 ? -18.689 -37.918 24.579 1.00 60.71 195 GLU L CA 1
ATOM 3114 C C . GLU B 2 199 ? -17.661 -37.118 25.392 1.00 58.06 195 GLU L C 1
ATOM 3115 O O . GLU B 2 199 ? -16.494 -37.542 25.447 1.00 58.09 195 GLU L O 1
ATOM 3121 N N . ALA B 2 200 ? -18.100 -36.017 26.014 1.00 55.07 196 ALA L N 1
ATOM 3122 C CA . ALA B 2 200 ? -17.274 -35.073 26.804 1.00 53.10 196 ALA L CA 1
ATOM 3123 C C . ALA B 2 200 ? -17.875 -34.895 28.204 1.00 52.17 196 ALA L C 1
ATOM 3124 O O . ALA B 2 200 ? -19.027 -34.420 28.295 1.00 51.71 196 ALA L O 1
ATOM 3126 N N . THR B 2 201 ? -17.115 -35.246 29.248 1.00 51.32 197 THR L N 1
ATOM 3127 C CA . THR B 2 201 ? -17.511 -35.109 30.678 1.00 50.40 197 THR L CA 1
ATOM 3128 C C . THR B 2 201 ? -16.566 -34.133 31.391 1.00 47.88 197 THR L C 1
ATOM 3129 O O . THR B 2 201 ? -15.349 -34.409 31.450 1.00 45.73 197 THR L O 1
ATOM 3133 N N . HIS B 2 202 ? -17.125 -33.041 31.918 1.00 45.80 198 HIS L N 1
ATOM 3134 C CA . HIS B 2 202 ? -16.411 -31.949 32.629 1.00 45.18 198 HIS L CA 1
ATOM 3135 C C . HIS B 2 202 ? -17.003 -31.790 34.032 1.00 46.88 198 HIS L C 1
ATOM 3136 O O . HIS B 2 202 ? -18.193 -32.109 34.208 1.00 47.20 198 HIS L O 1
ATOM 3143 N N . LYS B 2 203 ? -16.207 -31.289 34.980 1.00 48.85 199 LYS L N 1
ATOM 3144 C CA . LYS B 2 203 ? -16.634 -30.997 36.377 1.00 50.46 199 LYS L CA 1
ATOM 3145 C C . LYS B 2 203 ? -18.022 -30.335 36.375 1.00 49.35 199 LYS L C 1
ATOM 3146 O O . LYS B 2 203 ? -18.872 -30.750 37.188 1.00 49.48 199 LYS L O 1
ATOM 3152 N N . THR B 2 204 ? -18.242 -29.360 35.487 1.00 48.07 200 THR L N 1
ATOM 3153 C CA . THR B 2 204 ? -19.480 -28.536 35.403 1.00 48.95 200 THR L CA 1
ATOM 3154 C C . THR B 2 204 ? -20.645 -29.361 34.844 1.00 48.68 200 THR L C 1
ATOM 3155 O O . THR B 2 204 ? -21.805 -28.981 35.101 1.00 47.68 200 THR L O 1
ATOM 3159 N N . SER B 2 205 ? -20.348 -30.415 34.079 1.00 48.44 201 SER L N 1
ATOM 3160 C CA . SER B 2 205 ? -21.357 -31.246 33.374 1.00 48.25 201 SER L CA 1
ATOM 3161 C C . SER B 2 205 ? -22.092 -32.122 34.398 1.00 49.38 201 SER L C 1
ATOM 3162 O O . SER B 2 205 ? -21.420 -32.852 35.152 1.00 49.92 201 SER L O 1
ATOM 3165 N N . THR B 2 206 ? -23.421 -31.993 34.454 1.00 50.97 202 THR L N 1
ATOM 3166 C CA . THR B 2 206 ? -24.344 -32.832 35.267 1.00 50.37 202 THR L CA 1
ATOM 3167 C C . THR B 2 206 ? -24.652 -34.113 34.485 1.00 49.92 202 THR L C 1
ATOM 3168 O O . THR B 2 206 ? -24.881 -35.156 35.124 1.00 47.75 202 THR L O 1
ATOM 3172 N N . SER B 2 207 ? -24.685 -34.000 33.152 1.00 50.54 203 SER L N 1
ATOM 3173 C CA . SER B 2 207 ? -24.656 -35.117 32.171 1.00 50.49 203 SER L CA 1
ATOM 3174 C C . SER B 2 207 ? -23.599 -34.811 31.110 1.00 49.29 203 SER L C 1
ATOM 3175 O O . SER B 2 207 ? -23.234 -33.653 30.923 1.00 48.40 203 SER L O 1
ATOM 3178 N N . PRO B 2 208 ? -23.076 -35.824 30.377 1.00 48.12 204 PRO L N 1
ATOM 3179 C CA . PRO B 2 208 ? -22.101 -35.580 29.311 1.00 49.20 204 PRO L CA 1
ATOM 3180 C C . PRO B 2 208 ? -22.585 -34.580 28.249 1.00 50.85 204 PRO L C 1
ATOM 3181 O O . PRO B 2 208 ? -23.761 -34.264 28.222 1.00 50.38 204 PRO L O 1
ATOM 3185 N N . ILE B 2 209 ? -21.666 -34.114 27.400 1.00 53.16 205 ILE L N 1
ATOM 3186 C CA . ILE B 2 209 ? -21.986 -33.388 26.135 1.00 54.71 205 ILE L CA 1
ATOM 3187 C C . ILE B 2 209 ? -21.697 -34.347 24.974 1.00 55.75 205 ILE L C 1
ATOM 3188 O O . ILE B 2 209 ? -20.511 -34.574 24.675 1.00 55.49 205 ILE L O 1
ATOM 3193 N N . VAL B 2 210 ? -22.751 -34.909 24.377 1.00 58.57 206 VAL L N 1
ATOM 3194 C CA . VAL B 2 210 ? -22.667 -35.893 23.257 1.00 61.28 206 VAL L CA 1
ATOM 3195 C C . VAL B 2 210 ? -22.749 -35.120 21.934 1.00 61.16 206 VAL L C 1
ATOM 3196 O O . VAL B 2 210 ? -23.590 -34.201 21.830 1.00 57.72 206 VAL L O 1
ATOM 3200 N N . LYS B 2 211 ? -21.874 -35.463 20.983 1.00 63.26 207 LYS L N 1
ATOM 3201 C CA . LYS B 2 211 ? -21.771 -34.819 19.646 1.00 64.79 207 LYS L CA 1
ATOM 3202 C C . LYS B 2 211 ? -21.567 -35.915 18.594 1.00 66.40 207 LYS L C 1
ATOM 3203 O O . LYS B 2 211 ? -20.547 -36.630 18.677 1.00 65.69 207 LYS L O 1
ATOM 3209 N N . SER B 2 212 ? -22.508 -36.040 17.652 1.00 68.41 208 SER L N 1
ATOM 3210 C CA . SER B 2 212 ? -22.595 -37.158 16.677 1.00 70.67 208 SER L CA 1
ATOM 3211 C C . SER B 2 212 ? -22.554 -36.629 15.241 1.00 75.50 208 SER L C 1
ATOM 3212 O O . SER B 2 212 ? -23.001 -35.486 15.009 1.00 72.48 208 SER L O 1
ATOM 3215 N N . PHE B 2 213 ? -22.033 -37.454 14.327 1.00 82.90 209 PHE L N 1
ATOM 3216 C CA . PHE B 2 213 ? -22.045 -37.252 12.854 1.00 86.80 209 PHE L CA 1
ATOM 3217 C C . PHE B 2 213 ? -22.692 -38.478 12.196 1.00 91.59 209 PHE L C 1
ATOM 3218 O O . PHE B 2 213 ? -22.038 -39.541 12.133 1.00 93.46 209 PHE L O 1
ATOM 3220 N N . ASN B 2 214 ? -23.948 -38.342 11.754 1.00 94.40 210 ASN L N 1
ATOM 3221 C CA . ASN B 2 214 ? -24.663 -39.360 10.938 1.00 94.00 210 ASN L CA 1
ATOM 3222 C C . ASN B 2 214 ? -24.032 -39.371 9.540 1.00 94.57 210 ASN L C 1
ATOM 3223 O O . ASN B 2 214 ? -24.217 -38.378 8.806 1.00 95.21 210 ASN L O 1
ATOM 3225 N N . ARG B 2 215 ? -23.294 -40.436 9.202 1.00 94.47 211 ARG L N 1
ATOM 3226 C CA . ARG B 2 215 ? -22.640 -40.627 7.875 1.00 95.02 211 ARG L CA 1
ATOM 3227 C C . ARG B 2 215 ? -23.721 -40.838 6.805 1.00 97.24 211 ARG L C 1
ATOM 3228 O O . ARG B 2 215 ? -23.448 -40.541 5.624 1.00 97.40 211 ARG L O 1
ATOM 3236 N N . ASN B 2 216 ? -24.898 -41.329 7.212 1.00 98.55 212 ASN L N 1
ATOM 3237 C CA . ASN B 2 216 ? -26.103 -41.498 6.354 1.00 97.84 212 ASN L CA 1
ATOM 3238 C C . ASN B 2 216 ? -26.728 -40.130 6.037 1.00 99.28 212 ASN L C 1
ATOM 3239 O O . ASN B 2 216 ? -27.416 -40.037 5.001 1.00 104.09 212 ASN L O 1
ATOM 3241 N N . GLU B 2 217 ? -26.487 -39.119 6.887 1.00 97.16 213 GLU L N 1
ATOM 3242 C CA . GLU B 2 217 ? -27.169 -37.791 6.903 1.00 91.64 213 GLU L CA 1
ATOM 3243 C C . GLU B 2 217 ? -28.626 -37.990 7.337 1.00 90.93 213 GLU L C 1
ATOM 3244 O O . GLU B 2 217 ? -28.899 -38.763 8.256 1.00 90.40 213 GLU L O 1
ATOM 3250 N N . ALA C 3 44 ? 39.679 -1.911 33.466 1.00 59.88 305 ALA S N 1
ATOM 3251 C CA . ALA C 3 44 ? 38.776 -0.716 33.360 1.00 61.50 305 ALA S CA 1
ATOM 3252 C C . ALA C 3 44 ? 37.512 -0.937 34.210 1.00 62.16 305 ALA S C 1
ATOM 3253 O O . ALA C 3 44 ? 36.414 -1.108 33.631 1.00 62.57 305 ALA S O 1
ATOM 3255 N N . SER C 3 45 ? 37.675 -0.929 35.540 1.00 60.72 306 SER S N 1
ATOM 3256 C CA . SER C 3 45 ? 36.608 -1.111 36.563 1.00 58.34 306 SER S CA 1
ATOM 3257 C C . SER C 3 45 ? 36.039 -2.536 36.491 1.00 54.75 306 SER S C 1
ATOM 3258 O O . SER C 3 45 ? 34.814 -2.672 36.257 1.00 55.58 306 SER S O 1
ATOM 3260 N N . LEU C 3 46 ? 36.890 -3.553 36.691 1.00 47.76 307 LEU S N 1
ATOM 3261 C CA . LEU C 3 46 ? 36.483 -4.986 36.746 1.00 43.88 307 LEU S CA 1
ATOM 3262 C C . LEU C 3 46 ? 35.358 -5.156 37.775 1.00 40.70 307 LEU S C 1
ATOM 3263 O O . LEU C 3 46 ? 35.547 -4.740 38.932 1.00 37.69 307 LEU S O 1
ATOM 3268 N N . SER C 3 47 ? 34.245 -5.769 37.360 1.00 38.47 308 SER S N 1
ATOM 3269 C CA . SER C 3 47 ? 33.056 -6.054 38.201 1.00 36.09 308 SER S CA 1
ATOM 3270 C C . SER C 3 47 ? 33.284 -7.330 39.016 1.00 35.49 308 SER S C 1
ATOM 3271 O O . SER C 3 47 ? 34.086 -8.194 38.577 1.00 34.71 308 SER S O 1
ATOM 3274 N N . LEU C 3 48 ? 32.579 -7.432 40.148 1.00 33.72 309 LEU S N 1
ATOM 3275 C CA . LEU C 3 48 ? 32.529 -8.629 41.027 1.00 32.53 309 LEU S CA 1
ATOM 3276 C C . LEU C 3 48 ? 31.948 -9.817 40.244 1.00 32.10 309 LEU S C 1
ATOM 3277 O O . LEU C 3 48 ? 32.396 -10.952 40.472 1.00 31.16 309 LEU S O 1
ATOM 3282 N N . GLN C 3 49 ? 30.990 -9.560 39.351 1.00 32.59 310 GLN S N 1
ATOM 3283 C CA . GLN C 3 49 ? 30.301 -10.600 38.540 1.00 33.09 310 GLN S CA 1
ATOM 3284 C C . GLN C 3 49 ?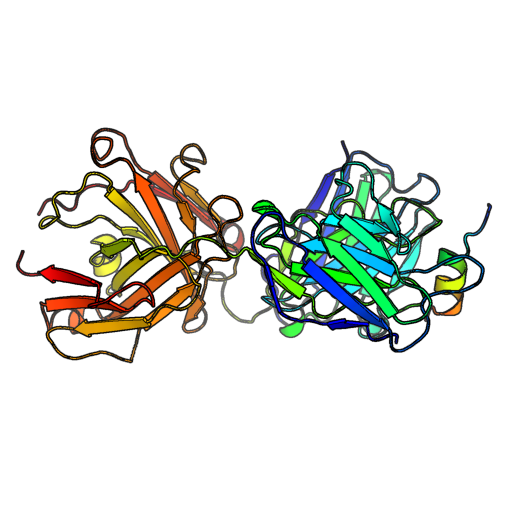 31.331 -11.316 37.658 1.00 33.82 310 GLN S C 1
ATOM 3285 O O . GLN C 3 49 ? 31.428 -12.549 37.741 1.00 33.35 310 GLN S O 1
ATOM 3291 N N . ARG C 3 50 ? 32.085 -10.562 36.857 1.00 35.97 311 ARG S N 1
ATOM 3292 C CA . ARG C 3 50 ? 33.070 -11.114 35.890 1.00 37.76 311 ARG S CA 1
ATOM 3293 C C . ARG C 3 50 ? 34.288 -11.668 36.634 1.00 37.32 311 ARG S C 1
ATOM 3294 O O . ARG C 3 50 ? 34.983 -12.511 36.046 1.00 37.47 311 ARG S O 1
ATOM 3302 N N . LEU C 3 51 ? 34.543 -11.204 37.862 1.00 37.17 312 LEU S N 1
ATOM 3303 C CA . LEU C 3 51 ? 35.596 -11.767 38.751 1.00 36.77 312 LEU S CA 1
ATOM 3304 C C . LEU C 3 51 ? 35.154 -13.160 39.214 1.00 36.64 312 LEU S C 1
ATOM 3305 O O . LEU C 3 51 ? 35.873 -14.129 38.914 1.00 37.68 312 LEU S O 1
ATOM 3310 N N . LEU C 3 52 ? 34.009 -13.241 39.904 1.00 36.38 313 LEU S N 1
ATOM 3311 C CA . LEU C 3 52 ? 33.364 -14.503 40.367 1.00 35.03 313 LEU S CA 1
ATOM 3312 C C . LEU C 3 52 ? 33.285 -15.504 39.211 1.00 34.07 313 LEU S C 1
ATOM 3313 O O . LEU C 3 52 ? 33.455 -16.709 39.460 1.00 34.50 313 LEU S O 1
ATOM 3318 N N . GLU C 3 53 ? 33.019 -15.012 38.000 1.00 33.51 314 GLU S N 1
ATOM 3319 C CA . GLU C 3 53 ? 32.935 -15.831 36.763 1.00 33.53 314 GLU S CA 1
ATOM 3320 C C . GLU C 3 53 ? 34.324 -16.399 36.443 1.00 34.45 314 GLU S C 1
ATOM 3321 O O . GLU C 3 53 ? 34.447 -17.637 36.334 1.00 34.96 314 GLU S O 1
ATOM 3327 N N . ALA C 3 54 ? 35.324 -15.519 36.314 1.00 34.62 315 ALA S N 1
ATOM 3328 C CA . ALA C 3 54 ? 36.746 -15.859 36.063 1.00 34.20 315 ALA S CA 1
ATOM 3329 C C . ALA C 3 54 ? 37.201 -16.928 37.067 1.00 34.10 315 ALA S C 1
ATOM 3330 O O . ALA C 3 54 ? 37.686 -17.986 36.624 1.00 33.29 315 ALA S O 1
ATOM 3332 N N . LEU C 3 55 ? 37.005 -16.672 38.364 1.00 34.44 316 LEU S N 1
ATOM 3333 C CA . LEU C 3 55 ? 37.439 -17.558 39.479 1.00 35.44 316 LEU S CA 1
ATOM 3334 C C . LEU C 3 55 ? 36.828 -18.956 39.322 1.00 35.57 316 LEU S C 1
ATOM 3335 O O . LEU C 3 55 ? 37.487 -19.925 39.722 1.00 36.10 316 LEU S O 1
ATOM 3340 N N . SER C 3 56 ? 35.621 -19.059 38.767 1.00 36.53 317 SER S N 1
ATOM 3341 C CA . SER C 3 56 ? 34.845 -20.323 38.679 1.00 38.61 317 SER S CA 1
ATOM 3342 C C . SER C 3 56 ? 34.947 -20.936 37.277 1.00 41.49 317 SER S C 1
ATOM 3343 O O . SER C 3 56 ? 34.310 -21.981 37.056 1.00 42.61 317 SER S O 1
ATOM 3346 N N . ALA C 3 57 ? 35.718 -20.324 36.371 1.00 45.03 318 ALA S N 1
ATOM 3347 C CA . ALA C 3 57 ? 35.809 -20.714 34.942 1.00 48.04 318 ALA S CA 1
ATOM 3348 C C . ALA C 3 57 ? 36.755 -21.912 34.767 1.00 51.93 318 ALA S C 1
ATOM 3349 O O . ALA C 3 57 ? 37.643 -22.109 35.625 1.00 50.31 318 ALA S O 1
ATOM 3351 N N . GLU C 3 58 ? 36.554 -22.669 33.679 1.00 57.27 319 GLU S N 1
ATOM 3352 C CA . GLU C 3 58 ? 37.309 -23.901 33.316 1.00 59.51 319 GLU S CA 1
ATOM 3353 C C . GLU C 3 58 ? 37.719 -23.820 31.840 1.00 62.99 319 GLU S C 1
ATOM 3354 O O . GLU C 3 58 ? 38.811 -24.243 31.451 1.00 68.48 319 GLU S O 1
#

B-factor: mean 45.11, std 14.47, range [0.5, 104.09]

Se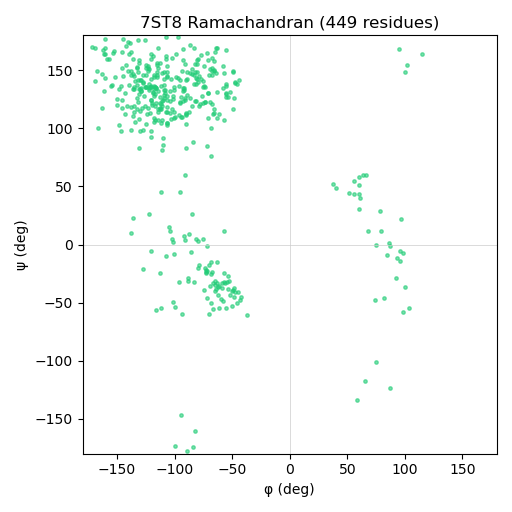condary structure (DSSP, 8-state):
--EEEEE--SEE-TTS-EEEEEEEESS-TTSTT-EEEEEEE-TT---EEEEEEETT--EEE-GGGGGGEEEEEETTTTEEEEEESS--GGG-EEEEEEEE--SS-----EE----EEEE-SS--B--EEEEE---SS----SSEEEEEEEEEEBSS--EEEEGGGT--TTEEEPPPEEETTEEEEEEEEEE-STTTTTS-EEEEEEEGGGTEEEEEEE-----/-PPEEEE-SEEEEETTS-EEEEEEESS--EETTEE-EEEEEE-TTS--EEEEETTTEE-TTS-TTEEEEEETTEEEEEESS--GGG-SEEEEEE-SSSSPEE-S-EEEEEE---B--EEEEEPPPHHHHHHTEEEEEEEEEEEBSS--EEEEEETTB---TTEEEEEPPPPTTT--EEEEEEEEEEHHHHTT--EEEEEEE-TT-SS-EEEEEETT-/----HHHHHHHHT--

Radius of gyration: 24.64 Å; Cα contacts (8 Å, |Δi|>4): 1183; chains: 3; bounding box: 68×50×52 Å

Sequence (455 aa):
QVTLKESGPGILQPSQTLSLTCSFSGFSLSTSGMGVGWIRQPSGKGLEWLAHIWWDDVKRYNPALKSRLTISKDTSSSQVFLKIASGDTIDTATYYCARIPTDDYYALDHWGQGASVTVSSAKTTPPSVYPLAPGSAAQTNSMVTLGCLVKGYFPEPVTVTWNSGSLSSGVHTFPAVLQSDLYTLSSSVTVPSSTWPSETVTCNVAHPASSTKVDKKIVPRDCDIVLTQSPASLAVSLGQRATISCRASKSVSTSGYSFMHWYQQKPGQPPKLLIYLASNLESGVPARFSGSGSGTDFTLNIHPVEEEDAATFYCQHSRELPYTFGGGTKLEIKRADAAPTVSIFPPSSEQLTSGGASVVCFLNNFYPKDINVKWKIDGSERQNGVLNSWTDQDSKDSTYSMSSTLTLTKDEYERHNSYTCEATHKTSTSPIVKSFNRNEASLSLQRLLEALSAE

Solvent-accessible surface area: 19533 Å² total; per-residue (Å²): 118,43,87,11,154,12,62,41,61,14,42,15,94,46,82,103,64,3,56,0,32,0,43,14,60,42,25,46,0,73,64,87,4,21,0,0,0,0,0,14,24,43,122,93,48,23,16,54,2,1,0,0,0,0,49,64,71,49,74,44,61,13,63,90,17,46,110,50,13,75,1,46,46,53,60,106,57,28,49,0,67,0,106,1,42,71,3,70,80,121,1,51,6,38,0,12,0,0,25,1,23,51,26,52,24,1,0,1,21,73,26,1,123,19,16,40,2,11,5,29,81,28,168,56,52,66,12,56,9,20,22,1,15,42,17,59,70,75,79,115,54,84,110,22,13,0,0,0,0,0,49,31,0,10,0,43,57,17,74,20,54,2,45,97,43,98,46,86,85,41,39,21,58,1,61,22,43,93,47,115,57,27,40,11,10,6,0,0,0,42,6,72,24,95,36,27,85,90,111,79,6,28,0,9,0,29,0,86,35,24,106,37,116,42,85,46,110,3,90,60,52,80,159,124,1,93,11,84,20,62,47,73,83,42,49,15,46,80,43,107,143,0,51,0,46,1,45,7,76,100,50,0,26,45,94,86,67,21,0,0,0,0,0,6,20,38,65,77,85,17,3,103,3,1,1,48,27,5,75,59,67,33,107,81,14,66,82,24,8,57,10,57,34,80,19,51,96,2,37,0,18,0,97,60,1,63,66,75,0,7,4,32,0,8,0,1,0,0,61,23,11,11,2,38,18,2,68,12,0,110,1,45,0,108,82,75,73,21,59,9,78,9,17,20,2,43,12,9,84,66,3,63,120,90,38,21,0,0,2,0,0,0,0,5,53,0,9,24,89,108,25,82,29,96,7,48,17,45,64,73,57,39,99,90,38,45,64,55,10,84,19,75,14,48,43,171,57,3,7,15,1,2,4,0,4,6,43,49,58,16,121,53,18,101,78,92,68,56,7,21,0,33,0,61,7,145,47,28,145,80,71,49,94,75,76,26,56,89,88,118,146,95,117,15,45,0,31,64,14,1,47,137,37,38,135

Nearest PDB structures (foldseek):
  7st8-assembly1_L  TM=1.005E+00  e=2.126E-44  Mus musculus
  4nja-assembly1_L  TM=9.905E-01  e=4.534E-39  Mus musculus
  8jyr-assembly1_L  TM=9.899E-01  e=1.631E-38  Mus musculus
  2xqy-assembly2_K  TM=9.363E-01  e=1.018E-39  Mus musculus
  4ods-assembly1_L  TM=9.774E-01  e=1.065E-38  Mus musculus

Foldseek 3Di:
DWAKAKDWQQEAEQQAKTKMKIATDPDFQLPAFKKKFKWWAADVGDIGTAKMAHSVGDIDGDPVQPVFWDKDDDRVRRMIMIMGGRDHQVVQTWMKMFMRHGNPDPDGDDIHPTDGYGYDPDDAAAWDKDKAAQAPPHDPCQKGKIKIKTKFGDDDDKDKDKPVPPQPPQKDWDDWDADPNGTITMMMHMGRVVCPPVPWIWMWIDDVSNPDIDIDIHHYPHD/DKAWAKPPQEAEEAAQAKDKIKIFIPWFLDDDHFRFKWKWWAAPPDDTDTQDGRFARGPPPHDPCWGKDDGTGMIMTMNGRDALQSQTWMWMWGPSDPPIDIHPTYGYQHDDPFAFWDKDWDWADPVQVVVFKTKIKIKTDFGDDPDKDKFKDQANHTDPPQWDKDKDRQDSPSSGIMMMIIRMDTSVVNVPGFKIWIWMDDPPDPGTDIDIDGNVD/DPDDPVVVVDVVPDD